Protein 4JVS (pdb70)

Structure (mmCIF, N/CA/C/O backbone):
data_4JVS
#
_entry.id   4JVS
#
_cell.length_a   95.561
_cell.length_b   95.561
_cell.length_c   197.724
_cell.angle_alpha   90.00
_cell.angle_beta   90.00
_cell.angle_gamma   120.00
#
_symmetry.space_group_name_H-M   'P 65 2 2'
#
loop_
_entity.id
_entity.type
_entity.pdbx_description
1 polymer 'Putative uncharacterized protein'
2 polymer 'Ras-related protein Rab-1A'
3 non-polymer 'ACETIC ACID'
4 non-polymer "GUANOSINE-5'-DIPHOSPHATE"
5 non-polymer 'ALUMINUM FLUORIDE'
6 non-polymer 'MAGNESIUM ION'
7 water water
#
loop_
_atom_site.group_PDB
_atom_site.id
_atom_site.type_symbol
_atom_site.label_atom_id
_atom_site.label_alt_id
_atom_site.label_comp_id
_atom_site.label_asym_id
_atom_site.label_entity_id
_atom_site.label_seq_id
_atom_site.pdbx_PDB_ins_code
_atom_site.Cartn_x
_atom_site.Cartn_y
_atom_site.Cartn_z
_atom_site.occupancy
_atom_site.B_iso_or_equiv
_atom_site.auth_seq_id
_atom_site.auth_comp_id
_atom_site.auth_asym_id
_atom_site.auth_atom_id
_atom_site.pdbx_PDB_model_num
ATOM 1 N N . ALA A 1 21 ? 62.517 -31.075 3.920 1.00 65.40 331 ALA A N 1
ATOM 2 C CA . ALA A 1 21 ? 61.810 -30.265 2.925 1.00 68.03 331 ALA A CA 1
ATOM 3 C C . ALA A 1 21 ? 60.917 -29.223 3.599 1.00 71.78 331 ALA A C 1
ATOM 4 O O . ALA A 1 21 ? 60.217 -29.528 4.568 1.00 70.28 331 ALA A O 1
ATOM 6 N N . THR A 1 22 ? 60.930 -27.998 3.081 1.00 68.07 332 THR A N 1
ATOM 7 C CA . THR A 1 22 ? 60.198 -26.909 3.722 1.00 65.13 332 THR A CA 1
ATOM 8 C C . THR A 1 22 ? 58.738 -26.789 3.269 1.00 63.89 332 THR A C 1
ATOM 9 O O . THR A 1 22 ? 58.470 -26.510 2.097 1.00 60.87 332 THR A O 1
ATOM 13 N N . PRO A 1 23 ? 57.793 -27.001 4.207 1.00 62.70 333 PRO A N 1
ATOM 14 C CA . PRO A 1 23 ? 56.352 -26.857 3.966 1.00 56.16 333 PRO A CA 1
ATOM 15 C C . PRO A 1 23 ? 56.001 -25.428 3.579 1.00 55.74 333 PRO A C 1
ATOM 16 O O . PRO A 1 23 ? 56.375 -24.500 4.294 1.00 55.79 333 PRO A O 1
ATOM 20 N N . PRO A 1 24 ? 55.306 -25.251 2.447 1.00 52.28 334 PRO A N 1
ATOM 21 C CA . PRO A 1 24 ? 54.921 -23.931 1.949 1.00 47.72 334 PRO A CA 1
ATOM 22 C C . PRO A 1 24 ? 53.794 -23.323 2.769 1.00 50.83 334 PRO A C 1
ATOM 23 O O . PRO A 1 24 ? 53.026 -24.063 3.379 1.00 50.90 334 PRO A O 1
ATOM 27 N N . LEU A 1 25 ? 53.699 -21.995 2.766 1.00 49.72 335 LEU A N 1
ATOM 28 C CA . LEU A 1 25 ? 52.711 -21.270 3.558 1.00 47.56 335 LEU A CA 1
ATOM 29 C C . LEU A 1 25 ? 51.563 -20.775 2.689 1.00 46.79 335 LEU A C 1
ATOM 30 O O . LEU A 1 25 ? 51.756 -19.929 1.816 1.00 49.40 335 LEU A O 1
ATOM 35 N N . LEU A 1 26 ? 50.368 -21.298 2.923 1.00 44.41 336 LEU A N 1
ATOM 36 C CA . LEU A 1 26 ? 49.202 -20.823 2.195 1.00 44.37 336 LEU A CA 1
ATOM 37 C C . LEU A 1 26 ? 48.846 -19.420 2.653 1.00 45.72 336 LEU A C 1
ATOM 38 O O . LEU A 1 26 ? 48.628 -19.184 3.843 1.00 47.85 336 LEU A O 1
ATOM 43 N N . GLN A 1 27 ? 48.787 -18.496 1.701 1.00 45.52 337 GLN A N 1
ATOM 44 C CA . GLN A 1 27 ? 48.468 -17.106 1.999 1.00 47.37 337 GLN A CA 1
ATOM 45 C C . GLN A 1 27 ? 47.299 -16.593 1.171 1.00 47.80 337 GLN A C 1
ATOM 46 O O . GLN A 1 27 ? 47.106 -17.017 0.026 1.00 48.60 337 GLN A O 1
ATOM 52 N N . MET A 1 28 ? 46.536 -15.664 1.715 1.00 45.40 338 MET A N 1
ATOM 53 C CA . MET A 1 28 ? 45.381 -15.161 1.016 1.00 48.22 338 MET A CA 1
ATOM 54 C C . MET A 1 28 ? 45.600 -13.787 0.468 1.00 51.17 338 MET A C 1
ATOM 55 O O . MET A 1 28 ? 46.015 -12.889 1.144 1.00 49.59 338 MET A O 1
ATOM 60 N N . GLU A 1 29 ? 45.302 -13.669 -0.807 1.00 56.89 339 GLU A N 1
ATOM 61 C CA . GLU A 1 29 ? 45.801 -12.633 -1.662 1.00 63.13 339 GLU A CA 1
ATOM 62 C C . GLU A 1 29 ? 45.141 -11.282 -1.544 1.00 72.10 339 GLU A C 1
ATOM 63 O O . GLU A 1 29 ? 44.093 -11.124 -0.945 1.00 68.45 339 GLU A O 1
ATOM 69 N N . GLN A 1 30 ? 45.781 -10.299 -2.148 1.00 76.38 340 GLN A N 1
ATOM 70 C CA . GLN A 1 30 ? 45.459 -8.930 -1.877 1.00 77.68 340 GLN A CA 1
ATOM 71 C C . GLN A 1 30 ? 44.018 -8.644 -2.199 1.00 78.97 340 GLN A C 1
ATOM 72 O O . GLN A 1 30 ? 43.336 -8.004 -1.429 1.00 81.33 340 GLN A O 1
ATOM 78 N N . GLU A 1 31 ? 43.538 -9.084 -3.342 1.00 75.38 341 GLU A N 1
ATOM 79 C CA . GLU A 1 31 ? 42.120 -9.120 -3.539 1.00 74.17 341 GLU A CA 1
ATOM 80 C C . GLU A 1 31 ? 41.814 -10.192 -4.528 1.00 71.75 341 GLU A C 1
ATOM 81 O O . GLU A 1 31 ? 40.794 -10.158 -5.166 1.00 71.99 341 GLU A O 1
ATOM 87 N N . GLN A 1 32 ? 42.725 -11.130 -4.689 1.00 68.58 342 GLN A N 1
ATOM 88 C CA . GLN A 1 32 ? 42.575 -12.139 -5.717 1.00 63.99 342 GLN A CA 1
ATOM 89 C C . GLN A 1 32 ? 41.421 -13.082 -5.479 1.00 60.42 342 GLN A C 1
ATOM 90 O O . GLN A 1 32 ? 41.126 -13.448 -4.368 1.00 58.85 342 GLN A O 1
ATOM 96 N N . PRO A 1 33 ? 40.802 -13.480 -6.570 1.00 54.02 343 PRO A N 1
ATOM 97 C CA . PRO A 1 33 ? 39.627 -14.316 -6.601 1.00 50.09 343 PRO A CA 1
ATOM 98 C C . PRO A 1 33 ? 39.924 -15.728 -6.225 1.00 48.42 343 PRO A C 1
ATOM 99 O O . PRO A 1 33 ? 41.039 -16.123 -6.267 1.00 45.99 343 PRO A O 1
ATOM 103 N N . PHE A 1 34 ? 38.904 -16.473 -5.851 1.00 47.09 344 PHE A N 1
ATOM 104 C CA . PHE A 1 34 ? 39.063 -17.873 -5.466 1.00 43.23 344 PHE A CA 1
ATOM 105 C C . PHE A 1 34 ? 39.844 -18.746 -6.481 1.00 42.32 344 PHE A C 1
ATOM 106 O O . PHE A 1 34 ? 40.735 -19.486 -6.077 1.00 43.49 344 PHE A O 1
ATOM 114 N N . PRO A 1 35 ? 39.552 -18.657 -7.754 1.00 40.58 345 PRO A N 1
ATOM 115 C CA . PRO A 1 35 ? 40.257 -19.478 -8.706 1.00 41.56 345 PRO A CA 1
ATOM 116 C C . PRO A 1 35 ? 41.739 -19.208 -8.773 1.00 45.23 345 PRO A C 1
ATOM 117 O O . PRO A 1 35 ? 42.507 -20.121 -8.879 1.00 46.15 345 PRO A O 1
ATOM 121 N N . GLU A 1 36 ? 42.142 -17.962 -8.747 1.00 46.14 346 GLU A N 1
ATOM 122 C CA . GLU A 1 36 ? 43.546 -17.628 -8.717 1.00 46.89 346 GLU A CA 1
ATOM 123 C C . GLU A 1 36 ? 44.221 -18.061 -7.454 1.00 46.41 346 GLU A C 1
ATOM 124 O O . GLU A 1 36 ? 45.359 -18.431 -7.448 1.00 44.57 346 GLU A O 1
ATOM 130 N N . LEU A 1 37 ? 43.510 -17.955 -6.366 1.00 44.06 347 LEU A N 1
ATOM 131 C CA . LEU A 1 37 ? 44.022 -18.392 -5.124 1.00 43.42 347 LEU A CA 1
ATOM 132 C C . LEU A 1 37 ? 44.303 -19.873 -5.163 1.00 44.44 347 LEU A C 1
ATOM 133 O O . LEU A 1 37 ? 45.342 -20.307 -4.785 1.00 45.14 347 LEU A O 1
ATOM 138 N N . ILE A 1 38 ? 43.394 -20.658 -5.673 1.00 41.63 348 ILE A N 1
ATOM 139 C CA . ILE A 1 38 ? 43.604 -22.072 -5.755 1.00 38.38 348 ILE A CA 1
ATOM 140 C C . ILE A 1 38 ? 44.719 -22.456 -6.685 1.00 42.88 348 ILE A C 1
ATOM 141 O O . ILE A 1 38 ? 45.526 -23.281 -6.379 1.00 41.86 348 ILE A O 1
ATOM 146 N N . ARG A 1 39 ? 44.763 -21.826 -7.837 1.00 45.25 349 ARG A N 1
ATOM 147 C CA . ARG A 1 39 ? 45.837 -22.009 -8.806 1.00 45.41 349 ARG A CA 1
ATOM 148 C C . ARG A 1 39 ? 47.180 -21.804 -8.115 1.00 45.34 349 ARG A C 1
ATOM 149 O O . ARG A 1 39 ? 48.081 -22.635 -8.227 1.00 43.98 349 ARG A O 1
ATOM 157 N N . THR A 1 40 ? 47.286 -20.695 -7.384 1.00 46.89 350 THR A N 1
ATOM 158 C CA . THR A 1 40 ? 48.468 -20.384 -6.586 1.00 45.79 350 THR A CA 1
ATOM 159 C C . THR A 1 40 ? 48.825 -21.498 -5.615 1.00 43.49 350 THR A C 1
ATOM 160 O O . THR A 1 40 ? 49.957 -21.984 -5.605 1.00 44.71 350 THR A O 1
ATOM 164 N N . TRP A 1 41 ? 47.862 -21.906 -4.798 1.00 45.05 351 TRP A N 1
ATOM 165 C CA . TRP A 1 41 ? 48.129 -22.924 -3.781 1.00 44.81 351 TRP A CA 1
ATOM 166 C C . TRP A 1 41 ? 48.494 -24.283 -4.372 1.00 41.44 351 TRP A C 1
ATOM 167 O O . TRP A 1 41 ? 49.424 -24.941 -3.898 1.00 40.18 351 TRP A O 1
ATOM 178 N N . ALA A 1 42 ? 47.771 -24.693 -5.409 1.00 42.50 352 ALA A N 1
ATOM 179 C CA . ALA A 1 42 ? 48.063 -25.958 -6.074 1.00 42.59 352 ALA A CA 1
ATOM 180 C C . ALA A 1 42 ? 49.491 -25.961 -6.619 1.00 44.65 352 ALA A C 1
ATOM 181 O O . ALA A 1 42 ? 50.153 -26.994 -6.632 1.00 49.13 352 ALA A O 1
ATOM 183 N N . GLY A 1 43 ? 49.961 -24.796 -7.055 1.00 42.47 353 GLY A N 1
ATOM 184 C CA . GLY A 1 43 ? 51.315 -24.651 -7.543 1.00 42.03 353 GLY A CA 1
ATOM 185 C C . GLY A 1 43 ? 52.346 -24.833 -6.446 1.00 46.99 353 GLY A C 1
ATOM 186 O O . GLY A 1 43 ? 53.326 -25.562 -6.624 1.00 47.38 353 GLY A O 1
ATOM 187 N N . LEU A 1 44 ? 52.122 -24.167 -5.312 1.00 47.41 354 LEU A N 1
ATOM 188 C CA . LEU A 1 44 ? 52.994 -24.279 -4.147 1.00 46.19 354 LEU A CA 1
ATOM 189 C C . LEU A 1 44 ? 53.041 -25.704 -3.590 1.00 46.14 354 LEU A C 1
ATOM 190 O O . LEU A 1 44 ? 54.070 -26.157 -3.094 1.00 48.38 354 LEU A O 1
ATOM 195 N N . LEU A 1 45 ? 51.944 -26.404 -3.639 1.00 44.01 355 LEU A N 1
ATOM 196 C CA . LEU A 1 45 ? 51.905 -27.732 -3.085 1.00 47.18 355 LEU A CA 1
ATOM 197 C C . LEU A 1 45 ? 52.348 -28.805 -4.058 1.00 49.63 355 LEU A C 1
ATOM 198 O O . LEU A 1 45 ? 52.533 -29.940 -3.685 1.00 49.52 355 LEU A O 1
ATOM 203 N N . GLY A 1 46 ? 52.510 -28.440 -5.312 1.00 46.02 356 GLY A N 1
ATOM 204 C CA . GLY A 1 46 ? 52.921 -29.376 -6.321 1.00 44.32 356 GLY A CA 1
ATOM 205 C C . GLY A 1 46 ? 54.401 -29.334 -6.482 1.00 51.06 356 GLY A C 1
ATOM 206 O O . GLY A 1 46 ? 54.992 -30.044 -7.254 1.00 52.59 356 GLY A O 1
ATOM 207 N N . GLN A 1 47 ? 55.016 -28.463 -5.735 1.00 51.13 357 GLN A N 1
ATOM 208 C CA . GLN A 1 47 ? 56.417 -28.291 -5.836 1.00 50.31 357 GLN A CA 1
ATOM 209 C C . GLN A 1 47 ? 57.040 -29.493 -5.239 1.00 49.80 357 GLN A C 1
ATOM 210 O O . GLN A 1 47 ? 56.421 -30.212 -4.519 1.00 51.07 357 GLN A O 1
ATOM 216 N N . ILE A 1 48 ? 58.273 -29.733 -5.608 1.00 48.03 358 ILE A N 1
ATOM 217 C CA . ILE A 1 48 ? 58.937 -30.946 -5.286 1.00 48.96 358 ILE A CA 1
ATOM 218 C C . ILE A 1 48 ? 59.341 -31.077 -3.849 1.00 50.52 358 ILE A C 1
ATOM 219 O O . ILE A 1 48 ? 59.826 -30.168 -3.255 1.00 51.62 358 ILE A O 1
ATOM 224 N N . GLY A 1 49 ? 59.143 -32.251 -3.302 1.00 47.15 359 GLY A N 1
ATOM 225 C CA . GLY A 1 49 ? 59.574 -32.548 -1.949 1.00 49.45 359 GLY A CA 1
ATOM 226 C C . GLY A 1 49 ? 58.599 -32.232 -0.828 1.00 52.80 359 GLY A C 1
ATOM 227 O O . GLY A 1 49 ? 58.766 -32.714 0.297 1.00 54.09 359 GLY A O 1
ATOM 228 N N . VAL A 1 50 ? 57.581 -31.427 -1.111 1.00 54.31 360 VAL A N 1
ATOM 229 C CA . VAL A 1 50 ? 56.682 -31.003 -0.039 1.00 58.12 360 VAL A CA 1
ATOM 230 C C . VAL A 1 50 ? 55.853 -32.180 0.472 1.00 58.32 360 VAL A C 1
ATOM 231 O O . VAL A 1 50 ? 55.370 -33.006 -0.316 1.00 56.76 360 VAL A O 1
ATOM 235 N N . GLU A 1 51 ? 55.737 -32.268 1.798 1.00 59.11 361 GLU A N 1
ATOM 236 C CA . GLU A 1 51 ? 55.007 -33.356 2.452 1.00 61.86 361 GLU A CA 1
ATOM 237 C C . GLU A 1 51 ? 54.167 -32.885 3.651 1.00 62.76 361 GLU A C 1
ATOM 238 O O . GLU A 1 51 ? 53.590 -33.700 4.378 1.00 62.75 361 GLU A O 1
ATOM 244 N N . SER A 1 52 ? 54.112 -31.568 3.850 1.00 59.29 362 SER A N 1
ATOM 245 C CA . SER A 1 52 ? 53.125 -30.959 4.743 1.00 57.37 362 SER A CA 1
ATOM 246 C C . SER A 1 52 ? 52.766 -29.553 4.238 1.00 52.65 362 SER A C 1
ATOM 247 O O . SER A 1 52 ? 53.125 -29.196 3.114 1.00 50.76 362 SER A O 1
ATOM 250 N N . VAL A 1 53 ? 52.057 -28.771 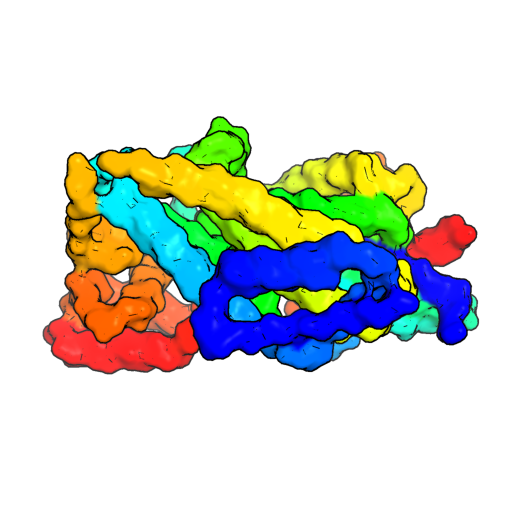5.055 1.00 52.82 363 VAL A N 1
ATOM 251 C CA . VAL A 1 53 ? 51.588 -27.437 4.653 1.00 50.94 363 VAL A CA 1
ATOM 252 C C . VAL A 1 53 ? 51.229 -26.574 5.872 1.00 47.94 363 VAL A C 1
ATOM 253 O O . VAL A 1 53 ? 50.781 -27.093 6.886 1.00 50.09 363 VAL A O 1
ATOM 257 N N . ARG A 1 54 ? 51.425 -25.262 5.772 1.00 47.55 364 ARG A N 1
ATOM 258 C CA . ARG A 1 54 ? 51.132 -24.348 6.876 1.00 48.79 364 ARG A CA 1
ATOM 259 C C . ARG A 1 54 ? 49.872 -23.502 6.639 1.00 50.52 364 ARG A C 1
ATOM 260 O O . ARG A 1 54 ? 49.909 -22.480 5.942 1.00 47.59 364 ARG A O 1
ATOM 268 N N . THR A 1 55 ? 48.768 -23.923 7.255 1.00 50.41 365 THR A N 1
ATOM 269 C CA . THR A 1 55 ? 47.480 -23.271 7.080 1.00 45.76 365 THR A CA 1
ATOM 270 C C . THR A 1 55 ? 47.192 -22.283 8.195 1.00 47.64 365 THR A C 1
ATOM 271 O O . THR A 1 55 ? 46.046 -21.874 8.393 1.00 50.48 365 THR A O 1
ATOM 275 N N . GLU A 1 56 ? 48.236 -21.902 8.922 1.00 49.20 366 GLU A N 1
ATOM 276 C CA . GLU A 1 56 ? 48.107 -21.031 10.093 1.00 49.22 366 GLU A CA 1
ATOM 277 C C . GLU A 1 56 ? 47.616 -19.625 9.728 1.00 47.57 366 GLU A C 1
ATOM 278 O O . GLU A 1 56 ? 46.864 -19.007 10.478 1.00 47.93 366 GLU A O 1
ATOM 284 N N . GLU A 1 57 ? 48.037 -19.123 8.572 1.00 48.36 367 GLU A N 1
ATOM 285 C CA . GLU A 1 57 ? 47.697 -17.759 8.175 1.00 47.08 367 GLU A CA 1
ATOM 286 C C . GLU A 1 57 ? 46.453 -17.680 7.286 1.00 46.70 367 GLU A C 1
ATOM 287 O O . GLU A 1 57 ? 46.123 -16.614 6.745 1.00 44.02 367 GLU A O 1
ATOM 293 N N . VAL A 1 58 ? 45.761 -18.810 7.160 1.00 44.96 368 VAL A N 1
ATOM 294 C CA . VAL A 1 58 ? 44.519 -18.874 6.404 1.00 45.81 368 VAL A CA 1
ATOM 295 C C . VAL A 1 58 ? 43.337 -18.464 7.295 1.00 44.11 368 VAL A C 1
ATOM 296 O O . VAL A 1 58 ? 43.109 -19.047 8.351 1.00 49.13 368 VAL A O 1
ATOM 300 N N . ASN A 1 59 ? 42.603 -17.443 6.869 1.00 42.86 369 ASN A N 1
ATOM 301 C CA . ASN A 1 59 ? 41.382 -17.045 7.549 1.00 45.18 369 ASN A CA 1
ATOM 302 C C . ASN A 1 59 ? 40.173 -17.694 6.890 1.00 43.95 369 ASN A C 1
ATOM 303 O O . ASN A 1 59 ? 39.734 -17.267 5.821 1.00 43.12 369 ASN A O 1
ATOM 308 N N . PHE A 1 60 ? 39.615 -18.699 7.556 1.00 40.85 370 PHE A N 1
ATOM 309 C CA . PHE A 1 60 ? 38.550 -19.496 6.969 1.00 40.29 370 PHE A CA 1
ATOM 310 C C . PHE A 1 60 ? 37.279 -18.709 6.642 1.00 41.40 370 PHE A C 1
ATOM 311 O O . PHE A 1 60 ? 36.649 -18.961 5.611 1.00 41.25 370 PHE A O 1
ATOM 319 N N . GLY A 1 61 ? 36.934 -17.742 7.489 1.00 40.42 371 GLY A N 1
ATOM 320 C CA . GLY A 1 61 ? 35.873 -16.791 7.189 1.00 40.20 371 GLY A CA 1
ATOM 321 C C . GLY A 1 61 ? 36.105 -16.000 5.904 1.00 43.11 371 GLY A C 1
ATOM 322 O O . GLY A 1 61 ? 35.186 -15.829 5.094 1.00 45.21 371 GLY A O 1
ATOM 323 N N . GLN A 1 62 ? 37.329 -15.520 5.695 1.00 42.41 372 GLN A N 1
ATOM 324 C CA . GLN A 1 62 ? 37.642 -14.813 4.452 1.00 42.66 372 GLN A CA 1
ATOM 325 C C . GLN A 1 62 ? 37.701 -15.773 3.260 1.00 41.52 372 GLN A C 1
ATOM 326 O O . GLN A 1 62 ? 37.366 -15.401 2.139 1.00 39.36 372 GLN A O 1
ATOM 332 N N . LEU A 1 63 ? 38.134 -17.008 3.499 1.00 40.63 373 LEU A N 1
ATOM 333 C CA . LEU A 1 63 ? 38.198 -17.984 2.429 1.00 37.65 373 LEU A CA 1
ATOM 334 C C . LEU A 1 63 ? 36.782 -18.280 1.965 1.00 40.11 373 LEU A C 1
ATOM 335 O O . LEU A 1 63 ? 36.531 -18.419 0.767 1.00 38.36 373 LEU A O 1
ATOM 340 N N . ALA A 1 64 ? 35.858 -18.366 2.920 1.00 39.74 374 ALA A N 1
ATOM 341 C CA . ALA A 1 64 ? 34.459 -18.607 2.593 1.00 37.98 374 ALA A CA 1
ATOM 342 C C . ALA A 1 64 ? 33.816 -17.442 1.821 1.00 38.61 374 ALA A C 1
ATOM 343 O O . ALA A 1 64 ? 33.132 -17.677 0.824 1.00 38.36 374 ALA A O 1
ATOM 345 N N . LYS A 1 65 ? 34.029 -16.200 2.257 1.00 36.93 375 LYS A N 1
ATOM 346 C CA . LYS A 1 65 ? 33.546 -15.052 1.475 1.00 38.25 375 LYS A CA 1
ATOM 347 C C . LYS A 1 65 ? 34.095 -15.113 0.055 1.00 38.44 375 LYS A C 1
ATOM 348 O O . LYS A 1 65 ? 33.377 -14.897 -0.916 1.00 39.45 375 LYS A O 1
ATOM 354 N N . CYS A 1 66 ? 35.372 -15.444 -0.047 1.00 38.46 376 CYS A N 1
ATOM 355 C CA . CYS A 1 66 ? 36.078 -15.499 -1.317 1.00 39.01 376 CYS A CA 1
ATOM 356 C C . CYS A 1 66 ? 35.467 -16.544 -2.257 1.00 39.00 376 CYS A C 1
ATOM 357 O O . CYS A 1 66 ? 35.248 -16.285 -3.446 1.00 39.12 376 CYS A O 1
ATOM 360 N N . PHE A 1 67 ? 35.186 -17.726 -1.724 1.00 37.74 377 PHE A N 1
ATOM 361 C CA . PHE A 1 67 ? 34.529 -18.754 -2.518 1.00 37.66 377 PHE A CA 1
ATOM 362 C C . PHE A 1 67 ? 33.085 -18.362 -2.850 1.00 38.37 377 PHE A C 1
ATOM 363 O O . PHE A 1 67 ? 32.606 -18.572 -3.970 1.00 36.21 377 PHE A O 1
ATOM 371 N N . ASN A 1 68 ? 32.394 -17.796 -1.866 1.00 37.74 378 ASN A N 1
ATOM 372 C CA . ASN A 1 68 ? 31.019 -17.372 -2.059 1.00 35.48 378 ASN A CA 1
ATOM 373 C C . ASN A 1 68 ? 30.888 -16.297 -3.131 1.00 35.63 378 ASN A C 1
ATOM 374 O O . ASN A 1 68 ? 29.934 -16.300 -3.889 1.00 39.84 378 ASN A O 1
ATOM 379 N N . ASP A 1 69 ? 31.844 -15.380 -3.200 1.00 37.83 379 ASP A N 1
ATOM 380 C CA . ASP A 1 69 ? 31.829 -14.359 -4.248 1.00 39.10 379 ASP A CA 1
ATOM 381 C C . ASP A 1 69 ? 31.902 -15.031 -5.611 1.00 37.78 379 ASP A C 1
ATOM 382 O O . ASP A 1 69 ? 31.180 -14.665 -6.540 1.00 36.66 379 ASP A O 1
ATOM 387 N N . TYR A 1 70 ? 32.771 -16.021 -5.735 1.00 37.36 380 TYR A N 1
ATOM 388 C CA . TYR A 1 70 ? 32.960 -16.737 -6.984 1.00 36.74 380 TYR A CA 1
ATOM 389 C C . TYR A 1 70 ? 31.733 -17.509 -7.388 1.00 37.59 380 TYR A C 1
ATOM 390 O O . TYR A 1 70 ? 31.321 -17.446 -8.508 1.00 38.65 380 TYR A O 1
ATOM 399 N N . LEU A 1 71 ? 31.165 -18.247 -6.451 1.00 37.00 381 LEU A N 1
ATOM 400 C CA . LEU A 1 71 ? 29.894 -18.928 -6.641 1.00 34.00 381 LEU A CA 1
ATOM 401 C C . LEU A 1 71 ? 28.836 -17.959 -7.129 1.00 36.53 381 LEU A C 1
ATOM 402 O O . LEU A 1 71 ? 28.082 -18.265 -8.050 1.00 39.06 381 LEU A O 1
ATOM 407 N N . ASN A 1 72 ? 28.773 -16.796 -6.494 1.00 36.37 382 ASN A N 1
ATOM 408 C CA . ASN A 1 72 ? 27.842 -15.752 -6.902 1.00 39.37 382 ASN A CA 1
ATOM 409 C C . ASN A 1 72 ? 28.045 -15.305 -8.361 1.00 39.08 382 ASN A C 1
ATOM 410 O O . ASN A 1 72 ? 27.074 -15.189 -9.120 1.00 40.89 382 ASN A O 1
ATOM 415 N N . THR A 1 73 ? 29.298 -15.088 -8.750 1.00 35.08 383 THR A N 1
ATOM 416 C CA . THR A 1 73 ? 29.645 -14.770 -10.134 1.00 37.77 383 THR A CA 1
ATOM 417 C C . THR A 1 73 ? 29.196 -15.867 -11.107 1.00 40.22 383 THR A C 1
ATOM 418 O O . THR A 1 73 ? 28.665 -15.585 -12.185 1.00 38.81 383 THR A O 1
ATOM 422 N N . VAL A 1 74 ? 29.433 -17.117 -10.729 1.00 38.47 384 VAL A N 1
ATOM 423 C CA . VAL A 1 74 ? 29.025 -18.251 -11.543 1.00 38.30 384 VAL A CA 1
ATOM 424 C C . VAL A 1 74 ? 27.496 -18.350 -11.619 1.00 42.30 384 VAL A C 1
ATOM 425 O O . VAL A 1 74 ? 26.923 -18.415 -12.714 1.00 42.58 384 VAL A O 1
ATOM 429 N N . ALA A 1 75 ? 26.839 -18.358 -10.461 1.00 39.12 385 ALA A N 1
ATOM 430 C CA . ALA A 1 75 ? 25.382 -18.416 -10.414 1.00 36.47 385 ALA A CA 1
ATOM 431 C C . ALA A 1 75 ? 24.747 -17.254 -11.170 1.00 38.03 385 ALA A C 1
ATOM 432 O O . ALA A 1 75 ? 23.722 -17.431 -11.823 1.00 38.49 385 ALA A O 1
ATOM 434 N N . GLU A 1 76 ? 25.355 -16.072 -11.098 1.00 38.99 386 GLU A N 1
ATOM 435 C CA . GLU A 1 76 ? 24.873 -14.938 -11.892 1.00 41.58 386 GLU A CA 1
ATOM 436 C C . GLU A 1 76 ? 25.055 -15.175 -13.393 1.00 42.71 386 GLU A C 1
ATOM 437 O O . GLU A 1 76 ? 24.164 -14.898 -14.193 1.00 44.40 386 GLU A O 1
ATOM 443 N N . HIS A 1 77 ? 26.196 -15.738 -13.763 1.00 41.11 387 HIS A N 1
ATOM 444 C CA . HIS A 1 77 ? 26.485 -16.004 -15.166 1.00 41.87 387 HIS A CA 1
ATOM 445 C C . HIS A 1 77 ? 25.503 -17.046 -15.728 1.00 44.59 387 HIS A C 1
ATOM 446 O O . HIS A 1 77 ? 25.017 -16.905 -16.847 1.00 47.69 387 HIS A O 1
ATOM 453 N N . CYS A 1 78 ? 25.208 -18.084 -14.956 1.00 40.82 388 CYS A N 1
ATOM 454 C CA . CYS A 1 78 ? 24.215 -19.070 -15.356 1.00 39.78 388 CYS A CA 1
ATOM 455 C C . CYS A 1 78 ? 22.851 -18.443 -15.629 1.00 40.61 388 CYS A C 1
ATOM 456 O O . CYS A 1 78 ? 22.179 -18.793 -16.601 1.00 43.57 388 CYS A O 1
ATOM 459 N N . GLU A 1 79 ? 22.413 -17.555 -14.775 1.00 39.77 389 GLU A N 1
ATOM 460 C CA . GLU A 1 79 ? 21.158 -16.882 -14.981 1.00 41.69 389 GLU A CA 1
ATOM 461 C C . GLU A 1 79 ? 21.110 -15.998 -16.200 1.00 43.07 389 GLU A C 1
ATOM 462 O O . GLU A 1 79 ? 20.148 -15.975 -16.908 1.00 40.74 389 GLU A O 1
ATOM 468 N N . GLN A 1 80 ? 22.155 -15.247 -16.439 1.00 42.48 390 GLN A N 1
ATOM 469 C CA . GLN A 1 80 ? 22.136 -14.314 -17.528 1.00 43.94 390 GLN A CA 1
ATOM 470 C C . GLN A 1 80 ? 22.009 -14.956 -18.885 1.00 45.56 390 GLN A C 1
ATOM 471 O O . GLN A 1 80 ? 21.353 -14.446 -19.754 1.00 47.82 390 GLN A O 1
ATOM 477 N N . GLN A 1 81 ? 22.699 -16.060 -19.067 1.00 44.16 391 GLN A N 1
ATOM 478 C CA . GLN A 1 81 ? 22.743 -16.766 -20.308 1.00 43.23 391 GLN A CA 1
ATOM 479 C C . GLN A 1 81 ? 21.650 -17.732 -20.343 1.00 44.51 391 GLN A C 1
ATOM 480 O O . GLN A 1 81 ? 21.421 -18.387 -21.321 1.00 43.61 391 GLN A O 1
ATOM 486 N N . ASN A 1 82 ? 20.974 -17.842 -19.235 1.00 42.75 392 ASN A N 1
ATOM 487 C CA . ASN A 1 82 ? 19.901 -18.816 -19.144 1.00 41.62 392 ASN A CA 1
ATOM 488 C C . ASN A 1 82 ? 20.407 -20.198 -19.535 1.00 42.47 392 ASN A C 1
ATOM 489 O O . ASN A 1 82 ? 19.904 -20.820 -20.469 1.00 43.77 392 ASN A O 1
ATOM 494 N N . ILE A 1 83 ? 21.412 -20.663 -18.802 1.00 40.75 393 ILE A N 1
ATOM 495 C CA . ILE A 1 83 ? 21.942 -22.003 -18.967 1.00 41.02 393 ILE A CA 1
ATOM 496 C C . ILE A 1 83 ? 20.920 -23.060 -18.517 1.00 41.99 393 ILE A C 1
ATOM 497 O O . ILE A 1 83 ? 21.022 -24.250 -18.847 1.00 43.03 393 ILE A O 1
ATOM 502 N N . TRP A 1 84 ? 19.905 -22.592 -17.798 1.00 42.03 394 TRP A N 1
ATOM 503 C CA . TRP A 1 84 ? 18.819 -23.439 -17.296 1.00 42.43 394 TRP A CA 1
ATOM 504 C C . TRP A 1 84 ? 17.763 -23.769 -18.354 1.00 42.75 394 TRP A C 1
ATOM 505 O O . TRP A 1 84 ? 16.913 -24.644 -18.143 1.00 42.81 394 TRP A O 1
ATOM 516 N N . GLN A 1 85 ? 17.821 -23.061 -19.483 1.00 44.46 395 GLN A N 1
ATOM 517 C CA . GLN A 1 85 ? 16.868 -23.240 -20.578 1.00 46.22 395 GLN A CA 1
ATOM 518 C C . GLN A 1 85 ? 15.433 -23.002 -20.105 1.00 44.71 395 GLN A C 1
ATOM 519 O O . GLN A 1 85 ? 14.504 -23.684 -20.539 1.00 42.81 395 GLN A O 1
ATOM 525 N N . HIS A 1 86 ? 15.259 -22.027 -19.217 1.00 43.85 396 HIS A N 1
ATOM 526 C CA . HIS A 1 86 ? 13.947 -21.745 -18.664 1.00 42.94 396 HIS A CA 1
ATOM 527 C C . HIS A 1 86 ? 13.110 -21.013 -19.697 1.00 46.68 396 HIS A C 1
ATOM 528 O O . HIS A 1 86 ? 13.534 -19.984 -20.226 1.00 48.58 396 HIS A O 1
ATOM 535 N N . LYS A 1 87 ? 11.933 -21.565 -19.992 1.00 48.85 397 LYS A N 1
ATOM 536 C CA . LYS A 1 87 ? 10.967 -20.937 -20.890 1.00 47.68 397 LYS A CA 1
ATOM 537 C C . LYS A 1 87 ? 10.323 -19.770 -20.154 1.00 49.67 397 LYS A C 1
ATOM 538 O O . LYS A 1 87 ? 10.065 -19.858 -18.960 1.00 49.91 397 LYS A O 1
ATOM 544 N N . ARG A 1 88 ? 10.055 -18.682 -20.865 1.00 52.26 398 ARG A N 1
ATOM 545 C CA . ARG A 1 88 ? 9.574 -17.460 -20.231 1.00 53.87 398 ARG A CA 1
ATOM 546 C C . ARG A 1 88 ? 8.206 -17.633 -19.546 1.00 53.92 398 ARG A C 1
ATOM 547 O O . ARG A 1 88 ? 7.856 -16.899 -18.610 1.00 53.47 398 ARG A O 1
ATOM 555 N N . GLU A 1 89 ? 7.454 -18.634 -19.992 1.00 51.58 399 GLU A N 1
ATOM 556 C CA . GLU A 1 89 ? 6.050 -18.763 -19.626 1.00 54.40 399 GLU A CA 1
ATOM 557 C C . GLU A 1 89 ? 5.788 -19.745 -18.483 1.00 54.74 399 GLU A C 1
ATOM 558 O O . GLU A 1 89 ? 4.637 -19.976 -18.105 1.00 54.91 399 GLU A O 1
ATOM 564 N N . GLU A 1 90 ? 6.855 -20.328 -17.944 1.00 51.43 400 GLU A N 1
ATOM 565 C CA . GLU A 1 90 ? 6.750 -21.165 -16.754 1.00 50.81 400 GLU A CA 1
ATOM 566 C C . GLU A 1 90 ? 7.058 -20.301 -15.538 1.00 48.52 400 GLU A C 1
ATOM 567 O O . GLU A 1 90 ? 7.945 -19.451 -15.589 1.00 49.95 400 GLU A O 1
ATOM 573 N N . ASN A 1 91 ? 6.335 -20.512 -14.445 1.00 45.58 401 ASN A N 1
ATOM 574 C CA . ASN A 1 91 ? 6.662 -19.833 -13.197 1.00 44.83 401 ASN A CA 1
ATOM 575 C C . ASN A 1 91 ? 7.407 -20.766 -12.246 1.00 42.02 401 ASN A C 1
ATOM 576 O O . ASN A 1 91 ? 7.428 -20.542 -11.042 1.00 40.70 401 ASN A O 1
ATOM 581 N N . HIS A 1 92 ? 8.005 -21.822 -12.789 1.00 42.52 402 HIS A N 1
ATOM 582 C CA . HIS A 1 92 ? 8.654 -22.833 -11.952 1.00 42.85 402 HIS A CA 1
ATOM 583 C C . HIS A 1 92 ? 10.019 -23.264 -12.487 1.00 40.84 402 HIS A C 1
ATOM 584 O O . HIS A 1 92 ? 10.245 -23.301 -13.701 1.00 39.49 402 HIS A O 1
ATOM 591 N N . ASN A 1 93 ? 10.929 -23.565 -11.563 1.00 39.71 403 ASN A N 1
ATOM 592 C CA . ASN A 1 93 ? 12.222 -24.127 -11.919 1.00 39.42 403 ASN A CA 1
ATOM 593 C C . ASN A 1 93 ? 12.040 -25.546 -12.416 1.00 39.22 403 ASN A C 1
ATOM 594 O O . ASN A 1 93 ? 10.944 -26.103 -12.344 1.00 38.95 403 ASN A O 1
ATOM 599 N N . PHE A 1 94 ? 13.118 -26.144 -12.902 1.00 36.84 404 PHE A N 1
ATOM 600 C CA . PHE A 1 94 ? 12.989 -27.450 -13.509 1.00 34.06 404 PHE A CA 1
ATOM 601 C C . PHE A 1 94 ? 13.014 -28.615 -12.519 1.00 37.22 404 PHE A C 1
ATOM 602 O O . PHE A 1 94 ? 13.080 -29.778 -12.934 1.00 40.43 404 PHE A O 1
ATOM 610 N N . PHE A 1 95 ? 12.946 -28.307 -11.221 1.00 37.63 405 PHE A N 1
ATOM 611 C CA . PHE A 1 95 ? 12.966 -29.349 -10.180 1.00 40.35 405 PHE A CA 1
ATOM 612 C C . PHE A 1 95 ? 11.585 -29.907 -9.876 1.00 40.68 405 PHE A C 1
ATOM 613 O O . PHE A 1 95 ? 11.465 -30.950 -9.236 1.00 40.54 405 PHE A O 1
ATOM 621 N N . THR A 1 96 ? 10.559 -29.194 -10.339 1.00 43.01 406 THR A N 1
ATOM 622 C CA . THR A 1 96 ? 9.150 -29.501 -10.065 1.00 47.27 406 THR A CA 1
ATOM 623 C C . THR A 1 96 ? 8.767 -30.970 -10.318 1.00 47.40 406 THR A C 1
ATOM 624 O O . THR A 1 96 ? 8.009 -31.570 -9.544 1.00 45.97 406 THR A O 1
ATOM 628 N N . ALA A 1 97 ? 9.327 -31.546 -11.379 1.00 45.53 407 ALA A N 1
ATOM 629 C CA . ALA A 1 97 ? 9.109 -32.951 -11.717 1.00 45.02 407 ALA A CA 1
ATOM 630 C C . ALA A 1 97 ? 9.569 -33.928 -10.624 1.00 48.78 407 ALA A C 1
ATOM 631 O O . ALA A 1 97 ? 9.153 -35.090 -10.602 1.00 48.96 407 ALA A O 1
ATOM 633 N N . PHE A 1 98 ? 10.457 -33.480 -9.769 1.00 50.00 408 PHE A N 1
ATOM 634 C CA . PHE A 1 98 ? 11.014 -34.315 -8.746 1.00 48.34 408 PHE A CA 1
ATOM 635 C C . PHE A 1 98 ? 10.501 -33.979 -7.375 1.00 51.24 408 PHE A C 1
ATOM 636 O O . PHE A 1 98 ? 11.117 -34.313 -6.419 1.00 53.59 408 PHE A O 1
ATOM 644 N N . LYS A 1 99 ? 9.368 -33.327 -7.267 1.00 30.00 409 LYS A N 1
ATOM 645 C CA . LYS A 1 99 ? 8.839 -33.016 -5.964 1.00 30.00 409 LYS A CA 1
ATOM 646 C C . LYS A 1 99 ? 7.355 -32.799 -5.889 1.00 30.00 409 LYS A C 1
ATOM 647 O O . LYS A 1 99 ? 6.855 -31.752 -6.228 1.00 30.00 409 LYS A O 1
ATOM 653 N N . PRO A 1 100 ? 6.653 -33.816 -5.449 1.00 73.11 410 PRO A N 1
ATOM 654 C CA . PRO A 1 100 ? 5.494 -33.740 -4.558 1.00 75.53 410 PRO A CA 1
ATOM 655 C C . PRO A 1 100 ? 5.807 -34.713 -3.443 1.00 78.80 410 PRO A C 1
ATOM 656 O O . PRO A 1 100 ? 6.859 -35.320 -3.561 1.00 78.94 410 PRO A O 1
ATOM 660 N N . ASP A 1 101 ? 5.001 -34.868 -2.393 1.00 83.71 411 ASP A N 1
ATOM 661 C CA . ASP A 1 101 ? 3.760 -34.117 -2.115 1.00 83.62 411 ASP A CA 1
ATOM 662 C C . ASP A 1 101 ? 3.757 -32.592 -2.277 1.00 79.03 411 ASP A C 1
ATOM 663 O O . ASP A 1 101 ? 2.700 -31.999 -2.524 1.00 75.48 411 ASP A O 1
ATOM 668 N N . ALA A 1 102 ? 4.933 -31.981 -2.142 1.00 73.62 412 ALA A N 1
ATOM 669 C CA . ALA A 1 102 ? 5.061 -30.536 -2.001 1.00 67.10 412 ALA A CA 1
ATOM 670 C C . ALA A 1 102 ? 4.231 -30.094 -0.804 1.00 62.03 412 ALA A C 1
ATOM 671 O O . ALA A 1 102 ? 3.192 -29.449 -0.940 1.00 61.07 412 ALA A O 1
ATOM 673 N N . SER A 1 103 ? 4.689 -30.502 0.372 1.00 57.35 413 SER A N 1
ATOM 674 C CA . SER A 1 103 ? 4.195 -29.957 1.619 1.00 50.27 413 SER A CA 1
ATOM 675 C C . SER A 1 103 ? 4.294 -28.442 1.554 1.00 47.16 413 SER A C 1
ATOM 676 O O . SER A 1 103 ? 5.242 -27.904 0.983 1.00 48.39 413 SER A O 1
ATOM 679 N N . LYS A 1 104 ? 3.321 -27.750 2.131 1.00 44.33 414 LYS A N 1
ATOM 680 C CA . LYS A 1 104 ? 3.364 -26.293 2.172 1.00 42.82 414 LYS A CA 1
ATOM 681 C C . LYS A 1 104 ? 3.840 -25.824 3.541 1.00 39.97 414 LYS A C 1
ATOM 682 O O . LYS A 1 104 ? 3.791 -24.637 3.854 1.00 39.59 414 LYS A O 1
ATOM 688 N N . ALA A 1 105 ? 4.301 -26.766 4.355 1.00 38.50 415 ALA A N 1
ATOM 689 C CA . ALA A 1 105 ? 4.816 -26.440 5.678 1.00 38.09 415 ALA A CA 1
ATOM 690 C C . ALA A 1 105 ? 6.324 -26.228 5.599 1.00 37.33 415 ALA A C 1
ATOM 691 O O . ALA A 1 105 ? 6.942 -26.577 4.599 1.00 38.72 415 ALA A O 1
ATOM 693 N N . ALA A 1 106 ? 6.914 -25.644 6.640 1.00 37.34 416 ALA A N 1
ATOM 694 C CA . ALA A 1 106 ? 8.362 -25.403 6.660 1.00 36.49 416 ALA A CA 1
ATOM 695 C C . ALA A 1 106 ? 9.158 -26.668 6.979 1.00 33.87 416 ALA A C 1
ATOM 696 O O . ALA A 1 106 ? 8.749 -27.471 7.817 1.00 33.61 416 ALA A O 1
ATOM 698 N N . LEU A 1 107 ? 10.290 -26.834 6.293 1.00 36.13 417 LEU A N 1
ATOM 699 C CA . LEU A 1 107 ? 11.195 -27.970 6.489 1.00 33.49 417 LEU A CA 1
ATOM 700 C C . LEU A 1 107 ? 12.603 -27.477 6.860 1.00 34.80 417 LEU A C 1
ATOM 701 O O . LEU A 1 107 ? 13.378 -27.048 6.003 1.00 35.08 417 LEU A O 1
ATOM 706 N N . HIS A 1 108 ? 12.917 -27.547 8.148 1.00 34.94 418 HIS A N 1
ATOM 707 C CA . HIS A 1 108 ? 14.127 -26.949 8.697 1.00 35.21 418 HIS A CA 1
ATOM 708 C C . HIS A 1 108 ? 14.246 -25.468 8.342 1.00 38.56 418 HIS A C 1
ATOM 709 O O . HIS A 1 108 ? 15.329 -25.001 7.971 1.00 43.10 418 HIS A O 1
ATOM 716 N N . GLY A 1 109 ? 13.128 -24.768 8.439 1.00 37.54 419 GLY A N 1
ATOM 717 C CA . GLY A 1 109 ? 13.036 -23.344 8.227 1.00 36.57 419 GLY A CA 1
ATOM 718 C C . GLY A 1 109 ? 12.694 -22.751 6.891 1.00 37.63 419 GLY A C 1
ATOM 719 O O . GLY A 1 109 ? 12.549 -21.564 6.792 1.00 36.89 419 GLY A O 1
ATOM 720 N N . HIS A 1 110 ? 12.529 -23.576 5.879 1.00 36.09 420 HIS A N 1
ATOM 721 C CA . HIS A 1 110 ? 12.166 -23.136 4.565 1.00 35.02 420 HIS A CA 1
ATOM 722 C C . HIS A 1 110 ? 11.013 -23.920 4.098 1.00 36.18 420 HIS A C 1
ATOM 723 O O . HIS A 1 110 ? 10.858 -25.053 4.440 1.00 35.30 420 HIS A O 1
ATOM 730 N N . ALA A 1 111 ? 10.187 -23.344 3.268 1.00 39.58 421 ALA A N 1
ATOM 731 C CA . ALA A 1 111 ? 9.082 -24.068 2.703 1.00 38.11 421 ALA A CA 1
ATOM 732 C C . ALA A 1 111 ? 9.303 -24.191 1.224 1.00 36.04 421 ALA A C 1
ATOM 733 O O . ALA A 1 111 ? 9.987 -23.409 0.642 1.00 35.20 421 ALA A O 1
ATOM 735 N N . TYR A 1 112 ? 8.774 -25.225 0.622 1.00 37.07 422 TYR A N 1
ATOM 736 C CA . TYR A 1 112 ? 9.015 -25.407 -0.767 1.00 37.69 422 TYR A CA 1
ATOM 737 C C . TYR A 1 112 ? 8.261 -24.365 -1.485 1.00 37.40 422 TYR A C 1
ATOM 738 O O . TYR A 1 112 ? 7.106 -24.191 -1.276 1.00 35.91 422 TYR A O 1
ATOM 747 N N . ILE A 1 113 ? 8.955 -23.666 -2.349 1.00 38.24 423 ILE A N 1
ATOM 748 C CA . ILE A 1 113 ? 8.360 -22.712 -3.210 1.00 37.23 423 ILE A CA 1
ATOM 749 C C . ILE A 1 113 ? 8.772 -23.192 -4.550 1.00 36.56 423 ILE A C 1
ATOM 750 O O . ILE A 1 113 ? 9.915 -23.418 -4.789 1.00 37.25 423 ILE A O 1
ATOM 755 N N . ALA A 1 114 ? 7.825 -23.418 -5.421 1.00 38.56 424 ALA A N 1
ATOM 756 C CA . ALA A 1 114 ? 8.155 -23.986 -6.730 1.00 37.72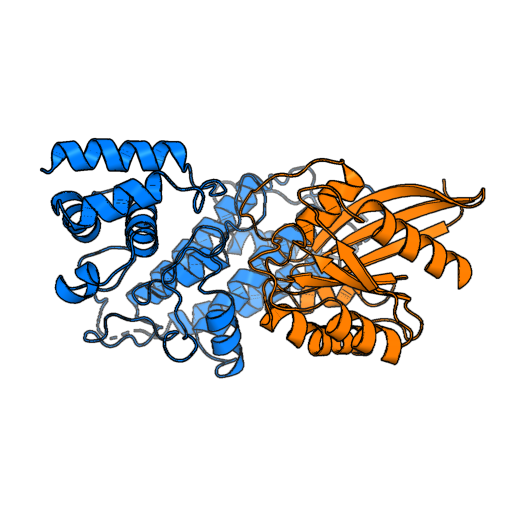 424 ALA A CA 1
ATOM 757 C C . ALA A 1 114 ? 8.746 -22.917 -7.633 1.00 38.12 424 ALA A C 1
ATOM 758 O O . ALA A 1 114 ? 9.306 -23.210 -8.689 1.00 39.86 424 ALA A O 1
ATOM 760 N N . HIS A 1 115 ? 8.630 -21.670 -7.199 1.00 36.59 425 HIS A N 1
ATOM 761 C CA . HIS A 1 115 ? 8.995 -20.539 -8.022 1.00 32.99 425 HIS A CA 1
ATOM 762 C C . HIS A 1 115 ? 10.429 -20.074 -7.819 1.00 36.34 425 HIS A C 1
ATOM 763 O O . HIS A 1 115 ? 10.813 -19.037 -8.349 1.00 37.72 425 HIS A O 1
ATOM 770 N N . TYR A 1 116 ? 11.223 -20.829 -7.061 1.00 36.26 426 TYR A N 1
ATOM 771 C CA . TYR A 1 116 ? 12.629 -20.478 -6.867 1.00 35.88 426 TYR A CA 1
ATOM 772 C C . TYR A 1 116 ? 13.387 -20.498 -8.192 1.00 33.48 426 TYR A C 1
ATOM 773 O O . TYR A 1 116 ? 13.187 -21.391 -9.005 1.00 32.99 426 TYR A O 1
ATOM 782 N N . LYS A 1 117 ? 14.244 -19.506 -8.415 1.00 33.15 427 LYS A N 1
ATOM 783 C CA . LYS A 1 117 ? 15.096 -19.503 -9.601 1.00 33.86 427 LYS A CA 1
ATOM 784 C C . LYS A 1 117 ? 16.245 -20.467 -9.362 1.00 36.10 427 LYS A C 1
ATOM 785 O O . LYS A 1 117 ? 16.779 -20.523 -8.249 1.00 35.93 427 LYS A O 1
ATOM 791 N N . GLU A 1 118 ? 16.626 -21.217 -10.398 1.00 34.45 428 GLU A N 1
ATOM 792 C CA . GLU A 1 118 ? 17.684 -22.229 -10.284 1.00 34.25 428 GLU A CA 1
ATOM 793 C C . GLU A 1 118 ? 18.991 -21.707 -9.655 1.00 35.10 428 GLU A C 1
ATOM 794 O O . GLU A 1 118 ? 19.562 -22.352 -8.767 1.00 37.00 428 GLU A O 1
ATOM 800 N N . SER A 1 119 ? 19.451 -20.542 -10.098 1.00 32.99 429 SER A N 1
ATOM 801 C CA . SER A 1 119 ? 20.677 -19.952 -9.566 1.00 35.42 429 SER A CA 1
ATOM 802 C C . SER A 1 119 ? 20.599 -19.594 -8.075 1.00 35.75 429 SER A C 1
ATOM 803 O O . SER A 1 119 ? 21.618 -19.531 -7.384 1.00 35.58 429 SER A O 1
ATOM 806 N N . VAL A 1 120 ? 19.397 -19.343 -7.580 1.00 33.88 430 VAL A N 1
ATOM 807 C CA . VAL A 1 120 ? 19.229 -19.089 -6.155 1.00 36.88 430 VAL A CA 1
ATOM 808 C C . VAL A 1 120 ? 19.356 -20.405 -5.362 1.00 34.54 430 VAL A C 1
ATOM 809 O O . VAL A 1 120 ? 20.054 -20.480 -4.345 1.00 34.57 430 VAL A O 1
ATOM 813 N N . ILE A 1 121 ? 18.678 -21.436 -5.846 1.00 32.12 431 ILE A N 1
ATOM 814 C CA . ILE A 1 121 ? 18.816 -22.770 -5.306 1.00 32.75 431 ILE A CA 1
ATOM 815 C C . ILE A 1 121 ? 20.297 -23.162 -5.296 1.00 36.31 431 ILE A C 1
ATOM 816 O O . ILE A 1 121 ? 20.837 -23.546 -4.246 1.00 33.46 431 ILE A O 1
ATOM 821 N N . LEU A 1 122 ? 20.954 -23.034 -6.452 1.00 34.90 432 LEU A N 1
ATOM 822 C CA . LEU A 1 122 ? 22.383 -23.328 -6.564 1.00 31.99 432 LEU A CA 1
ATOM 823 C C . LEU A 1 122 ? 23.222 -22.599 -5.514 1.00 33.87 432 LEU A C 1
ATOM 824 O O . LEU A 1 122 ? 24.044 -23.216 -4.829 1.00 36.39 432 LEU A O 1
ATOM 829 N N . ARG A 1 123 ? 22.995 -21.324 -5.342 1.00 33.70 433 ARG A N 1
ATOM 830 C CA . ARG A 1 123 ? 23.646 -20.586 -4.296 1.00 36.09 433 ARG A CA 1
ATOM 831 C C . ARG A 1 123 ? 23.317 -21.069 -2.926 1.00 35.76 433 ARG A C 1
ATOM 832 O O . ARG A 1 123 ? 24.128 -21.036 -2.059 1.00 35.74 433 ARG A O 1
ATOM 840 N N . HIS A 1 124 ? 22.094 -21.477 -2.714 1.00 32.62 434 HIS A N 1
ATOM 841 C CA . HIS A 1 124 ? 21.666 -21.908 -1.391 1.00 31.05 434 HIS A CA 1
ATOM 842 C C . HIS A 1 124 ? 22.326 -23.197 -0.946 1.00 32.23 434 HIS A C 1
ATOM 843 O O . HIS A 1 124 ? 22.737 -23.329 0.211 1.00 33.62 434 HIS A O 1
ATOM 850 N N . LEU A 1 125 ? 22.420 -24.140 -1.877 1.00 32.63 435 LEU A N 1
ATOM 851 C CA . LEU A 1 125 ? 22.884 -25.488 -1.588 1.00 32.90 435 LEU A CA 1
ATOM 852 C C . LEU A 1 125 ? 24.395 -25.583 -1.564 1.00 35.55 435 LEU A C 1
ATOM 853 O O . LEU A 1 125 ? 24.941 -26.666 -1.346 1.00 36.95 435 LEU A O 1
ATOM 858 N N . SER A 1 126 ? 25.076 -24.464 -1.795 1.00 34.29 436 SER A N 1
ATOM 859 C CA . SER A 1 126 ? 26.524 -24.515 -1.935 1.00 34.56 436 SER A CA 1
ATOM 860 C C . SER A 1 126 ? 27.309 -23.357 -1.305 1.00 36.84 436 SER A C 1
ATOM 861 O O . SER A 1 126 ? 28.537 -23.377 -1.299 1.00 38.94 436 SER A O 1
ATOM 864 N N . ILE A 1 127 ? 26.615 -22.363 -0.758 1.00 35.72 437 ILE A N 1
ATOM 865 C CA . ILE A 1 127 ? 27.293 -21.260 -0.089 1.00 35.26 437 ILE A CA 1
ATOM 866 C C . ILE A 1 127 ? 27.782 -21.643 1.313 1.00 36.97 437 ILE A C 1
ATOM 867 O O . ILE A 1 127 ? 27.045 -22.216 2.116 1.00 37.76 437 ILE A O 1
ATOM 872 N N . VAL A 1 128 ? 29.046 -21.341 1.581 1.00 36.96 438 VAL A N 1
ATOM 873 C CA . VAL A 1 128 ? 29.664 -21.669 2.852 1.00 36.74 438 VAL A CA 1
ATOM 874 C C . VAL A 1 128 ? 29.516 -20.501 3.809 1.00 37.27 438 VAL A C 1
ATOM 875 O O . VAL A 1 128 ? 30.000 -19.403 3.535 1.00 38.01 438 VAL A O 1
ATOM 879 N N . ASP A 1 129 ? 28.846 -20.745 4.930 1.00 36.40 439 ASP A N 1
ATOM 880 C CA . ASP A 1 129 ? 28.641 -19.728 5.949 1.00 36.56 439 ASP A CA 1
ATOM 881 C C . ASP A 1 129 ? 29.973 -19.327 6.551 1.00 37.35 439 ASP A C 1
ATOM 882 O O . ASP A 1 129 ? 30.648 -20.149 7.173 1.00 37.84 439 ASP A O 1
ATOM 887 N N . PRO A 1 130 ? 30.364 -18.060 6.363 1.00 37.58 440 PRO A N 1
ATOM 888 C CA . PRO A 1 130 ? 31.628 -17.563 6.928 1.00 40.37 440 PRO A CA 1
ATOM 889 C C . PRO A 1 130 ? 31.714 -17.734 8.457 1.00 41.10 440 PRO A C 1
ATOM 890 O O . PRO A 1 130 ? 32.786 -18.046 8.970 1.00 40.12 440 PRO A O 1
ATOM 894 N N . LYS A 1 131 ? 30.617 -17.634 9.169 1.00 42.88 441 LYS A N 1
ATOM 895 C CA . LYS A 1 131 ? 30.681 -17.814 10.592 1.00 44.02 441 LYS A CA 1
ATOM 896 C C . LYS A 1 131 ? 30.820 -19.223 11.063 1.00 44.18 441 LYS A C 1
ATOM 897 O O . LYS A 1 131 ? 31.652 -19.531 11.874 1.00 44.42 441 LYS A O 1
ATOM 903 N N . THR A 1 132 ? 29.963 -20.087 10.585 1.00 45.67 442 THR A N 1
ATOM 904 C CA . THR A 1 132 ? 29.950 -21.471 11.078 1.00 43.78 442 THR A CA 1
ATOM 905 C C . THR A 1 132 ? 30.714 -22.483 10.221 1.00 43.58 442 THR A C 1
ATOM 906 O O . THR A 1 132 ? 30.974 -23.601 10.668 1.00 44.48 442 THR A O 1
ATOM 910 N N . LEU A 1 133 ? 31.043 -22.097 8.989 1.00 42.67 443 LEU A N 1
ATOM 911 C CA . LEU A 1 133 ? 31.700 -22.991 8.022 1.00 41.62 443 LEU A CA 1
ATOM 912 C C . LEU A 1 133 ? 30.840 -24.194 7.643 1.00 39.86 443 LEU A C 1
ATOM 913 O O . LEU A 1 133 ? 31.347 -25.222 7.202 1.00 38.55 443 LEU A O 1
ATOM 918 N N . GLY A 1 134 ? 29.533 -24.049 7.815 1.00 40.00 444 GLY A N 1
ATOM 919 C CA . GLY A 1 134 ? 28.593 -25.014 7.290 1.00 39.90 444 GLY A CA 1
ATOM 920 C C . GLY A 1 134 ? 27.766 -24.335 6.220 1.00 38.44 444 GLY A C 1
ATOM 921 O O . GLY A 1 134 ? 28.095 -23.229 5.774 1.00 35.94 444 GLY A O 1
ATOM 922 N N . MET A 1 135 ? 26.697 -25.003 5.800 1.00 37.76 445 MET A N 1
ATOM 923 C CA . MET A 1 135 ? 25.708 -24.400 4.916 1.00 33.96 445 MET A CA 1
ATOM 924 C C . MET A 1 135 ? 24.481 -24.022 5.722 1.00 34.75 445 MET A C 1
ATOM 925 O O . MET A 1 135 ? 24.006 -24.812 6.550 1.00 31.97 445 MET A O 1
ATOM 930 N N . LEU A 1 136 ? 23.968 -22.817 5.480 1.00 35.73 446 LEU A N 1
ATOM 931 C CA . LEU A 1 136 ? 22.637 -22.463 5.960 1.00 30.28 446 LEU A CA 1
ATOM 932 C C . LEU A 1 136 ? 21.647 -23.322 5.189 1.00 27.56 446 LEU A C 1
ATOM 933 O O . LEU A 1 136 ? 21.604 -23.282 3.958 1.00 29.20 446 LEU A O 1
ATOM 938 N N . ARG A 1 137 ? 20.876 -24.113 5.927 1.00 29.97 447 ARG A N 1
ATOM 939 C CA . ARG A 1 137 ? 19.977 -25.117 5.358 1.00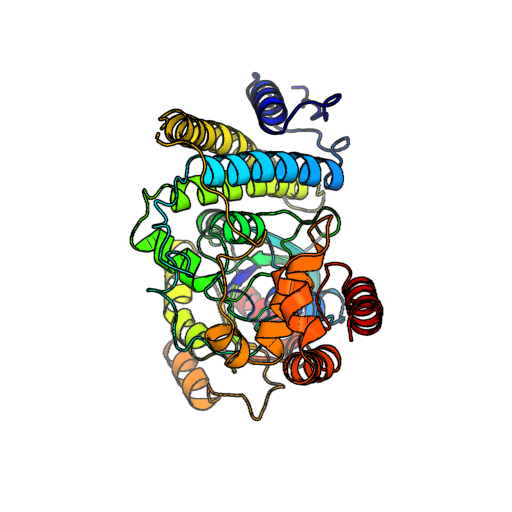 29.45 447 ARG A CA 1
ATOM 940 C C . ARG A 1 137 ? 18.973 -24.613 4.340 1.00 31.65 447 ARG A C 1
ATOM 941 O O . ARG A 1 137 ? 18.373 -23.542 4.502 1.00 32.54 447 ARG A O 1
ATOM 949 N N . PHE A 1 138 ? 18.794 -25.415 3.293 1.00 30.42 448 PHE A N 1
ATOM 950 C CA . PHE A 1 138 ? 17.785 -25.163 2.277 1.00 30.46 448 PHE A CA 1
ATOM 951 C C . PHE A 1 138 ? 17.134 -26.508 1.947 1.00 32.51 448 PHE A C 1
ATOM 952 O O . PHE A 1 138 ? 17.171 -26.983 0.810 1.00 33.85 448 PHE A O 1
ATOM 960 N N . ALA A 1 139 ? 16.533 -27.108 2.972 1.00 30.84 449 ALA A N 1
ATOM 961 C CA . ALA A 1 139 ? 16.039 -28.481 2.926 1.00 26.34 449 ALA A CA 1
ATOM 962 C C . ALA A 1 139 ? 15.005 -28.829 1.838 1.00 30.68 449 ALA A C 1
ATOM 963 O O . ALA A 1 139 ? 14.978 -29.970 1.362 1.00 31.42 449 ALA A O 1
ATOM 965 N N . PRO A 1 140 ? 14.135 -27.873 1.445 1.00 31.54 450 PRO A N 1
ATOM 966 C CA . PRO A 1 140 ? 13.128 -28.352 0.496 1.00 31.78 450 PRO A CA 1
ATOM 967 C C . PRO A 1 140 ? 13.665 -28.670 -0.894 1.00 35.97 450 PRO A C 1
ATOM 968 O O . PRO A 1 140 ? 12.924 -29.268 -1.683 1.00 37.17 450 PRO A O 1
ATOM 972 N N . TYR A 1 141 ? 14.912 -28.296 -1.191 1.00 35.04 451 TYR A N 1
ATOM 973 C CA . TYR A 1 141 ? 15.469 -28.570 -2.515 1.00 34.80 451 TYR A CA 1
ATOM 974 C C . TYR A 1 141 ? 16.609 -29.588 -2.548 1.00 34.55 451 TYR A C 1
ATOM 975 O O . TYR A 1 141 ? 17.090 -29.932 -3.622 1.00 35.30 451 TYR A O 1
ATOM 984 N N . GLU A 1 142 ? 17.010 -30.089 -1.381 1.00 36.51 452 GLU A N 1
ATOM 985 C CA . GLU A 1 142 ? 18.071 -31.099 -1.284 1.00 34.29 452 GLU A CA 1
ATOM 986 C C . GLU A 1 142 ? 17.760 -32.402 -2.016 1.00 36.00 452 GLU A C 1
ATOM 987 O O . GLU A 1 142 ? 18.627 -32.972 -2.677 1.00 38.77 452 GLU A O 1
ATOM 993 N N . ALA A 1 143 ? 16.532 -32.888 -1.877 1.00 36.99 453 ALA A N 1
ATOM 994 C CA . ALA A 1 143 ? 16.126 -34.122 -2.549 1.00 34.69 453 ALA A CA 1
ATOM 995 C C . ALA A 1 143 ? 15.850 -33.923 -4.041 1.00 36.57 453 ALA A C 1
ATOM 996 O O . ALA A 1 143 ? 16.355 -34.693 -4.858 1.00 37.94 453 ALA A O 1
ATOM 998 N N . PRO A 1 144 ? 15.052 -32.899 -4.410 1.00 36.40 454 PRO A N 1
ATOM 999 C CA . PRO A 1 144 ? 14.894 -32.678 -5.853 1.00 37.57 454 PRO A CA 1
ATOM 1000 C C . PRO A 1 144 ? 16.232 -32.429 -6.537 1.00 39.04 454 PRO A C 1
ATOM 1001 O O . PRO A 1 144 ? 16.455 -32.936 -7.635 1.00 39.38 454 PRO A O 1
ATOM 1005 N N . SER A 1 145 ? 17.111 -31.672 -5.883 1.00 39.21 455 SER A N 1
ATOM 1006 C CA . SER A 1 145 ? 18.455 -31.436 -6.402 1.00 38.56 455 SER A CA 1
ATOM 1007 C C . SER A 1 145 ? 19.184 -32.755 -6.655 1.00 38.87 455 SER A C 1
ATOM 1008 O O . SER A 1 145 ? 19.671 -33.010 -7.754 1.00 40.26 455 SER A O 1
ATOM 1011 N N . THR A 1 146 ? 19.260 -33.587 -5.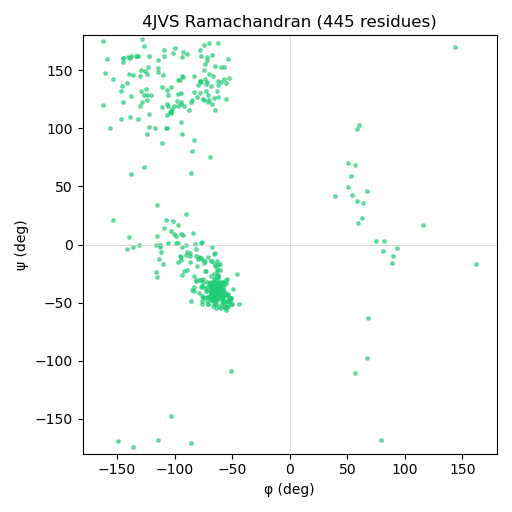628 1.00 37.69 456 THR A N 1
ATOM 1012 C CA . THR A 1 146 ? 19.922 -34.874 -5.753 1.00 39.54 456 THR A CA 1
ATOM 1013 C C . THR A 1 146 ? 19.293 -35.692 -6.878 1.00 42.31 456 THR A C 1
ATOM 1014 O O . THR A 1 146 ? 20.006 -36.284 -7.698 1.00 45.29 456 THR A O 1
ATOM 1018 N N . ASP A 1 147 ? 17.962 -35.692 -6.930 1.00 40.28 457 ASP A N 1
ATOM 1019 C CA . ASP A 1 147 ? 17.233 -36.472 -7.920 1.00 41.99 457 ASP A CA 1
ATOM 1020 C C . ASP A 1 147 ? 17.545 -36.011 -9.331 1.00 43.78 457 ASP A C 1
ATOM 1021 O O . ASP A 1 147 ? 17.729 -36.829 -10.224 1.00 45.30 457 ASP A O 1
ATOM 1026 N N . TYR A 1 148 ? 17.597 -34.695 -9.519 1.00 42.38 458 TYR A N 1
ATOM 1027 C CA . TYR A 1 148 ? 17.992 -34.108 -10.787 1.00 40.82 458 TYR A CA 1
ATOM 1028 C C . TYR A 1 148 ? 19.388 -34.591 -11.208 1.00 42.75 458 TYR A C 1
ATOM 1029 O O . TYR A 1 148 ? 19.572 -35.101 -12.312 1.00 43.84 458 TYR A O 1
ATOM 1038 N N . CYS A 1 149 ? 20.369 -34.456 -10.325 1.00 41.05 459 CYS A N 1
ATOM 1039 C CA . CYS A 1 149 ? 21.736 -34.840 -10.661 1.00 43.97 459 CYS A CA 1
ATOM 1040 C C . CYS A 1 149 ? 21.863 -36.329 -11.026 1.00 48.70 459 CYS A C 1
ATOM 1041 O O . CYS A 1 149 ? 22.845 -36.741 -11.656 1.00 50.47 459 CYS A O 1
ATOM 1044 N N . ARG A 1 150 ? 20.856 -37.121 -10.670 1.00 46.56 460 ARG A N 1
ATOM 1045 C CA . ARG A 1 150 ? 20.884 -38.549 -10.951 1.00 47.04 460 ARG A CA 1
ATOM 1046 C C . ARG A 1 150 ? 20.361 -38.824 -12.369 1.00 48.94 460 ARG A C 1
ATOM 1047 O O . ARG A 1 150 ? 21.001 -39.526 -13.158 1.00 50.42 460 ARG A O 1
ATOM 1055 N N . HIS A 1 151 ? 19.220 -38.236 -12.709 1.00 48.62 461 HIS A N 1
ATOM 1056 C CA . HIS A 1 151 ? 18.696 -38.376 -14.063 1.00 49.34 461 HIS A CA 1
ATOM 1057 C C . HIS A 1 151 ? 19.550 -37.631 -15.070 1.00 48.76 461 HIS A C 1
ATOM 1058 O O . HIS A 1 151 ? 19.672 -38.073 -16.200 1.00 51.42 461 HIS A O 1
ATOM 1065 N N . PHE A 1 152 ? 20.129 -36.502 -14.671 1.00 46.84 462 PHE A N 1
ATOM 1066 C CA . PHE A 1 152 ? 20.935 -35.705 -15.593 1.00 45.31 462 PHE A CA 1
ATOM 1067 C C . PHE A 1 152 ? 22.346 -35.396 -15.062 1.00 47.78 462 PHE A C 1
ATOM 1068 O O . PHE A 1 152 ? 22.681 -34.235 -14.813 1.00 44.49 462 PHE A O 1
ATOM 1076 N N . PRO A 1 153 ? 23.189 -36.438 -14.919 1.00 48.51 463 PRO A N 1
ATOM 1077 C CA . PRO A 1 153 ? 24.542 -36.305 -14.355 1.00 49.62 463 PRO A CA 1
ATOM 1078 C C . PRO A 1 153 ? 25.524 -35.471 -15.195 1.00 50.30 463 PRO A C 1
ATOM 1079 O O . PRO A 1 153 ? 26.623 -35.192 -14.712 1.00 51.93 463 PRO A O 1
ATOM 1083 N N . ASP A 1 154 ? 25.145 -35.090 -16.415 1.00 48.40 464 ASP A N 1
ATOM 1084 C CA . ASP A 1 154 ? 25.995 -34.245 -17.262 1.00 51.22 464 ASP A CA 1
ATOM 1085 C C . ASP A 1 154 ? 25.374 -32.866 -17.459 1.00 48.95 464 ASP A C 1
ATOM 1086 O O . ASP A 1 154 ? 25.935 -32.006 -18.147 1.00 46.96 464 ASP A O 1
ATOM 1091 N N . SER A 1 155 ? 24.209 -32.669 -16.853 1.00 45.80 465 SER A N 1
ATOM 1092 C CA . SER A 1 155 ? 23.485 -31.412 -16.960 1.00 44.94 465 SER A CA 1
ATOM 1093 C C . SER A 1 155 ? 24.337 -30.251 -16.480 1.00 43.25 465 SER A C 1
ATOM 1094 O O . SER A 1 155 ? 25.216 -30.434 -15.632 1.00 41.88 465 SER A O 1
ATOM 1097 N N . PRO A 1 156 ? 24.072 -29.050 -17.016 1.00 39.05 466 PRO A N 1
ATOM 1098 C CA . PRO A 1 156 ? 24.791 -27.860 -16.566 1.00 40.22 466 PRO A CA 1
ATOM 1099 C C . PRO A 1 156 ? 24.689 -27.760 -15.053 1.00 40.63 466 PRO A C 1
ATOM 1100 O O . PRO A 1 156 ? 25.707 -27.526 -14.410 1.00 39.55 466 PRO A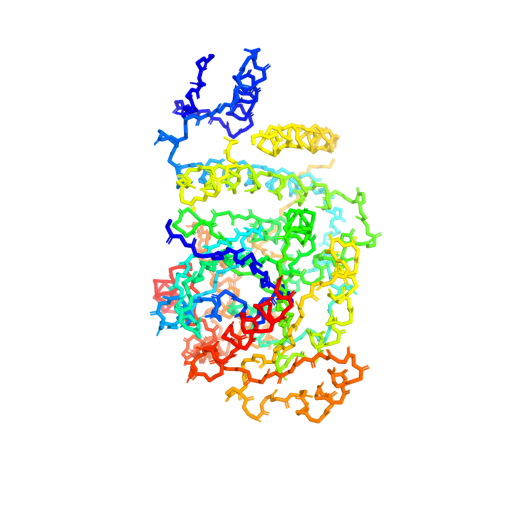 O 1
ATOM 1104 N N . TRP A 1 157 ? 23.488 -27.976 -14.512 1.00 41.01 467 TRP A N 1
ATOM 1105 C CA . TRP A 1 157 ? 23.259 -27.995 -13.066 1.00 39.13 467 TRP A CA 1
ATOM 1106 C C . TRP A 1 157 ? 24.235 -28.902 -12.337 1.00 40.08 467 TRP A C 1
ATOM 1107 O O . TRP A 1 157 ? 24.871 -28.489 -11.368 1.00 39.81 467 TRP A O 1
ATOM 1118 N N . ALA A 1 158 ? 24.353 -30.140 -12.805 1.00 40.58 468 ALA A N 1
ATOM 1119 C CA . ALA A 1 158 ? 25.231 -31.105 -12.161 1.00 41.04 468 ALA A CA 1
ATOM 1120 C C . ALA A 1 158 ? 26.677 -30.641 -12.199 1.00 43.08 468 ALA A C 1
ATOM 1121 O O . ALA A 1 158 ? 27.436 -30.917 -11.273 1.00 43.67 468 ALA A O 1
ATOM 1123 N N . LYS A 1 159 ? 27.050 -29.929 -13.261 1.00 41.49 469 LYS A N 1
ATOM 1124 C CA . LYS A 1 159 ? 28.417 -29.438 -13.399 1.00 40.97 469 LYS A CA 1
ATOM 1125 C C . LYS A 1 159 ? 28.712 -28.281 -12.449 1.00 40.91 469 LYS A C 1
ATOM 1126 O O . LYS A 1 159 ? 29.799 -28.207 -11.872 1.00 40.89 469 LYS A O 1
ATOM 1132 N N . MET A 1 160 ? 27.733 -27.390 -12.289 1.00 40.90 470 MET A N 1
ATOM 1133 C CA . MET A 1 160 ? 27.858 -26.219 -11.429 1.00 38.95 470 MET A CA 1
ATOM 1134 C C . MET A 1 160 ? 27.917 -26.643 -9.979 1.00 39.98 470 MET A C 1
ATOM 1135 O O . MET A 1 160 ? 28.720 -26.132 -9.199 1.00 41.23 470 MET A O 1
ATOM 1140 N N . GLN A 1 161 ? 27.046 -27.576 -9.622 1.00 38.75 471 GLN A N 1
ATOM 1141 C CA . GLN A 1 161 ? 26.976 -28.080 -8.261 1.00 38.71 471 GLN A CA 1
ATOM 1142 C C . GLN A 1 161 ? 28.262 -28.826 -7.910 1.00 39.59 471 GLN A C 1
ATOM 1143 O O . GLN A 1 161 ? 28.686 -28.874 -6.754 1.00 40.87 471 GLN A O 1
ATOM 1149 N N . ARG A 1 162 ? 28.918 -29.326 -8.913 1.00 39.44 472 ARG A N 1
ATOM 1150 C CA . ARG A 1 162 ? 30.056 -30.167 -8.741 1.00 41.49 472 ARG A CA 1
ATOM 1151 C C . ARG A 1 162 ? 31.262 -29.320 -8.537 1.00 40.00 472 ARG A C 1
ATOM 1152 O O . ARG A 1 162 ? 32.139 -29.671 -7.803 1.00 41.25 472 ARG A O 1
ATOM 1160 N N . LEU A 1 163 ? 31.306 -28.205 -9.229 1.00 37.83 473 LEU A N 1
ATOM 1161 C CA . LEU A 1 163 ? 32.335 -27.188 -9.039 1.00 39.15 473 LEU A CA 1
ATOM 1162 C C . LEU A 1 163 ? 32.166 -26.547 -7.667 1.00 36.40 473 LEU A C 1
ATOM 1163 O O . LEU A 1 163 ? 33.128 -26.228 -6.974 1.00 33.02 473 LEU A O 1
ATOM 1168 N N . ALA A 1 164 ? 30.909 -26.364 -7.298 1.00 38.16 474 ALA A N 1
ATOM 1169 C CA . ALA A 1 164 ? 30.537 -25.791 -6.019 1.00 36.74 474 ALA A CA 1
ATOM 1170 C C . ALA A 1 164 ? 31.049 -26.659 -4.886 1.00 36.36 474 ALA A C 1
ATOM 1171 O O . ALA A 1 164 ? 31.734 -26.176 -3.983 1.00 35.42 474 ALA A O 1
ATOM 1173 N N . THR A 1 165 ? 30.702 -27.942 -4.952 1.00 37.78 475 THR A N 1
ATOM 1174 C CA . THR A 1 165 ? 31.071 -28.925 -3.938 1.00 37.84 475 THR A CA 1
ATOM 1175 C C . THR A 1 165 ? 32.585 -29.038 -3.854 1.00 36.03 475 THR A C 1
ATOM 1176 O O . THR A 1 165 ? 33.146 -29.210 -2.777 1.00 36.56 475 THR A O 1
ATOM 1180 N N . ALA A 1 166 ? 33.233 -28.938 -5.009 1.00 36.21 476 ALA A N 1
ATOM 1181 C CA . ALA A 1 166 ? 34.682 -29.025 -5.107 1.00 35.55 476 ALA A CA 1
ATOM 1182 C C . ALA A 1 166 ? 35.349 -27.910 -4.315 1.00 35.10 476 ALA A C 1
ATOM 1183 O O . ALA A 1 166 ? 36.345 -28.136 -3.623 1.00 34.70 476 ALA A O 1
ATOM 1185 N N . GLY A 1 167 ? 34.795 -26.706 -4.429 1.00 35.97 477 GLY A N 1
ATOM 1186 C CA . GLY A 1 167 ? 35.318 -25.547 -3.738 1.00 34.13 477 GLY A CA 1
ATOM 1187 C C . GLY A 1 167 ? 35.122 -25.691 -2.246 1.00 36.76 477 GLY A C 1
ATOM 1188 O O . GLY A 1 167 ? 35.996 -25.302 -1.461 1.00 38.75 477 GLY A O 1
ATOM 1189 N N . GLN A 1 168 ? 33.974 -26.250 -1.860 1.00 34.22 478 GLN A N 1
ATOM 1190 C CA . GLN A 1 168 ? 33.661 -26.503 -0.460 1.00 33.36 478 GLN A CA 1
ATOM 1191 C C . GLN A 1 168 ? 34.689 -27.444 0.149 1.00 34.46 478 GLN A C 1
ATOM 1192 O O . GLN A 1 168 ? 35.148 -27.254 1.274 1.00 34.86 478 GLN A O 1
ATOM 1198 N N . ASN A 1 169 ? 35.063 -28.456 -0.615 1.00 33.93 479 ASN A N 1
ATOM 1199 C CA . ASN A 1 169 ? 35.965 -29.478 -0.133 1.00 32.21 479 ASN A CA 1
ATOM 1200 C C . ASN A 1 169 ? 37.376 -28.935 0.107 1.00 34.22 479 ASN A C 1
ATOM 1201 O O . ASN A 1 169 ? 38.070 -29.389 1.019 1.00 35.33 479 ASN A O 1
ATOM 1206 N N . ILE A 1 170 ? 37.797 -27.969 -0.708 1.00 31.59 480 ILE A N 1
ATOM 1207 C CA . ILE A 1 170 ? 39.090 -27.320 -0.519 1.00 33.11 480 ILE A CA 1
ATOM 1208 C C . ILE A 1 170 ? 39.135 -26.685 0.874 1.00 35.89 480 ILE A C 1
ATOM 1209 O O . ILE A 1 170 ? 40.083 -26.864 1.636 1.00 36.50 480 ILE A O 1
ATOM 1214 N N . ILE A 1 171 ? 38.081 -25.953 1.199 1.00 36.21 481 ILE A N 1
ATOM 1215 C CA . ILE A 1 171 ? 37.949 -25.313 2.494 1.00 34.64 481 ILE A CA 1
ATOM 1216 C C . ILE A 1 171 ? 37.863 -26.353 3.599 1.00 35.23 481 ILE A C 1
ATOM 1217 O O . ILE A 1 171 ? 38.445 -26.169 4.660 1.00 37.14 481 ILE A O 1
ATOM 1222 N N . LEU A 1 172 ? 37.157 -27.452 3.331 1.00 35.72 482 LEU A N 1
ATOM 1223 C CA . LEU A 1 172 ? 37.021 -28.567 4.273 1.00 36.61 482 LEU A CA 1
ATOM 1224 C C . LEU A 1 172 ? 38.379 -29.170 4.617 1.00 41.23 482 LEU A C 1
ATOM 1225 O O . LEU A 1 172 ? 38.740 -29.306 5.794 1.00 42.75 482 LEU A O 1
ATOM 1230 N N . GLN A 1 173 ? 39.122 -29.556 3.585 1.00 40.47 483 GLN A N 1
ATOM 1231 C CA . GLN A 1 173 ? 40.405 -30.206 3.802 1.00 41.86 483 GLN A CA 1
ATOM 1232 C C . GLN A 1 173 ? 41.373 -29.284 4.540 1.00 43.77 483 GLN A C 1
ATOM 1233 O O . GLN A 1 173 ? 42.127 -29.745 5.398 1.00 44.89 483 GLN A O 1
ATOM 1239 N N . LEU A 1 174 ? 41.334 -27.988 4.228 1.00 41.15 484 LEU A N 1
ATOM 1240 C CA . LEU A 1 174 ? 42.177 -27.014 4.925 1.00 42.19 484 LEU A CA 1
ATOM 1241 C C . LEU A 1 174 ? 41.812 -26.880 6.408 1.00 42.98 484 LEU A C 1
ATOM 1242 O O . LEU A 1 174 ? 42.693 -26.829 7.262 1.00 41.71 484 LEU A O 1
ATOM 1247 N N . ARG A 1 175 ? 40.513 -26.824 6.702 1.00 44.58 485 ARG A N 1
ATOM 1248 C CA . ARG A 1 175 ? 40.024 -26.741 8.079 1.00 43.31 485 ARG A CA 1
ATOM 1249 C C . ARG A 1 175 ? 40.400 -28.007 8.843 1.00 45.65 485 ARG A C 1
ATOM 1250 O O . ARG A 1 175 ? 40.717 -27.950 10.034 1.00 46.71 485 ARG A O 1
ATOM 1258 N N . LEU A 1 176 ? 40.362 -29.147 8.150 1.00 45.06 486 LEU A N 1
ATOM 1259 C CA . LEU A 1 176 ? 40.784 -30.423 8.732 1.00 46.88 486 LEU A CA 1
ATOM 1260 C C . LEU A 1 176 ? 42.276 -30.430 9.085 1.00 45.66 486 LEU A C 1
ATOM 1261 O O . LEU A 1 176 ? 42.657 -30.768 10.201 1.00 48.36 486 LEU A O 1
ATOM 1266 N N . ILE A 1 177 ? 43.087 -30.063 8.128 1.00 44.69 487 ILE A N 1
ATOM 1267 C CA . ILE A 1 177 ? 44.509 -30.004 8.287 1.00 46.66 487 ILE A CA 1
ATOM 1268 C C . ILE A 1 177 ? 44.866 -29.003 9.324 1.00 47.39 487 ILE A C 1
ATOM 1269 O O . ILE A 1 177 ? 45.763 -29.203 10.069 1.00 50.47 487 ILE A O 1
ATOM 1274 N N . GLN A 1 178 ? 44.123 -27.930 9.384 1.00 46.41 488 GLN A N 1
ATOM 1275 C CA . GLN A 1 178 ? 44.345 -26.883 10.340 1.00 47.34 488 GLN A CA 1
ATOM 1276 C C . GLN A 1 178 ? 44.124 -27.362 11.735 1.00 49.68 488 GLN A C 1
ATOM 1277 O O . GLN A 1 178 ? 44.439 -26.669 12.656 1.00 50.65 488 GLN A O 1
ATOM 1283 N N . ASN A 1 179 ? 43.632 -28.576 11.858 1.00 51.02 489 ASN A N 1
ATOM 1284 C CA . ASN A 1 179 ? 43.534 -29.224 13.135 1.00 52.32 489 ASN A CA 1
ATOM 1285 C C . ASN A 1 179 ? 44.435 -30.413 13.423 1.00 56.04 489 ASN A C 1
ATOM 1286 O O . ASN A 1 179 ? 44.098 -31.524 13.147 1.00 56.46 489 ASN A O 1
ATOM 1291 N N . GLY A 1 180 ? 45.629 -30.119 13.918 1.00 64.39 490 GLY A N 1
ATOM 1292 C CA . GLY A 1 180 ? 45.988 -30.520 15.242 1.00 65.82 490 GLY A CA 1
ATOM 1293 C C . GLY A 1 180 ? 45.870 -32.001 15.485 1.00 67.30 490 GLY A C 1
ATOM 1294 O O . GLY A 1 180 ? 46.543 -32.843 14.922 1.00 62.87 490 GLY A O 1
ATOM 1295 N N . GLN A 1 181 ? 44.856 -32.211 16.305 1.00 67.52 491 GLN A N 1
ATOM 1296 C CA . GLN A 1 181 ? 44.535 -33.347 17.121 1.00 66.03 491 GLN A CA 1
ATOM 1297 C C . GLN A 1 181 ? 44.103 -34.644 16.478 1.00 69.38 491 GLN A C 1
ATOM 1298 O O . GLN A 1 181 ? 42.964 -35.043 16.606 1.00 64.20 491 GLN A O 1
ATOM 1304 N N . MET A 1 182 ? 45.067 -35.363 15.917 1.00 71.44 492 MET A N 1
ATOM 1305 C CA . MET A 1 182 ? 44.803 -36.596 15.248 1.00 68.66 492 MET A CA 1
ATOM 1306 C C . MET A 1 182 ? 46.022 -37.430 15.065 1.00 74.08 492 MET A C 1
ATOM 1307 O O . MET A 1 182 ? 47.112 -37.016 15.357 1.00 76.88 492 MET A O 1
ATOM 1312 N N . LEU A 1 183 ? 45.811 -38.619 14.543 1.00 76.15 493 LEU A N 1
ATOM 1313 C CA . LEU A 1 183 ? 46.869 -39.500 14.170 1.00 72.49 493 LEU A CA 1
ATOM 1314 C C . LEU A 1 183 ? 47.868 -38.749 13.280 1.00 80.30 493 LEU A C 1
ATOM 1315 O O . LEU A 1 183 ? 48.547 -37.877 13.783 1.00 84.09 493 LEU A O 1
ATOM 1320 N N . GLU A 1 184 ? 47.921 -39.057 11.969 1.00 30.00 494 GLU A N 1
ATOM 1321 C CA . GLU A 1 184 ? 48.824 -38.439 10.943 1.00 30.00 494 GLU A CA 1
ATOM 1322 C C . GLU A 1 184 ? 48.340 -38.683 9.519 1.00 30.00 494 GLU A C 1
ATOM 1323 O O . GLU A 1 184 ? 48.250 -39.833 9.137 1.00 30.00 494 GLU A O 1
ATOM 1329 N N . ASP A 1 185 ? 48.039 -37.655 8.717 1.00 30.00 495 ASP A N 1
ATOM 1330 C CA . ASP A 1 185 ? 48.494 -36.321 8.936 1.00 30.00 495 ASP A CA 1
ATOM 1331 C C . ASP A 1 185 ? 49.998 -36.605 8.911 1.00 30.00 495 ASP A C 1
ATOM 1332 O O . ASP A 1 185 ? 50.551 -37.097 9.920 1.00 30.00 495 ASP A O 1
ATOM 1337 N N . ASP A 1 186 ? 50.680 -36.352 7.786 1.00 70.88 496 ASP A N 1
ATOM 1338 C CA . ASP A 1 186 ? 50.102 -35.990 6.492 1.00 68.02 496 ASP A CA 1
ATOM 1339 C C . ASP A 1 186 ? 49.720 -34.524 6.444 1.00 67.45 496 ASP A C 1
ATOM 1340 O O . ASP A 1 186 ? 50.463 -33.674 6.907 1.00 65.73 496 ASP A O 1
ATOM 1345 N N . LEU A 1 192 ? 47.496 -35.051 2.833 1.00 57.75 502 LEU A N 1
ATOM 1346 C CA . LEU A 1 192 ? 47.963 -34.035 1.952 1.00 56.01 502 LEU A CA 1
ATOM 1347 C C . LEU A 1 192 ? 47.615 -34.363 0.549 1.00 55.19 502 LEU A C 1
ATOM 1348 O O . LEU A 1 192 ? 47.685 -33.502 -0.275 1.00 53.74 502 LEU A O 1
ATOM 1353 N N . PRO A 1 193 ? 47.266 -35.594 0.228 1.00 58.26 503 PRO A N 1
ATOM 1354 C CA . PRO A 1 193 ? 47.098 -35.806 -1.186 1.00 52.90 503 PRO A CA 1
ATOM 1355 C C . PRO A 1 193 ? 45.685 -35.493 -1.495 1.00 49.75 503 PRO A C 1
ATOM 1356 O O . PRO A 1 193 ? 45.323 -35.328 -2.623 1.00 49.66 503 PRO A O 1
ATOM 1360 N N . VAL A 1 194 ? 44.869 -35.557 -0.466 1.00 50.20 504 VAL A N 1
ATOM 1361 C CA . VAL A 1 194 ? 43.477 -35.199 -0.529 1.00 50.52 504 VAL A CA 1
ATOM 1362 C C . VAL A 1 194 ? 43.264 -33.717 -0.784 1.00 48.84 504 VAL A C 1
ATOM 1363 O O . VAL A 1 194 ? 42.391 -33.342 -1.517 1.00 45.11 504 VAL A O 1
ATOM 1367 N N . LEU A 1 195 ? 44.064 -32.884 -0.154 1.00 46.63 505 LEU A N 1
ATOM 1368 C CA . LEU A 1 195 ? 44.060 -31.491 -0.440 1.00 44.67 505 LEU A CA 1
ATOM 1369 C C . LEU A 1 195 ? 44.493 -31.274 -1.857 1.00 46.07 505 LEU A C 1
ATOM 1370 O O . LEU A 1 195 ? 43.888 -30.559 -2.591 1.00 45.97 505 LEU A O 1
ATOM 1375 N N . GLN A 1 196 ? 45.534 -31.957 -2.256 1.00 47.20 506 GLN A N 1
ATOM 1376 C CA . GLN A 1 196 ? 46.138 -31.738 -3.534 1.00 45.99 506 GLN A CA 1
ATOM 1377 C C . GLN A 1 196 ? 45.162 -32.038 -4.597 1.00 44.35 506 GLN A C 1
ATOM 1378 O O . GLN A 1 196 ? 45.115 -31.373 -5.592 1.00 43.94 506 GLN A O 1
ATOM 1384 N N . LYS A 1 197 ? 44.410 -33.089 -4.381 1.00 43.89 507 LYS A N 1
ATOM 1385 C CA . LYS A 1 197 ? 43.338 -33.493 -5.253 1.00 42.94 507 LYS A CA 1
ATOM 1386 C C . LYS A 1 197 ? 42.160 -32.554 -5.276 1.00 43.11 507 LYS A C 1
ATOM 1387 O O . LYS A 1 197 ? 41.550 -32.351 -6.290 1.00 40.71 507 LYS A O 1
ATOM 1393 N N . ALA A 1 198 ? 41.816 -32.011 -4.135 1.00 41.25 508 ALA A N 1
ATOM 1394 C CA . ALA A 1 198 ? 40.714 -31.100 -4.053 1.00 40.51 508 ALA A CA 1
ATOM 1395 C C . ALA A 1 198 ? 41.012 -29.894 -4.867 1.00 42.21 508 ALA A C 1
ATOM 1396 O O . ALA A 1 198 ? 40.164 -29.339 -5.486 1.00 43.32 508 ALA A O 1
ATOM 1398 N N . LEU A 1 199 ? 42.238 -29.460 -4.832 1.00 41.95 509 LEU A N 1
ATOM 1399 C CA . LEU A 1 199 ? 42.630 -28.304 -5.617 1.00 42.90 509 LEU A CA 1
ATOM 1400 C C . LEU A 1 199 ? 42.543 -28.607 -7.112 1.00 44.54 509 LEU A C 1
ATOM 1401 O O . LEU A 1 199 ? 41.981 -27.813 -7.877 1.00 46.49 509 LEU A O 1
ATOM 1406 N N . ASP A 1 200 ? 43.086 -29.755 -7.522 1.00 42.90 510 ASP A N 1
ATOM 1407 C CA . ASP A 1 200 ? 43.087 -30.145 -8.937 1.00 41.52 510 ASP A CA 1
ATOM 1408 C C . ASP A 1 200 ? 41.672 -30.460 -9.448 1.00 44.54 510 ASP A C 1
ATOM 1409 O O . ASP A 1 200 ? 41.335 -30.138 -10.586 1.00 43.45 510 ASP A O 1
ATOM 1414 N N . ASP A 1 201 ? 40.844 -31.077 -8.608 1.00 44.04 511 ASP A N 1
ATOM 1415 C CA . ASP A 1 201 ? 39.449 -31.318 -8.962 1.00 42.46 511 ASP A CA 1
ATOM 1416 C C . ASP A 1 201 ? 38.690 -30.009 -9.176 1.00 43.90 511 ASP A C 1
ATOM 1417 O O . ASP A 1 201 ? 37.795 -29.936 -10.022 1.00 42.23 511 ASP A O 1
ATOM 1422 N N . PHE A 1 202 ? 39.042 -28.976 -8.410 1.00 43.77 512 PHE A N 1
ATOM 1423 C CA . PHE A 1 202 ? 38.419 -27.669 -8.601 1.00 44.52 512 PHE A CA 1
ATOM 1424 C C . PHE A 1 202 ? 38.737 -27.077 -9.982 1.00 43.61 512 PHE A C 1
ATOM 1425 O O . PHE A 1 202 ? 37.829 -26.714 -10.735 1.00 41.53 512 PHE A O 1
ATOM 1433 N N . MET A 1 203 ? 40.032 -26.980 -10.283 1.00 42.37 513 MET A N 1
ATOM 1434 C CA . MET A 1 203 ? 40.533 -26.610 -11.603 1.00 42.41 513 MET A CA 1
ATOM 1435 C C . MET A 1 203 ? 39.817 -27.308 -12.758 1.00 45.24 513 MET A C 1
ATOM 1436 O O . MET A 1 203 ? 39.393 -26.658 -13.719 1.00 47.09 513 MET A O 1
ATOM 1441 N N . GLN A 1 204 ? 39.715 -28.633 -12.677 1.00 43.50 514 GLN A N 1
ATOM 1442 C CA . GLN A 1 204 ? 39.089 -29.424 -13.733 1.00 45.01 514 GLN A CA 1
ATOM 1443 C C . GLN A 1 204 ? 37.639 -29.016 -13.945 1.00 46.95 514 GLN A C 1
ATOM 1444 O O . GLN A 1 204 ? 37.217 -28.746 -15.073 1.00 47.43 514 GLN A O 1
ATOM 1450 N N . TYR A 1 205 ? 36.883 -28.986 -12.850 1.00 45.52 515 TYR A N 1
ATOM 1451 C CA . TYR A 1 205 ? 35.468 -28.658 -12.884 1.00 42.68 515 TYR A CA 1
ATOM 1452 C C . TYR A 1 205 ? 35.252 -27.216 -13.343 1.00 45.38 515 TYR A C 1
ATOM 1453 O O . TYR A 1 205 ? 34.247 -26.909 -13.988 1.00 46.37 515 TYR A O 1
ATOM 1462 N N . LYS A 1 206 ? 36.201 -26.339 -13.009 1.00 43.93 516 LYS A N 1
ATOM 1463 C CA . LYS A 1 206 ? 36.178 -24.946 -13.455 1.00 42.72 516 LYS A CA 1
ATOM 1464 C C . LYS A 1 206 ? 36.333 -24.881 -14.970 1.00 47.14 516 LYS A C 1
ATOM 1465 O O . LYS A 1 206 ? 35.711 -24.053 -15.637 1.00 47.11 516 LYS A O 1
ATOM 1471 N N . THR A 1 207 ? 37.175 -25.761 -15.506 1.00 48.31 517 THR A N 1
ATOM 1472 C CA . THR A 1 207 ? 37.388 -25.858 -16.946 1.00 47.37 517 THR A CA 1
ATOM 1473 C C . THR A 1 207 ? 36.076 -26.143 -17.658 1.00 48.70 517 THR A C 1
ATOM 1474 O O . THR A 1 207 ? 35.708 -25.436 -18.591 1.00 50.71 517 THR A O 1
ATOM 1478 N N . GLU A 1 208 ? 35.343 -27.124 -17.191 1.00 48.16 518 GLU A N 1
ATOM 1479 C CA . GLU A 1 208 ? 34.072 -27.485 -17.762 1.00 47.24 518 GLU A CA 1
ATOM 1480 C C . GLU A 1 208 ? 33.005 -26.462 -17.572 1.00 46.97 518 GLU A C 1
ATOM 1481 O O . GLU A 1 208 ? 32.132 -26.331 -18.379 1.00 47.24 518 GLU A O 1
ATOM 1487 N N . VAL A 1 209 ? 33.027 -25.802 -16.439 1.00 48.48 519 VAL A N 1
ATOM 1488 C CA . VAL A 1 209 ? 32.079 -24.727 -16.157 1.00 46.72 519 VAL A CA 1
ATOM 1489 C C . VAL A 1 209 ? 32.333 -23.502 -17.040 1.00 51.41 519 VAL A C 1
ATOM 1490 O O . VAL A 1 209 ? 31.401 -22.949 -17.645 1.00 51.43 519 VAL A O 1
ATOM 1494 N N . ASP A 1 210 ? 33.599 -23.091 -17.125 1.00 49.89 520 ASP A N 1
ATOM 1495 C CA . ASP A 1 210 ? 33.996 -21.964 -17.969 1.00 49.10 520 ASP A CA 1
ATOM 1496 C C . ASP A 1 210 ? 33.708 -22.236 -19.452 1.00 50.78 520 ASP A C 1
ATOM 1497 O O . ASP A 1 210 ? 33.511 -21.306 -20.234 1.00 53.86 520 ASP A O 1
ATOM 1502 N N . ALA A 1 211 ? 33.680 -23.517 -19.821 1.00 49.27 521 ALA A N 1
ATOM 1503 C CA . ALA A 1 211 ? 33.460 -23.946 -21.198 1.00 46.29 521 ALA A CA 1
ATOM 1504 C C . ALA A 1 211 ? 31.983 -23.946 -21.547 1.00 50.47 521 ALA A C 1
ATOM 1505 O O . ALA A 1 211 ? 31.608 -23.701 -22.691 1.00 54.50 521 ALA A O 1
ATOM 1507 N N . LEU A 1 212 ? 31.162 -24.189 -20.557 1.00 52.05 522 LEU A N 1
ATOM 1508 C CA . LEU A 1 212 ? 29.746 -24.154 -20.724 1.00 50.00 522 LEU A CA 1
ATOM 1509 C C . LEU A 1 212 ? 29.283 -22.754 -20.897 1.00 51.97 522 LEU A C 1
ATOM 1510 O O . LEU A 1 212 ? 28.315 -22.512 -21.557 1.00 54.63 522 LEU A O 1
ATOM 1515 N N . LEU A 1 213 ? 29.890 -21.899 -20.116 1.00 52.79 523 LEU A N 1
ATOM 1516 C CA . LEU A 1 213 ? 29.591 -20.499 -20.038 1.00 56.38 523 LEU A CA 1
ATOM 1517 C C . LEU A 1 213 ? 29.973 -19.740 -21.280 1.00 57.41 523 LEU A C 1
ATOM 1518 O O . LEU A 1 213 ? 29.411 -18.726 -21.570 1.00 60.25 523 LEU A O 1
ATOM 1523 N N . ALA A 1 214 ? 30.957 -20.237 -21.989 1.00 59.44 524 ALA A N 1
ATOM 1524 C CA . ALA A 1 214 ? 31.480 -19.537 -23.116 1.00 61.96 524 ALA A CA 1
ATOM 1525 C C . ALA A 1 214 ? 30.533 -19.500 -24.268 1.00 67.39 524 ALA A C 1
ATOM 1526 O O . ALA A 1 214 ? 30.506 -18.537 -24.988 1.00 69.69 524 ALA A O 1
ATOM 1528 N N . HIS A 1 215 ? 29.744 -20.540 -24.449 1.00 70.45 525 HIS A N 1
ATOM 1529 C CA . HIS A 1 215 ? 28.785 -20.534 -25.531 1.00 76.00 525 HIS A CA 1
ATOM 1530 C C . HIS A 1 215 ? 27.777 -19.479 -25.268 1.00 76.49 525 HIS A C 1
ATOM 1531 O O . HIS A 1 215 ? 27.156 -19.462 -24.233 1.00 74.53 525 HIS A O 1
ATOM 1538 N N . ASP A 1 216 ? 27.601 -18.603 -26.231 1.00 80.44 526 ASP A N 1
ATOM 1539 C CA . ASP A 1 216 ? 26.729 -17.475 -26.053 1.00 80.60 526 ASP A CA 1
ATOM 1540 C C . ASP A 1 216 ? 25.801 -17.321 -27.238 1.00 82.12 526 ASP A C 1
ATOM 1541 O O . ASP A 1 216 ? 24.614 -17.068 -27.071 1.00 82.18 526 ASP A O 1
ATOM 1543 N N . THR A 1 220 ? 20.452 -14.333 -28.325 1.00 68.98 534 THR A N 1
ATOM 1544 C CA . THR A 1 220 ? 19.528 -14.273 -27.199 1.00 73.29 534 THR A CA 1
ATOM 1545 C C . THR A 1 220 ? 20.124 -13.569 -25.994 1.00 71.85 534 THR A C 1
ATOM 1546 O O . THR A 1 220 ? 20.904 -14.155 -25.279 1.00 71.75 534 THR A O 1
ATOM 1550 N N . PRO A 1 221 ? 19.751 -12.317 -25.743 1.00 72.26 535 PRO A N 1
ATOM 1551 C CA . PRO A 1 221 ? 20.435 -11.753 -24.606 1.00 68.34 535 PRO A CA 1
ATOM 1552 C C . PRO A 1 221 ? 19.666 -12.148 -23.354 1.00 66.31 535 PRO A C 1
ATOM 1553 O O . PRO A 1 221 ? 18.770 -12.973 -23.400 1.00 62.91 535 PRO A O 1
ATOM 1557 N N . VAL A 1 222 ? 20.041 -11.554 -22.242 1.00 63.22 536 VAL A N 1
ATOM 1558 C CA . VAL A 1 222 ? 19.545 -11.938 -20.950 1.00 62.65 536 VAL A CA 1
ATOM 1559 C C . VAL A 1 222 ? 18.092 -11.560 -20.681 1.00 62.61 536 VAL A C 1
ATOM 1560 O O . VAL A 1 222 ? 17.652 -10.506 -21.043 1.00 61.05 536 VAL A O 1
ATOM 1564 N N . SER A 1 223 ? 17.345 -12.441 -20.043 1.00 62.41 537 SER A N 1
ATOM 1565 C CA . SER A 1 223 ? 15.936 -12.223 -19.820 1.00 65.11 537 SER A CA 1
ATOM 1566 C C . SER A 1 223 ? 15.683 -11.884 -18.379 1.00 67.02 537 SER A C 1
ATOM 1567 O O . SER A 1 223 ? 16.186 -12.544 -17.507 1.00 66.74 537 SER A O 1
ATOM 1570 N N . THR A 1 224 ? 14.898 -10.851 -18.131 1.00 65.42 538 THR A N 1
ATOM 1571 C CA . THR A 1 224 ? 14.705 -10.320 -16.792 1.00 64.78 538 THR A CA 1
ATOM 1572 C C . THR A 1 224 ? 13.283 -10.520 -16.350 1.00 60.46 538 THR A C 1
ATOM 1573 O O . THR A 1 224 ? 12.418 -10.686 -17.156 1.00 62.03 538 THR A O 1
ATOM 1577 N N . HIS A 1 225 ? 13.031 -10.503 -15.064 1.00 58.11 539 HIS A N 1
ATOM 1578 C CA . HIS A 1 225 ? 11.689 -10.734 -14.582 1.00 57.72 539 HIS A CA 1
ATOM 1579 C C . HIS A 1 225 ? 11.337 -9.751 -13.483 1.00 54.35 539 HIS A C 1
ATOM 1580 O O . HIS A 1 225 ? 12.099 -8.895 -13.238 1.00 57.14 539 HIS A O 1
ATOM 1587 N N . ASP A 1 226 ? 10.191 -9.860 -12.830 1.00 59.05 540 ASP A N 1
ATOM 1588 C CA . ASP A 1 226 ? 9.713 -8.861 -11.840 1.00 58.46 540 ASP A CA 1
ATOM 1589 C C . ASP A 1 226 ? 9.567 -9.295 -10.396 1.00 57.59 540 ASP A C 1
ATOM 1590 O O . ASP A 1 226 ? 8.681 -8.929 -9.669 1.00 55.73 540 ASP A O 1
ATOM 1595 N N . SER A 1 227 ? 10.466 -10.169 -10.039 1.00 56.56 541 SER A N 1
ATOM 1596 C CA . SER A 1 227 ? 11.184 -10.219 -8.756 1.00 47.19 541 SER A CA 1
ATOM 1597 C C . SER A 1 227 ? 12.529 -10.988 -8.736 1.00 43.28 541 SER A C 1
ATOM 1598 O O . SER A 1 227 ? 12.843 -11.678 -9.648 1.00 41.48 541 SER A O 1
ATOM 1601 N N . SER A 1 228 ? 13.377 -10.734 -7.771 1.00 37.09 542 SER A N 1
ATOM 1602 C CA . SER A 1 228 ? 14.785 -11.140 -7.793 1.00 36.99 542 SER A CA 1
ATOM 1603 C C . SER A 1 228 ? 15.123 -12.610 -7.717 1.00 39.54 542 SER A C 1
ATOM 1604 O O . SER A 1 228 ? 16.059 -13.073 -8.308 1.00 37.41 542 SER A O 1
ATOM 1607 N N . PHE A 1 229 ? 14.366 -13.320 -6.915 1.00 39.39 543 PHE A N 1
ATOM 1608 C CA . PHE A 1 229 ? 14.726 -14.630 -6.384 1.00 37.48 543 PHE A CA 1
ATOM 1609 C C . PHE A 1 229 ? 13.759 -15.671 -6.911 1.00 38.34 543 PHE A C 1
ATOM 1610 O O . PHE A 1 229 ? 14.084 -16.864 -6.998 1.00 36.12 543 PHE A O 1
ATOM 1618 N N . PHE A 1 230 ? 12.575 -15.200 -7.287 1.00 36.65 544 PHE A N 1
ATOM 1619 C CA . PHE A 1 230 ? 11.533 -16.069 -7.797 1.00 37.53 544 PHE A CA 1
ATOM 1620 C C . PHE A 1 230 ? 11.082 -15.632 -9.192 1.00 40.73 544 PHE A C 1
ATOM 1621 O O . PHE A 1 230 ? 11.176 -14.456 -9.552 1.00 44.41 544 PHE A O 1
ATOM 1629 N N . TYR A 1 231 ? 10.594 -16.589 -9.975 1.00 40.48 545 TYR A N 1
ATOM 1630 C CA . TYR A 1 231 ? 9.877 -16.286 -11.209 1.00 41.43 545 TYR A CA 1
ATOM 1631 C C . TYR A 1 231 ? 8.560 -15.618 -10.842 1.00 43.72 545 TYR A C 1
ATOM 1632 O O . TYR A 1 231 ? 8.135 -15.695 -9.692 1.00 42.60 545 TYR A O 1
ATOM 1641 N N . ASP A 1 232 ? 7.924 -14.956 -11.806 1.00 48.58 546 ASP A N 1
ATOM 1642 C CA . ASP A 1 232 ? 6.703 -14.200 -11.532 1.00 45.54 546 ASP A CA 1
ATOM 1643 C C . ASP A 1 232 ? 5.618 -15.079 -10.877 1.00 46.52 546 ASP A C 1
ATOM 1644 O O . ASP A 1 232 ? 5.258 -16.142 -11.390 1.00 46.61 546 ASP A O 1
ATOM 1649 N N . ILE A 1 233 ? 5.121 -14.643 -9.737 1.00 45.17 547 ILE A N 1
ATOM 1650 C CA . ILE A 1 233 ? 4.046 -15.337 -9.073 1.00 48.38 547 ILE A CA 1
ATOM 1651 C C . ILE A 1 233 ? 2.798 -14.499 -9.128 1.00 51.60 547 ILE A C 1
ATOM 1652 O O . ILE A 1 233 ? 2.748 -13.439 -8.558 1.00 54.81 547 ILE A O 1
ATOM 1657 N N . ASP A 1 234 ? 1.774 -15.020 -9.774 1.00 51.88 548 ASP A N 1
ATOM 1658 C CA . ASP A 1 234 ? 0.511 -14.338 -9.941 1.00 53.48 548 ASP A CA 1
ATOM 1659 C C . ASP A 1 234 ? -0.352 -14.363 -8.716 1.00 57.63 548 ASP A C 1
ATOM 1660 O O . ASP A 1 234 ? -0.189 -15.168 -7.841 1.00 57.42 548 ASP A O 1
ATOM 1665 N N . GLU A 1 235 ? -1.320 -13.479 -8.686 1.00 62.63 549 GLU A N 1
ATOM 1666 C CA . GLU A 1 235 ? -2.090 -13.223 -7.496 1.00 61.32 549 GLU A CA 1
ATOM 1667 C C . GLU A 1 235 ? -2.791 -14.476 -7.051 1.00 58.59 549 GLU A C 1
ATOM 1668 O O . GLU A 1 235 ? -2.830 -14.798 -5.893 1.00 58.29 549 GLU A O 1
ATOM 1674 N N . GLN A 1 236 ? -3.290 -15.249 -7.969 1.00 56.82 550 GLN A N 1
ATOM 1675 C CA . GLN A 1 236 ? -4.033 -16.417 -7.635 1.00 56.65 550 GLN A CA 1
ATOM 1676 C C . GLN A 1 236 ? -3.142 -17.503 -7.099 1.00 52.34 550 GLN A C 1
ATOM 1677 O O . GLN A 1 236 ? -3.526 -18.247 -6.250 1.00 51.29 550 GLN A O 1
ATOM 1683 N N . THR A 1 237 ? -1.953 -17.630 -7.634 1.00 54.79 551 THR A N 1
ATOM 1684 C CA . THR A 1 237 ? -1.043 -18.646 -7.145 1.00 54.69 551 THR A CA 1
ATOM 1685 C C . THR A 1 237 ? -0.587 -18.326 -5.770 1.00 51.64 551 THR A C 1
ATOM 1686 O O . THR A 1 237 ? -0.320 -19.171 -4.965 1.00 49.80 551 THR A O 1
ATOM 1690 N N . LEU A 1 238 ? -0.426 -17.050 -5.560 1.00 51.47 552 LEU A N 1
ATOM 1691 C CA . LEU A 1 238 ? 0.101 -16.508 -4.316 1.00 49.51 552 LEU A CA 1
ATOM 1692 C C . LEU A 1 238 ? -0.920 -16.539 -3.170 1.00 48.51 552 LEU A C 1
ATOM 1693 O O . LEU A 1 238 ? -0.542 -16.651 -2.010 1.00 47.90 552 LEU A O 1
ATOM 1698 N N . ASN A 1 239 ? -2.211 -16.445 -3.495 1.00 51.36 553 ASN A N 1
ATOM 1699 C CA . ASN A 1 239 ? -3.269 -16.514 -2.479 1.00 47.60 553 ASN A CA 1
ATOM 1700 C C . ASN A 1 239 ? -3.597 -17.944 -2.087 1.00 44.17 553 ASN A C 1
ATOM 1701 O O . ASN A 1 239 ? -4.417 -18.183 -1.201 1.00 43.71 553 ASN A O 1
ATOM 1706 N N . ALA A 1 240 ? -2.946 -18.887 -2.758 1.00 43.09 554 ALA A N 1
ATOM 1707 C CA . ALA A 1 240 ? -3.098 -20.305 -2.458 1.00 45.75 554 ALA A CA 1
ATOM 1708 C C . ALA A 1 240 ? -1.999 -20.789 -1.504 1.00 46.61 554 ALA A C 1
ATOM 1709 O O . ALA A 1 240 ? -2.044 -21.908 -0.984 1.00 45.59 554 ALA A O 1
ATOM 1711 N N . MET A 1 241 ? -1.005 -19.940 -1.280 1.00 45.78 555 MET A N 1
ATOM 1712 C CA . MET A 1 241 ? 0.145 -20.322 -0.473 1.00 44.36 555 MET A CA 1
ATOM 1713 C C . MET A 1 241 ? -0.149 -20.377 1.027 1.00 43.26 555 MET A C 1
ATOM 1714 O O . MET A 1 241 ? -1.008 -19.656 1.530 1.00 43.91 555 MET A O 1
ATOM 1719 N N . SER A 1 242 ? 0.562 -21.247 1.735 1.00 42.03 556 SER A N 1
ATOM 1720 C CA . SER A 1 242 ? 0.470 -21.297 3.187 1.00 43.24 556 SER A CA 1
ATOM 1721 C C . SER A 1 242 ? 1.209 -20.113 3.777 1.00 42.83 556 SER A C 1
ATOM 1722 O O . SER A 1 242 ? 1.913 -19.400 3.066 1.00 42.34 556 SER A O 1
ATOM 1725 N N . GLY A 1 243 ? 1.064 -19.922 5.084 1.00 48.31 557 GLY A N 1
ATOM 1726 C CA . GLY A 1 243 ? 1.749 -18.845 5.772 1.00 46.47 557 GLY A CA 1
ATOM 1727 C C . GLY A 1 243 ? 3.233 -19.105 5.722 1.00 43.45 557 GLY A C 1
ATOM 1728 O O . GLY A 1 243 ? 4.026 -18.199 5.476 1.00 43.75 557 GLY A O 1
ATOM 1729 N N . ASP A 1 244 ? 3.600 -20.359 5.949 1.00 40.15 558 ASP A N 1
ATOM 1730 C CA . ASP A 1 244 ? 4.996 -20.760 5.892 1.00 41.45 558 ASP A CA 1
ATOM 1731 C C . ASP A 1 244 ? 5.639 -20.481 4.527 1.00 41.33 558 ASP A C 1
ATOM 1732 O O . ASP A 1 244 ? 6.767 -19.992 4.454 1.00 41.56 558 ASP A O 1
ATOM 1737 N N . GLN A 1 245 ? 4.923 -20.807 3.453 1.00 39.98 559 GLN A N 1
ATOM 1738 C CA . GLN A 1 245 ? 5.384 -20.512 2.103 1.00 37.42 559 GLN A CA 1
ATOM 1739 C C . GLN A 1 245 ? 5.579 -18.998 1.927 1.00 40.85 559 GLN A C 1
ATOM 1740 O O . GLN A 1 245 ? 6.581 -18.537 1.357 1.00 40.91 559 GLN A O 1
ATOM 1746 N N . LEU A 1 246 ? 4.625 -18.224 2.434 1.00 38.80 560 LEU A N 1
ATOM 1747 C CA . LEU A 1 246 ? 4.646 -16.780 2.253 1.00 37.30 560 LEU A CA 1
ATOM 1748 C C . LEU A 1 246 ? 5.796 -16.131 3.022 1.00 39.02 560 LEU A C 1
ATOM 1749 O O . LEU A 1 246 ? 6.489 -15.260 2.497 1.00 39.07 560 LEU A O 1
ATOM 1754 N N . ALA A 1 247 ? 5.989 -16.568 4.266 1.00 39.81 561 ALA A N 1
ATOM 1755 C CA . ALA A 1 247 ? 7.085 -16.104 5.119 1.00 37.44 561 ALA A CA 1
ATOM 1756 C C . ALA A 1 247 ? 8.442 -16.472 4.529 1.00 37.59 561 ALA A C 1
ATOM 1757 O O . ALA A 1 247 ? 9.386 -15.682 4.594 1.00 37.42 561 ALA A O 1
ATOM 1759 N N . THR A 1 248 ? 8.537 -17.680 3.976 1.00 35.16 562 THR A N 1
ATOM 1760 C CA . THR A 1 248 ? 9.727 -18.100 3.251 1.00 34.79 562 THR A CA 1
ATOM 1761 C C . THR A 1 248 ? 10.080 -17.102 2.144 1.00 37.22 562 THR A C 1
ATOM 1762 O O . THR A 1 248 ? 11.248 -16.748 1.964 1.00 37.67 562 THR A O 1
ATOM 1766 N N . ILE A 1 249 ? 9.065 -16.644 1.416 1.00 37.08 563 ILE A N 1
ATOM 1767 C CA . ILE A 1 249 ? 9.262 -15.674 0.337 1.00 39.20 563 ILE A CA 1
ATOM 1768 C C . ILE A 1 249 ? 9.744 -14.331 0.894 1.00 39.61 563 ILE A C 1
ATOM 1769 O O . ILE A 1 249 ? 10.731 -13.770 0.417 1.00 40.28 563 ILE A O 1
ATOM 1774 N N . CYS A 1 250 ? 9.053 -13.827 1.911 1.00 38.75 564 CYS A N 1
ATOM 1775 C CA . CYS A 1 250 ? 9.438 -12.577 2.555 1.00 39.50 564 CYS A CA 1
ATOM 1776 C C . CYS A 1 250 ? 10.883 -12.587 3.060 1.00 40.53 564 CYS A C 1
ATOM 1777 O O . CYS A 1 250 ? 11.646 -11.647 2.804 1.00 40.08 564 CYS A O 1
ATOM 1780 N N . PHE A 1 251 ? 11.247 -13.646 3.782 1.00 38.66 565 PHE A N 1
ATOM 1781 C CA . PHE A 1 251 ? 12.600 -13.787 4.311 1.00 38.00 565 PHE A CA 1
ATOM 1782 C C . PHE A 1 251 ? 13.634 -13.782 3.200 1.00 37.23 565 PHE A C 1
ATOM 1783 O O . PHE A 1 251 ? 14.757 -13.311 3.387 1.00 36.88 565 PHE A O 1
ATOM 1791 N N . GLU A 1 252 ? 13.238 -14.307 2.045 1.00 36.45 566 GLU A N 1
ATOM 1792 C CA . GLU A 1 252 ? 14.131 -14.421 0.904 1.00 37.51 566 GLU A CA 1
ATOM 1793 C C . GLU A 1 252 ? 14.305 -13.056 0.244 1.00 41.00 566 GLU A C 1
ATOM 1794 O O . GLU A 1 252 ? 15.421 -12.655 -0.089 1.00 42.24 566 GLU A O 1
ATOM 1800 N N . GLU A 1 253 ? 13.194 -12.342 0.080 1.00 42.52 567 GLU A N 1
ATOM 1801 C CA . GLU A 1 253 ? 13.187 -11.036 -0.577 1.00 41.41 567 GLU A CA 1
ATOM 1802 C C . GLU A 1 253 ? 14.048 -9.998 0.150 1.00 39.76 567 GLU A C 1
ATOM 1803 O O . GLU A 1 253 ? 14.643 -9.135 -0.478 1.00 42.51 567 GLU A O 1
ATOM 1809 N N . LEU A 1 254 ? 14.126 -10.099 1.471 1.00 40.77 568 LEU A N 1
ATOM 1810 C CA . LEU A 1 254 ? 14.965 -9.207 2.277 1.00 40.94 568 LEU A CA 1
ATOM 1811 C C . LEU A 1 254 ? 16.472 -9.305 1.978 1.00 41.12 568 LEU A C 1
ATOM 1812 O O . LEU A 1 254 ? 17.246 -8.409 2.338 1.00 43.99 568 LEU A O 1
ATOM 1817 N N . ASN A 1 255 ? 16.884 -10.387 1.322 1.00 39.31 569 ASN A N 1
ATOM 1818 C CA . ASN A 1 255 ? 18.254 -10.520 0.833 1.00 39.13 569 ASN A CA 1
ATOM 1819 C C . ASN A 1 255 ? 18.580 -9.530 -0.298 1.00 44.42 569 ASN A C 1
ATOM 1820 O O . ASN A 1 255 ? 19.748 -9.323 -0.649 1.00 43.11 569 ASN A O 1
ATOM 1825 N N . ALA A 1 256 ? 17.538 -8.929 -0.866 1.00 45.76 570 ALA A N 1
ATOM 1826 C CA . ALA A 1 256 ? 17.689 -7.961 -1.949 1.00 48.24 570 ALA A CA 1
ATOM 1827 C C . ALA A 1 256 ? 17.768 -6.535 -1.401 1.00 51.74 570 ALA A C 1
ATOM 1828 O O . ALA A 1 256 ? 17.082 -6.199 -0.429 1.00 50.52 570 ALA A O 1
ATOM 1830 N N . PRO A 1 257 ? 18.588 -5.683 -2.046 1.00 56.37 571 PRO A N 1
ATOM 1831 C CA . PRO A 1 257 ? 18.898 -4.339 -1.537 1.00 58.72 571 PRO A CA 1
ATOM 1832 C C . PRO A 1 257 ? 17.735 -3.359 -1.689 1.00 59.72 571 PRO A C 1
ATOM 1833 O O . PRO A 1 257 ? 17.759 -2.280 -1.088 1.00 59.81 571 PRO A O 1
ATOM 1837 N N . HIS A 1 258 ? 16.741 -3.732 -2.493 1.00 57.01 572 HIS A N 1
ATOM 1838 C CA . HIS A 1 258 ? 15.596 -2.873 -2.761 1.00 56.62 572 HIS A CA 1
ATOM 1839 C C . HIS A 1 258 ? 14.322 -3.671 -2.539 1.00 56.26 572 HIS A C 1
ATOM 1840 O O . HIS A 1 258 ? 14.291 -4.869 -2.828 1.00 56.43 572 HIS A O 1
ATOM 1847 N N . PRO A 1 259 ? 13.265 -3.014 -2.024 1.00 57.20 573 PRO A N 1
ATOM 1848 C CA . PRO A 1 259 ? 11.993 -3.714 -1.797 1.00 52.84 573 PRO A CA 1
ATOM 1849 C C . PRO A 1 259 ? 11.459 -4.271 -3.118 1.00 52.73 573 PRO A C 1
ATOM 1850 O O . PRO A 1 259 ? 11.581 -3.597 -4.147 1.00 52.21 573 PRO A O 1
ATOM 1854 N N . SER A 1 260 ? 10.908 -5.486 -3.095 1.00 51.71 574 SER A N 1
ATOM 1855 C CA . SER A 1 260 ? 10.452 -6.148 -4.319 1.00 44.43 574 SER A CA 1
ATOM 1856 C C . SER A 1 260 ? 8.989 -5.883 -4.566 1.00 46.43 574 SER A C 1
ATOM 1857 O O . SER A 1 260 ? 8.257 -5.507 -3.656 1.00 47.13 574 SER A O 1
ATOM 1860 N N . ARG A 1 261 ? 8.568 -6.096 -5.807 1.00 47.42 575 ARG A N 1
ATOM 1861 C CA . ARG A 1 261 ? 7.158 -6.086 -6.144 1.00 45.53 575 ARG A CA 1
ATOM 1862 C C . ARG A 1 261 ? 6.480 -7.273 -5.466 1.00 46.02 575 ARG A C 1
ATOM 1863 O O . ARG A 1 261 ? 5.352 -7.159 -4.992 1.00 49.76 575 ARG A O 1
ATOM 1871 N N . LEU A 1 262 ? 7.173 -8.408 -5.410 1.00 44.69 576 LEU A N 1
ATOM 1872 C CA . LEU A 1 262 ? 6.622 -9.605 -4.780 1.00 44.16 576 LEU A CA 1
ATOM 1873 C C . LEU A 1 262 ? 6.402 -9.426 -3.281 1.00 44.14 576 LEU A C 1
ATOM 1874 O O . LEU A 1 262 ? 5.315 -9.704 -2.780 1.00 45.72 576 LEU A O 1
ATOM 1879 N N . ILE A 1 263 ? 7.419 -8.966 -2.558 1.00 41.26 577 ILE A N 1
ATOM 1880 C CA . ILE A 1 263 ? 7.273 -8.838 -1.113 1.00 41.20 577 ILE A CA 1
ATOM 1881 C C . ILE A 1 263 ? 6.284 -7.738 -0.746 1.00 43.04 577 ILE A C 1
ATOM 1882 O O . ILE A 1 263 ? 5.626 -7.801 0.295 1.00 41.49 577 ILE A O 1
ATOM 1887 N N . MET A 1 264 ? 6.211 -6.705 -1.551 1.00 44.52 578 MET A N 1
ATOM 1888 C CA . MET A 1 264 ? 5.237 -5.652 -1.389 1.00 44.32 578 MET A CA 1
ATOM 1889 C C . MET A 1 264 ? 3.833 -6.144 -1.635 1.00 43.95 578 MET A C 1
ATOM 1890 O O . MET A 1 264 ? 2.898 -5.737 -1.009 1.00 41.64 578 MET A O 1
ATOM 1895 N N . ARG A 1 265 ? 3.708 -7.038 -2.582 1.00 45.32 579 ARG A N 1
ATOM 1896 C CA . ARG A 1 265 ? 2.449 -7.639 -2.917 1.00 45.62 579 ARG A CA 1
ATOM 1897 C C . ARG A 1 265 ? 1.880 -8.390 -1.757 1.00 43.24 579 ARG A C 1
ATOM 1898 O O . ARG A 1 265 ? 0.709 -8.389 -1.525 1.00 43.50 579 ARG A O 1
ATOM 1906 N N . ILE A 1 266 ? 2.744 -9.068 -1.056 1.00 42.27 580 ILE A N 1
ATOM 1907 C CA . ILE A 1 266 ? 2.392 -9.918 0.069 1.00 42.56 580 ILE A CA 1
ATOM 1908 C C . ILE A 1 266 ? 2.058 -9.103 1.309 1.00 40.80 580 ILE A C 1
ATOM 1909 O O . ILE A 1 266 ? 1.066 -9.361 1.985 1.00 41.85 580 ILE A O 1
ATOM 1914 N N . LEU A 1 267 ? 2.886 -8.107 1.596 1.00 40.92 581 LEU A N 1
ATOM 1915 C CA . LEU A 1 267 ? 2.702 -7.281 2.780 1.00 41.51 581 LEU A CA 1
ATOM 1916 C C . LEU A 1 267 ? 1.527 -6.303 2.628 1.00 41.45 581 LEU A C 1
ATOM 1917 O O . LEU A 1 267 ? 0.957 -5.838 3.602 1.00 41.44 581 LEU A O 1
ATOM 1922 N N . LYS A 1 268 ? 1.169 -6.007 1.388 1.00 43.86 582 LYS A N 1
ATOM 1923 C CA . LYS A 1 268 ? 0.116 -5.051 1.067 1.00 41.58 582 LYS A CA 1
ATOM 1924 C C . LYS A 1 268 ? -1.262 -5.662 1.252 1.00 42.52 582 LYS A C 1
ATOM 1925 O O . LYS A 1 268 ? -2.262 -4.954 1.204 1.00 46.06 582 LYS A O 1
ATOM 1931 N N . SER A 1 269 ? -1.290 -6.965 1.433 1.00 43.77 583 SER A N 1
ATOM 1932 C CA . SER A 1 269 ? -2.465 -7.769 1.228 1.00 41.90 583 SER A CA 1
ATOM 1933 C C . SER A 1 269 ? -3.357 -8.166 2.350 1.00 47.18 583 SER A C 1
ATOM 1934 O O . SER A 1 269 ? -4.281 -8.867 2.114 1.00 53.64 583 SER A O 1
ATOM 1937 N N . ASP A 1 270 ? -3.111 -7.770 3.569 1.00 46.82 584 ASP A N 1
ATOM 1938 C CA . ASP A 1 270 ? -4.157 -7.844 4.571 1.00 47.37 584 ASP A CA 1
ATOM 1939 C C . ASP A 1 270 ? -4.534 -9.250 4.929 1.00 48.15 584 ASP A C 1
ATOM 1940 O O . ASP A 1 270 ? -4.435 -9.636 6.074 1.00 51.50 584 ASP A O 1
ATOM 1945 N N . SER A 1 271 ? -5.052 -9.982 3.960 1.00 46.56 585 SER A N 1
ATOM 1946 C CA . SER A 1 271 ? -5.253 -11.415 4.032 1.00 47.34 585 SER A CA 1
ATOM 1947 C C . SER A 1 271 ? -4.016 -12.262 3.972 1.00 48.01 585 SER A C 1
ATOM 1948 O O . SER A 1 271 ? -3.855 -13.170 4.740 1.00 50.34 585 SER A O 1
ATOM 1951 N N . LEU A 1 272 ? -3.138 -11.940 3.048 1.00 46.26 586 LEU A N 1
ATOM 1952 C CA . LEU A 1 272 ? -1.815 -12.556 2.932 1.00 47.05 586 LEU A CA 1
ATOM 1953 C C . LEU A 1 272 ? -0.944 -12.247 4.147 1.00 45.80 586 LEU A C 1
ATOM 1954 O O . LEU A 1 272 ? -0.251 -13.119 4.652 1.00 47.53 586 LEU A O 1
ATOM 1959 N N . TRP A 1 273 ? -0.997 -11.006 4.614 1.00 44.52 587 TRP A N 1
ATOM 1960 C CA . TRP A 1 273 ? -0.236 -10.592 5.784 1.00 45.30 587 TRP A CA 1
ATOM 1961 C C . TRP A 1 273 ? -0.628 -11.352 7.047 1.00 48.15 587 TRP A C 1
ATOM 1962 O O . TRP A 1 273 ? 0.217 -11.649 7.893 1.00 49.08 587 TRP A O 1
ATOM 1973 N N . GLN A 1 274 ? -1.883 -11.726 7.143 1.00 51.14 588 GLN A N 1
ATOM 1974 C CA . GLN A 1 274 ? -2.362 -12.481 8.265 1.00 49.25 588 GLN A CA 1
ATOM 1975 C C . GLN A 1 274 ? -1.695 -13.806 8.348 1.00 49.21 588 GLN A C 1
ATOM 1976 O O . GLN A 1 274 ? -1.316 -14.247 9.393 1.00 47.49 588 GLN A O 1
ATOM 1982 N N . GLU A 1 275 ? -1.581 -14.465 7.220 1.00 48.63 589 GLU A N 1
ATOM 1983 C CA . GLU A 1 275 ? -0.892 -15.716 7.165 1.00 48.44 589 GLU A CA 1
ATOM 1984 C C . GLU A 1 275 ? 0.557 -15.560 7.436 1.00 48.94 589 GLU A C 1
ATOM 1985 O O . GLU A 1 275 ? 1.154 -16.404 8.042 1.00 49.29 589 GLU A O 1
ATOM 1991 N N . VAL A 1 276 ? 1.136 -14.495 6.927 1.00 47.37 590 VAL A N 1
ATOM 1992 C CA . VAL A 1 276 ? 2.523 -14.208 7.152 1.00 46.01 590 VAL A CA 1
ATOM 1993 C C . VAL A 1 276 ? 2.812 -13.932 8.587 1.00 46.90 590 VAL A C 1
ATOM 1994 O O . VAL A 1 276 ? 3.797 -14.376 9.086 1.00 45.85 590 VAL A O 1
ATOM 1998 N N . ASP A 1 277 ? 1.943 -13.193 9.247 1.00 46.20 591 ASP A N 1
ATOM 1999 C CA . ASP A 1 277 ? 2.130 -12.842 10.651 1.00 47.31 591 ASP A CA 1
ATOM 2000 C C . ASP A 1 277 ? 2.083 -14.048 11.594 1.00 49.48 591 ASP A C 1
ATOM 2001 O O . ASP A 1 277 ? 2.903 -14.161 12.505 1.00 50.22 591 ASP A O 1
ATOM 2006 N N . ASP A 1 278 ? 1.133 -14.952 11.399 1.00 49.17 592 ASP A N 1
ATOM 2007 C CA . ASP A 1 278 ? 1.030 -16.054 12.347 1.00 52.51 592 ASP A CA 1
ATOM 2008 C C . ASP A 1 278 ? 2.035 -17.178 12.058 1.00 51.13 592 ASP A C 1
ATOM 2009 O O . ASP A 1 278 ? 2.221 -18.092 12.873 1.00 51.86 592 ASP A O 1
ATOM 2014 N N . SER A 1 279 ? 2.690 -17.095 10.902 1.00 50.54 593 SER A N 1
ATOM 2015 C CA . SER A 1 279 ? 3.837 -17.953 10.630 1.00 48.03 593 SER A CA 1
ATOM 2016 C C . SER A 1 279 ? 5.101 -17.349 11.238 1.00 46.43 593 SER A C 1
ATOM 2017 O O . SER A 1 279 ? 5.929 -18.063 11.795 1.00 48.39 593 SER A O 1
ATOM 2020 N N . LEU A 1 280 ? 5.245 -16.032 11.134 1.00 44.96 594 LEU A N 1
ATOM 2021 C CA . LEU A 1 280 ? 6.342 -15.334 11.792 1.00 48.12 594 LEU A CA 1
ATOM 2022 C C . LEU A 1 280 ? 6.297 -15.569 13.296 1.00 51.04 594 LEU A C 1
ATOM 2023 O O . LEU A 1 280 ? 7.335 -15.643 13.951 1.00 54.11 594 LEU A O 1
ATOM 2028 N N . ASN A 1 281 ? 5.081 -15.676 13.830 1.00 51.46 595 ASN A N 1
ATOM 2029 C CA . ASN A 1 281 ? 4.861 -15.920 15.253 1.00 51.19 595 ASN A CA 1
ATOM 2030 C C . ASN A 1 281 ? 4.782 -17.408 15.586 1.00 52.68 595 ASN A C 1
ATOM 2031 O O . ASN A 1 281 ? 4.145 -17.805 16.566 1.00 53.49 595 ASN A O 1
ATOM 2036 N N . GLY A 1 282 ? 5.425 -18.223 14.754 1.00 52.22 596 GLY A N 1
ATOM 2037 C CA . GLY A 1 282 ? 5.477 -19.658 14.959 1.00 50.06 596 GLY A CA 1
ATOM 2038 C C . GLY A 1 282 ? 6.828 -20.060 15.506 1.00 50.32 596 GLY A C 1
ATOM 2039 O O . GLY A 1 282 ? 7.488 -19.264 16.172 1.00 55.04 596 GLY A O 1
ATOM 2040 N N . ASP A 1 283 ? 7.281 -21.241 15.144 1.00 51.37 597 ASP A N 1
ATOM 2041 C CA . ASP A 1 283 ? 8.489 -21.826 15.673 1.00 51.12 597 ASP A CA 1
ATOM 2042 C C . ASP A 1 283 ? 9.279 -22.439 14.554 1.00 49.23 597 ASP A C 1
ATOM 2043 O O . ASP A 1 283 ? 10.327 -22.992 14.759 1.00 47.94 597 ASP A O 1
ATOM 2048 N N . ALA A 1 284 ? 8.731 -22.375 13.365 1.00 46.40 598 ALA A N 1
ATOM 2049 C CA . ALA A 1 284 ? 9.320 -23.036 12.214 1.00 42.31 598 ALA A CA 1
ATOM 2050 C C . ALA A 1 284 ? 10.550 -22.315 11.704 1.00 40.94 598 ALA A C 1
ATOM 2051 O O . ALA A 1 284 ? 11.322 -22.888 10.939 1.00 43.60 598 ALA A O 1
ATOM 2053 N N . PHE A 1 285 ? 10.729 -21.066 12.120 1.00 38.65 599 PHE A N 1
ATOM 2054 C CA . PHE A 1 285 ? 11.848 -20.260 11.639 1.00 42.20 599 PHE A CA 1
ATOM 2055 C C . PHE A 1 285 ? 12.832 -19.904 12.754 1.00 42.72 599 PHE A C 1
ATOM 2056 O O . PHE A 1 285 ? 13.764 -19.134 12.547 1.00 44.32 599 PHE A O 1
ATOM 2064 N N . MET A 1 286 ? 12.618 -20.487 13.927 1.00 45.85 600 MET A N 1
ATOM 2065 C CA . MET A 1 286 ? 13.437 -20.224 15.105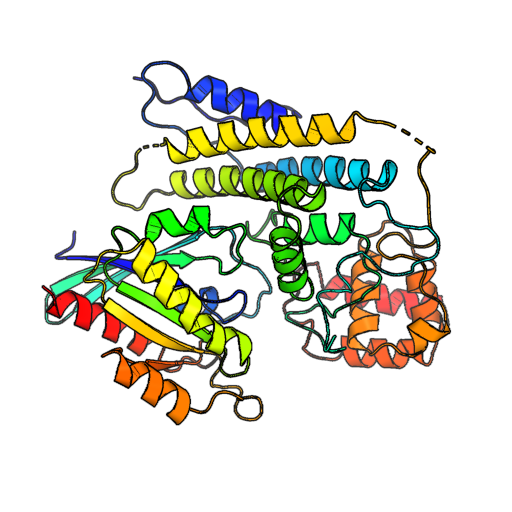 1.00 49.97 600 MET A CA 1
ATOM 2066 C C . MET A 1 286 ? 14.918 -20.387 14.779 1.00 51.35 600 MET A C 1
ATOM 2067 O O . MET A 1 286 ? 15.731 -19.484 15.025 1.00 47.43 600 MET A O 1
ATOM 2072 N N . GLY A 1 287 ? 15.247 -21.520 14.189 1.00 47.05 601 GLY A N 1
ATOM 2073 C CA . GLY A 1 287 ? 16.607 -21.918 13.955 1.00 44.66 601 GLY A CA 1
ATOM 2074 C C . GLY A 1 287 ? 17.350 -21.282 12.821 1.00 43.48 601 GLY A C 1
ATOM 2075 O O . GLY A 1 287 ? 18.467 -21.598 12.599 1.00 41.90 601 GLY A O 1
ATOM 2076 N N . ARG A 1 288 ? 16.715 -20.377 12.113 1.00 41.99 602 ARG A N 1
ATOM 2077 C CA . ARG A 1 288 ? 17.294 -19.724 10.960 1.00 42.61 602 ARG A CA 1
ATOM 2078 C C . ARG A 1 288 ? 18.382 -18.785 11.318 1.00 41.46 602 ARG A C 1
ATOM 2079 O O . ARG A 1 288 ? 18.380 -18.217 12.349 1.00 44.12 602 ARG A O 1
ATOM 2087 N N . GLN A 1 289 ? 19.364 -18.671 10.463 1.00 41.85 603 GLN A N 1
ATOM 2088 C CA . GLN A 1 289 ? 20.547 -17.972 10.831 1.00 42.16 603 GLN A CA 1
ATOM 2089 C C . GLN A 1 289 ? 20.773 -16.763 10.028 1.00 42.85 603 GLN A C 1
ATOM 2090 O O . GLN A 1 289 ? 21.700 -16.060 10.235 1.00 44.87 603 GLN A O 1
ATOM 2096 N N . ASP A 1 290 ? 19.889 -16.509 9.102 1.00 43.80 604 ASP A N 1
ATOM 2097 C CA . ASP A 1 290 ? 20.042 -15.355 8.272 1.00 42.39 604 ASP A CA 1
ATOM 2098 C C . ASP A 1 290 ? 19.436 -14.182 8.967 1.00 44.72 604 ASP A C 1
ATOM 2099 O O . ASP A 1 290 ? 18.516 -13.580 8.489 1.00 45.25 604 ASP A O 1
ATOM 2104 N N . ASP A 1 291 ? 19.961 -13.851 10.122 1.00 46.53 605 ASP A N 1
ATOM 2105 C CA . ASP A 1 291 ? 19.505 -12.679 10.833 1.00 49.26 605 ASP A CA 1
ATOM 2106 C C . ASP A 1 291 ? 18.038 -12.653 10.974 1.00 47.55 605 ASP A C 1
ATOM 2107 O O . ASP A 1 291 ? 17.434 -11.654 10.776 1.00 45.03 605 ASP A O 1
ATOM 2112 N N . ILE A 1 292 ? 17.485 -13.746 11.423 1.00 47.74 606 ILE A N 1
ATOM 2113 C CA . ILE A 1 292 ? 16.065 -13.898 11.474 1.00 45.27 606 ILE A CA 1
ATOM 2114 C C . ILE A 1 292 ? 15.372 -12.877 12.354 1.00 44.27 606 ILE A C 1
ATOM 2115 O O . ILE A 1 292 ? 14.312 -12.459 12.019 1.00 44.15 606 ILE A O 1
ATOM 2120 N N . CYS A 1 293 ? 15.928 -12.479 13.482 1.00 45.77 607 CYS A N 1
ATOM 2121 C CA . CYS A 1 293 ? 15.246 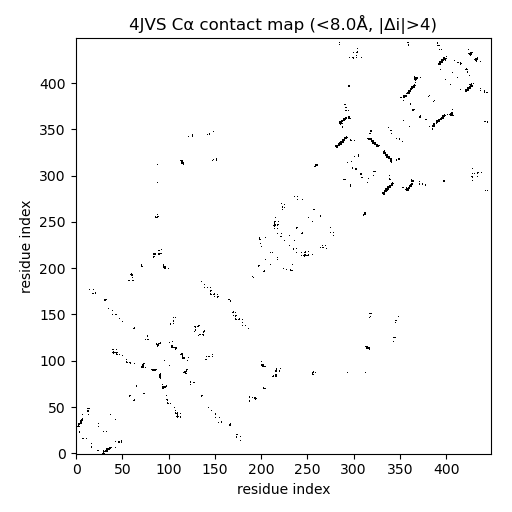-11.461 14.254 1.00 47.76 607 CYS A CA 1
ATOM 2122 C C . CYS A 1 293 ? 15.186 -10.181 13.471 1.00 47.50 607 CYS A C 1
ATOM 2123 O O . CYS A 1 293 ? 14.167 -9.584 13.365 1.00 46.44 607 CYS A O 1
ATOM 2126 N N . GLU A 1 294 ? 16.275 -9.783 12.873 1.00 46.21 608 GLU A N 1
ATOM 2127 C CA . GLU A 1 294 ? 16.284 -8.524 12.194 1.00 46.67 608 GLU A CA 1
ATOM 2128 C C . GLU A 1 294 ? 15.351 -8.476 11.002 1.00 44.61 608 GLU A C 1
ATOM 2129 O O . GLU A 1 294 ? 14.726 -7.484 10.768 1.00 43.32 608 GLU A O 1
ATOM 2135 N N . LYS A 1 295 ? 15.265 -9.566 10.260 1.00 44.64 609 LYS A N 1
ATOM 2136 C CA . LYS A 1 295 ? 14.365 -9.699 9.114 1.00 40.90 609 LYS A CA 1
ATOM 2137 C C . LYS A 1 295 ? 12.912 -9.632 9.540 1.00 41.43 609 LYS A C 1
ATOM 2138 O O . LYS A 1 295 ? 12.098 -8.983 8.887 1.00 42.72 609 LYS A O 1
ATOM 2144 N N . ARG A 1 296 ? 12.575 -10.286 10.613 1.00 41.09 610 ARG A N 1
ATOM 2145 C CA . ARG A 1 296 ? 11.237 -10.183 11.111 1.00 42.65 610 ARG A CA 1
ATOM 2146 C C . ARG A 1 296 ? 10.888 -8.744 11.415 1.00 43.72 610 ARG A C 1
ATOM 2147 O O . ARG A 1 296 ? 9.787 -8.308 11.174 1.00 42.86 610 ARG A O 1
ATOM 2155 N N . ASN A 1 297 ? 11.849 -8.007 11.940 1.00 42.88 611 ASN A N 1
ATOM 2156 C CA . ASN A 1 297 ? 11.661 -6.582 12.204 1.00 43.22 611 ASN A CA 1
ATOM 2157 C C . ASN A 1 297 ? 11.415 -5.745 10.951 1.00 46.04 611 ASN A C 1
ATOM 2158 O O . ASN A 1 297 ? 10.495 -4.930 10.925 1.00 47.05 611 ASN A O 1
ATOM 2163 N N . LYS A 1 298 ? 12.245 -5.952 9.927 1.00 44.87 612 LYS A N 1
ATOM 2164 C CA . LYS A 1 298 ? 12.087 -5.317 8.615 1.00 41.95 612 LYS A CA 1
ATOM 2165 C C . LYS A 1 298 ? 10.695 -5.564 8.041 1.00 43.39 612 LYS A C 1
ATOM 2166 O O . LYS A 1 298 ? 10.028 -4.649 7.588 1.00 45.57 612 LYS A O 1
ATOM 2172 N N . ILE A 1 299 ? 10.268 -6.819 8.065 1.00 44.09 613 ILE A N 1
ATOM 2173 C CA . ILE A 1 299 ? 8.981 -7.213 7.512 1.00 44.62 613 ILE A CA 1
ATOM 2174 C C . ILE A 1 299 ? 7.823 -6.481 8.190 1.00 46.05 613 ILE A C 1
ATOM 2175 O O . ILE A 1 299 ? 6.908 -6.009 7.525 1.00 46.65 613 ILE A O 1
ATOM 2180 N N . CYS A 1 300 ? 7.877 -6.371 9.513 1.00 49.72 614 CYS A N 1
ATOM 2181 C CA . CYS A 1 300 ? 6.857 -5.634 10.258 1.00 49.58 614 CYS A CA 1
ATOM 2182 C C . CYS A 1 300 ? 6.901 -4.141 9.949 1.00 48.16 614 CYS A C 1
ATOM 2183 O O . CYS A 1 300 ? 5.868 -3.523 9.726 1.00 50.48 614 CYS A O 1
ATOM 2186 N N . GLN A 1 301 ? 8.098 -3.563 9.927 1.00 49.11 615 GLN A N 1
ATOM 2187 C CA . GLN A 1 301 ? 8.239 -2.144 9.617 1.00 51.12 615 GLN A CA 1
ATOM 2188 C C . GLN A 1 301 ? 7.815 -1.834 8.174 1.00 50.17 615 GLN A C 1
ATOM 2189 O O . GLN A 1 301 ? 7.557 -0.683 7.830 1.00 52.73 615 GLN A O 1
ATOM 2195 N N . TRP A 1 302 ? 7.735 -2.868 7.340 1.00 48.05 616 TRP A N 1
ATOM 2196 C CA . TRP A 1 302 ? 7.336 -2.711 5.947 1.00 47.30 616 TRP A CA 1
ATOM 2197 C C . TRP A 1 302 ? 5.837 -2.915 5.724 1.00 48.59 616 TRP A C 1
ATOM 2198 O O . TRP A 1 302 ? 5.285 -2.425 4.738 1.00 47.09 616 TRP A O 1
ATOM 2209 N N . ARG A 1 303 ? 5.206 -3.684 6.572 1.00 48.68 617 ARG A N 1
ATOM 2210 C CA . ARG A 1 303 ? 3.782 -3.809 6.514 1.00 51.39 617 ARG A CA 1
ATOM 2211 C C . ARG A 1 303 ? 3.130 -2.477 6.865 1.00 50.30 617 ARG A C 1
ATOM 2212 O O . ARG A 1 303 ? 2.191 -2.044 6.244 1.00 48.59 617 ARG A O 1
ATOM 2220 N N . GLN A 1 304 ? 3.657 -1.821 7.866 1.00 48.29 618 GLN A N 1
ATOM 2221 C CA . GLN A 1 304 ? 3.112 -0.579 8.324 1.00 52.49 618 GLN A CA 1
ATOM 2222 C C . GLN A 1 304 ? 3.209 0.470 7.271 1.00 55.96 618 GLN A C 1
ATOM 2223 O O . GLN A 1 304 ? 2.364 1.319 7.142 1.00 59.71 618 GLN A O 1
ATOM 2229 N N . LEU A 1 305 ? 4.300 0.400 6.550 1.00 51.67 619 LEU A N 1
ATOM 2230 C CA . LEU A 1 305 ? 4.587 1.287 5.474 1.00 51.54 619 LEU A CA 1
ATOM 2231 C C . LEU A 1 305 ? 3.549 1.160 4.389 1.00 53.56 619 LEU A C 1
ATOM 2232 O O . LEU A 1 305 ? 3.341 2.069 3.640 1.00 55.73 619 LEU A O 1
ATOM 2237 N N . VAL A 1 306 ? 2.928 0.010 4.262 1.00 52.37 620 VAL A N 1
ATOM 2238 C CA . VAL A 1 306 ? 2.219 -0.300 3.050 1.00 51.36 620 VAL A CA 1
ATOM 2239 C C . VAL A 1 306 ? 0.705 -0.362 3.086 1.00 55.09 620 VAL A C 1
ATOM 2240 O O . VAL A 1 306 ? 0.071 -0.303 2.064 1.00 54.26 620 VAL A O 1
ATOM 2244 N N . GLN A 1 307 ? 0.119 -0.470 4.259 1.00 56.55 621 GLN A N 1
ATOM 2245 C CA . GLN A 1 307 ? -1.298 -0.761 4.364 1.00 56.70 621 GLN A CA 1
ATOM 2246 C C . GLN A 1 307 ? -2.215 0.392 4.011 1.00 55.65 621 GLN A C 1
ATOM 2247 O O . GLN A 1 307 ? -3.430 0.231 3.973 1.00 55.88 621 GLN A O 1
ATOM 2253 N N . GLU B 2 11 ? 49.224 -42.582 25.608 1.00 59.66 7 GLU B N 1
ATOM 2254 C CA . GLU B 2 11 ? 48.070 -41.741 25.860 1.00 58.18 7 GLU B CA 1
ATOM 2255 C C . GLU B 2 11 ? 46.798 -42.535 26.005 1.00 60.58 7 GLU B C 1
ATOM 2256 O O . GLU B 2 11 ? 45.944 -42.169 26.777 1.00 62.97 7 GLU B O 1
ATOM 2262 N N . TYR B 2 12 ? 46.663 -43.624 25.263 1.00 58.59 8 TYR B N 1
ATOM 2263 C CA . TYR B 2 12 ? 45.443 -44.431 25.313 1.00 57.30 8 TYR B CA 1
ATOM 2264 C C . TYR B 2 12 ? 45.744 -45.925 25.157 1.00 57.31 8 TYR B C 1
ATOM 2265 O O . TYR B 2 12 ? 46.805 -46.306 24.663 1.00 56.24 8 TYR B O 1
ATOM 2274 N N . ASP B 2 13 ? 44.801 -46.761 25.581 1.00 59.61 9 ASP B N 1
ATOM 2275 C CA . ASP B 2 13 ? 44.899 -48.207 25.379 1.00 60.44 9 ASP B CA 1
ATOM 2276 C C . ASP B 2 13 ? 44.373 -48.594 23.994 1.00 61.13 9 ASP B C 1
ATOM 2277 O O . ASP B 2 13 ? 44.926 -49.472 23.326 1.00 63.14 9 ASP B O 1
ATOM 2282 N N . TYR B 2 14 ? 43.293 -47.932 23.580 1.00 61.29 10 TYR B N 1
ATOM 2283 C CA . TYR B 2 14 ? 42.640 -48.189 22.297 1.00 57.77 10 TYR B CA 1
ATOM 2284 C C . TYR B 2 14 ? 42.341 -46.878 21.555 1.00 52.65 10 TYR B C 1
ATOM 2285 O O . TYR B 2 14 ? 42.329 -45.806 22.152 1.00 51.61 10 TYR B O 1
ATOM 2294 N N . LEU B 2 15 ? 42.092 -46.972 20.252 1.00 53.00 11 LEU B N 1
ATOM 2295 C CA . LEU B 2 15 ? 41.610 -45.829 19.474 1.00 51.07 11 LEU B CA 1
ATOM 2296 C C . LEU B 2 15 ? 40.523 -46.297 18.507 1.00 50.06 11 LEU B C 1
ATOM 2297 O O . LEU B 2 15 ? 40.814 -47.004 17.544 1.00 51.91 11 LEU B O 1
ATOM 2302 N N . PHE B 2 16 ? 39.275 -45.911 18.771 1.00 48.39 12 PHE B N 1
ATOM 2303 C CA . PHE B 2 16 ? 38.151 -46.320 17.925 1.00 48.86 12 PHE B CA 1
ATOM 2304 C C . PHE B 2 16 ? 37.683 -45.186 17.015 1.00 44.49 12 PHE B C 1
ATOM 2305 O O . PHE B 2 16 ? 37.175 -44.172 17.492 1.00 43.45 12 PHE B O 1
ATOM 2313 N N . LYS B 2 17 ? 37.847 -45.363 15.710 1.00 43.28 13 LYS B N 1
ATOM 2314 C CA . LYS B 2 17 ? 37.211 -44.481 14.742 1.00 42.71 13 LYS B CA 1
ATOM 2315 C C . LYS B 2 17 ? 35.730 -44.802 14.661 1.00 41.63 13 LYS B C 1
ATOM 2316 O O . LYS B 2 17 ? 35.334 -45.935 14.422 1.00 40.54 13 LYS B O 1
ATOM 2322 N N . LEU B 2 18 ? 34.910 -43.791 14.882 1.00 43.55 14 LEU B N 1
ATOM 2323 C CA . LEU B 2 18 ? 33.475 -43.959 14.796 1.00 42.73 14 LEU B CA 1
ATOM 2324 C C . LEU B 2 18 ? 32.962 -43.130 13.617 1.00 41.40 14 LEU B C 1
ATOM 2325 O O . LEU B 2 18 ? 33.543 -42.097 13.284 1.00 40.96 14 LEU B O 1
ATOM 2330 N N . LEU B 2 19 ? 31.896 -43.600 12.977 1.00 38.98 15 LEU B N 1
ATOM 2331 C CA . LEU B 2 19 ? 31.268 -42.884 11.875 1.00 36.76 15 LEU B CA 1
ATOM 2332 C C . LEU B 2 19 ? 29.803 -42.642 12.177 1.00 37.25 15 LEU B C 1
ATOM 2333 O O . LEU B 2 19 ? 29.066 -43.569 12.510 1.00 37.69 15 LEU B O 1
ATOM 2338 N N . LEU B 2 20 ? 29.365 -41.401 12.047 1.00 36.41 16 LEU B N 1
ATOM 2339 C CA . LEU B 2 20 ? 27.940 -41.141 11.992 1.00 34.41 16 LEU B CA 1
ATOM 2340 C C . LEU B 2 20 ? 27.513 -40.928 10.540 1.00 36.64 16 LEU B C 1
ATOM 2341 O O . LEU B 2 20 ? 28.019 -40.020 9.872 1.00 39.76 16 LEU B O 1
ATOM 2346 N N . ILE B 2 21 ? 26.614 -41.781 10.043 1.00 33.06 17 ILE B N 1
ATOM 2347 C CA . ILE B 2 21 ? 26.071 -41.638 8.690 1.00 33.50 17 ILE B CA 1
ATOM 2348 C C . ILE B 2 21 ? 24.557 -41.766 8.724 1.00 33.99 17 ILE B C 1
ATOM 2349 O O . ILE B 2 21 ? 23.999 -42.284 9.691 1.00 35.02 17 ILE B O 1
ATOM 2354 N N . GLY B 2 22 ? 23.901 -41.310 7.658 1.00 32.40 18 GLY B N 1
ATOM 2355 C CA . GLY B 2 22 ? 22.449 -41.282 7.581 1.00 30.88 18 GLY B CA 1
ATOM 2356 C C . GLY B 2 22 ? 21.965 -40.041 6.842 1.00 35.36 18 GLY B C 1
ATOM 2357 O O . GLY B 2 22 ? 22.757 -39.125 6.570 1.00 36.78 18 GLY B O 1
ATOM 2358 N N . ASP B 2 23 ? 20.673 -39.997 6.517 1.00 34.38 19 ASP B N 1
ATOM 2359 C CA . ASP B 2 23 ? 20.122 -38.901 5.710 1.00 32.87 19 ASP B CA 1
ATOM 2360 C C . ASP B 2 23 ? 20.410 -37.489 6.233 1.00 33.57 19 ASP B C 1
ATOM 2361 O O . ASP B 2 23 ? 20.722 -37.274 7.407 1.00 33.49 19 ASP B O 1
ATOM 2366 N N . SER B 2 24 ? 20.302 -36.525 5.330 1.00 34.15 20 SER B N 1
ATOM 2367 C CA . SER B 2 24 ? 20.422 -35.130 5.688 1.00 31.56 20 SER B CA 1
ATOM 2368 C C . SER B 2 24 ? 19.302 -34.735 6.642 1.00 31.45 20 SER B C 1
ATOM 2369 O O . SER B 2 24 ? 18.134 -35.052 6.408 1.00 34.71 20 SER B O 1
ATOM 2372 N N . GLY B 2 25 ? 19.666 -34.065 7.728 1.00 31.50 21 GLY B N 1
ATOM 2373 C CA . GLY B 2 25 ? 18.691 -33.498 8.637 1.00 32.53 21 GLY B CA 1
ATOM 2374 C C . GLY B 2 25 ? 18.081 -34.439 9.655 1.00 33.61 21 GLY B C 1
ATOM 2375 O O . GLY B 2 25 ? 17.207 -34.021 10.404 1.00 35.37 21 GLY B O 1
ATOM 2376 N N . VAL B 2 26 ? 18.525 -35.695 9.695 1.00 31.22 22 VAL B N 1
ATOM 2377 C CA . VAL B 2 26 ? 17.964 -36.660 10.640 1.00 30.58 22 VAL B CA 1
ATOM 2378 C C . VAL B 2 26 ? 18.510 -36.512 12.073 1.00 35.29 22 VAL B C 1
ATOM 2379 O O . VAL B 2 26 ? 17.992 -37.135 13.005 1.00 35.26 22 VAL B O 1
ATOM 2383 N N . GLY B 2 27 ? 19.557 -35.707 12.252 1.00 34.05 23 GLY B N 1
ATOM 2384 C CA . GLY B 2 27 ? 20.060 -35.420 13.584 1.00 32.72 23 GLY B CA 1
ATOM 2385 C C . GLY B 2 27 ? 21.468 -35.880 13.946 1.00 33.41 23 GLY B C 1
ATOM 2386 O O . GLY B 2 27 ? 21.823 -35.904 15.123 1.00 35.91 23 GLY B O 1
ATOM 2387 N N . LYS B 2 28 ? 22.283 -36.212 12.950 1.00 32.98 24 LYS B N 1
ATOM 2388 C CA . LYS B 2 28 ? 23.630 -36.737 13.199 1.00 34.13 24 LYS B CA 1
ATOM 2389 C C . LYS B 2 28 ? 24.528 -35.734 13.933 1.00 33.88 24 LYS B C 1
ATOM 2390 O O . LYS B 2 28 ? 25.208 -36.097 14.862 1.00 34.18 24 LYS B O 1
ATOM 2396 N N . SER B 2 29 ? 24.440 -34.481 13.570 1.00 36.00 25 SER B N 1
ATOM 2397 C CA . SER B 2 29 ? 25.318 -33.506 14.120 1.00 35.69 25 SER B CA 1
ATOM 2398 C C . SER B 2 29 ? 24.859 -33.164 15.530 1.00 38.59 25 SER B C 1
ATOM 2399 O O . SER B 2 29 ? 25.634 -32.871 16.392 1.00 37.03 25 SER B O 1
ATOM 2402 N N . CYS B 2 30 ? 23.567 -33.252 15.755 1.00 38.10 26 CYS B N 1
ATOM 2403 C CA . CYS B 2 30 ? 22.951 -33.005 17.048 1.00 39.08 26 CYS B CA 1
ATOM 2404 C C . CYS B 2 30 ? 23.269 -34.093 18.061 1.00 39.82 26 CYS B C 1
ATOM 2405 O O . CYS B 2 30 ? 23.592 -33.795 19.214 1.00 39.77 26 CYS B O 1
ATOM 2408 N N . LEU B 2 31 ? 23.151 -35.345 17.626 1.00 38.65 27 LEU B N 1
ATOM 2409 C CA . LEU B 2 31 ? 23.549 -36.501 18.418 1.00 36.01 27 LEU B CA 1
ATOM 2410 C C . LEU B 2 31 ? 24.998 -36.377 18.875 1.00 38.62 27 LEU B C 1
ATOM 2411 O O . LEU B 2 31 ? 25.303 -36.570 20.048 1.00 40.25 27 LEU B O 1
ATOM 2416 N N . LEU B 2 32 ? 25.889 -36.043 17.947 1.00 39.86 28 LEU B N 1
ATOM 2417 C CA . LEU B 2 32 ? 27.303 -35.913 18.272 1.00 39.14 28 LEU B CA 1
ATOM 2418 C C . LEU B 2 32 ? 27.559 -34.747 19.238 1.00 41.30 28 LEU B C 1
ATOM 2419 O O . LEU B 2 32 ? 28.487 -34.798 20.039 1.00 46.01 28 LEU B O 1
ATOM 2424 N N . LEU B 2 33 ? 26.731 -33.709 19.175 1.00 40.58 29 LEU B N 1
ATOM 2425 C CA . LEU B 2 33 ? 26.892 -32.561 20.061 1.00 40.93 29 LEU B CA 1
ATOM 2426 C C . LEU B 2 33 ? 26.401 -32.873 21.472 1.00 44.70 29 LEU B C 1
ATOM 2427 O O . LEU B 2 33 ? 26.979 -32.397 22.445 1.00 48.88 29 LEU B O 1
ATOM 2432 N N . ARG B 2 34 ? 25.337 -33.669 21.577 1.00 44.55 30 ARG B N 1
ATOM 2433 C CA . ARG B 2 34 ? 24.823 -34.147 22.867 1.00 41.58 30 ARG B CA 1
ATOM 2434 C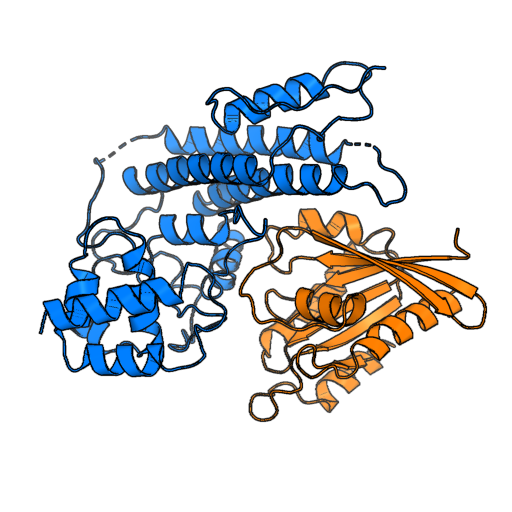 C . ARG B 2 34 ? 25.804 -35.102 23.562 1.00 43.76 30 ARG B C 1
ATOM 2435 O O . ARG B 2 34 ? 25.929 -35.107 24.790 1.00 47.31 30 ARG B O 1
ATOM 2443 N N . PHE B 2 35 ? 26.508 -35.904 22.777 1.00 42.26 31 PHE B N 1
ATOM 2444 C CA . PHE B 2 35 ? 27.499 -36.815 23.336 1.00 45.95 31 PHE B CA 1
ATOM 2445 C C . PHE B 2 35 ? 28.728 -36.069 23.853 1.00 49.33 31 PHE B C 1
ATOM 2446 O O . PHE B 2 35 ? 29.156 -36.263 24.998 1.00 50.60 31 PHE B O 1
ATOM 2454 N N . ALA B 2 36 ? 29.285 -35.209 23.005 1.00 46.66 32 ALA B N 1
ATOM 2455 C CA . ALA B 2 36 ? 30.547 -34.547 23.307 1.00 47.00 32 ALA B CA 1
ATOM 2456 C C . ALA B 2 36 ? 30.425 -33.414 24.320 1.00 48.96 32 ALA B C 1
ATOM 2457 O O . ALA B 2 36 ? 31.330 -33.216 25.128 1.00 50.51 32 ALA B O 1
ATOM 2459 N N . ASP B 2 37 ? 29.323 -32.665 24.279 1.00 47.82 33 ASP B N 1
ATOM 2460 C CA . ASP B 2 37 ? 29.215 -31.462 25.106 1.00 47.64 33 ASP B CA 1
ATOM 2461 C C . ASP B 2 37 ? 27.931 -31.350 25.916 1.00 47.10 33 ASP B C 1
ATOM 2462 O O . ASP B 2 37 ? 27.752 -30.372 26.643 1.00 48.72 33 ASP B O 1
ATOM 2467 N N . ASP B 2 38 ? 27.046 -32.335 25.783 1.00 45.54 34 ASP B N 1
ATOM 2468 C CA . ASP B 2 38 ? 25.765 -32.368 26.509 1.00 47.10 34 ASP B CA 1
ATOM 2469 C C . ASP B 2 38 ? 24.837 -31.168 26.247 1.00 46.43 34 ASP B C 1
ATOM 2470 O O . ASP B 2 38 ? 23.915 -30.912 27.018 1.00 49.84 34 ASP B O 1
ATOM 2475 N N . THR B 2 39 ? 25.080 -30.440 25.161 1.00 46.33 35 THR B N 1
ATOM 2476 C CA . THR B 2 39 ? 24.212 -29.334 24.758 1.00 47.84 35 THR B CA 1
ATOM 2477 C C . THR B 2 39 ? 23.276 -29.743 23.614 1.00 48.60 35 THR B C 1
ATOM 2478 O O . THR B 2 39 ? 23.475 -30.772 22.961 1.00 48.02 35 THR B O 1
ATOM 2482 N N . TYR B 2 40 ? 22.251 -28.931 23.386 1.00 47.92 36 TYR B N 1
ATOM 2483 C CA . TYR B 2 40 ? 21.382 -29.081 22.224 1.00 46.38 36 TYR B CA 1
ATOM 2484 C C . TYR B 2 40 ? 20.932 -27.709 21.752 1.00 49.05 36 TYR B C 1
ATOM 2485 O O . TYR B 2 40 ? 20.567 -26.844 22.554 1.00 50.24 36 TYR B O 1
ATOM 2494 N N . THR B 2 41 ? 20.969 -27.512 20.452 1.00 49.91 37 THR B N 1
ATOM 2495 C CA . THR B 2 41 ? 20.611 -26.259 19.857 1.00 49.89 37 THR B CA 1
ATOM 2496 C C . THR B 2 41 ? 19.934 -26.578 18.552 1.00 48.08 37 THR B C 1
ATOM 2497 O O . THR B 2 41 ? 20.022 -27.680 18.084 1.00 47.89 37 THR B O 1
ATOM 2501 N N . GLU B 2 42 ? 19.145 -25.639 18.100 1.00 46.88 38 GLU B N 1
ATOM 2502 C CA . GLU B 2 42 ? 18.430 -25.795 16.893 1.00 48.29 38 GLU B CA 1
ATOM 2503 C C . GLU B 2 42 ? 19.037 -24.690 16.083 1.00 48.94 38 GLU B C 1
ATOM 2504 O O . GLU B 2 42 ? 18.742 -23.544 16.255 1.00 48.09 38 GLU B O 1
ATOM 2510 N N . SER B 2 43 ? 19.955 -25.071 15.224 1.00 49.68 39 SER B N 1
ATOM 2511 C CA . SER B 2 43 ? 20.639 -24.187 14.333 1.00 44.22 39 SER B CA 1
ATOM 2512 C C . SER B 2 43 ? 20.444 -24.866 13.049 1.00 42.47 39 SER B C 1
ATOM 2513 O O . SER B 2 43 ? 20.843 -25.977 12.892 1.00 43.23 39 SER B O 1
ATOM 2516 N N . TYR B 2 44 ? 19.869 -24.200 12.090 1.00 42.87 40 TYR B N 1
ATOM 2517 C CA . TYR B 2 44 ? 19.706 -24.838 10.830 1.00 40.55 40 TYR B CA 1
ATOM 2518 C C . TYR B 2 44 ? 20.971 -24.655 10.049 1.00 37.17 40 TYR B C 1
ATOM 2519 O O . TYR B 2 44 ? 21.062 -23.797 9.237 1.00 36.88 40 TYR B O 1
ATOM 2528 N N . ILE B 2 45 ? 21.957 -25.482 10.346 1.00 37.95 41 ILE B N 1
ATOM 2529 C CA . ILE B 2 45 ? 23.179 -25.532 9.589 1.00 36.25 41 ILE B CA 1
ATOM 2530 C C . ILE B 2 45 ? 23.565 -26.931 9.169 1.00 34.20 41 ILE B C 1
ATOM 2531 O O . ILE B 2 45 ? 23.876 -27.730 9.980 1.00 32.99 41 ILE B O 1
ATOM 2536 N N . SER B 2 46 ? 23.656 -27.170 7.880 1.00 34.50 42 SER B N 1
ATOM 2537 C CA . SER B 2 46 ? 24.037 -28.461 7.355 1.00 32.26 42 SER B CA 1
ATOM 2538 C C . SER B 2 46 ? 25.502 -28.729 7.385 1.00 34.02 42 SER B C 1
ATOM 2539 O O . SER B 2 46 ? 26.279 -27.915 7.026 1.00 38.67 42 SER B O 1
ATOM 2542 N N . THR B 2 47 ? 25.882 -29.916 7.774 1.00 34.90 43 THR B N 1
ATOM 2543 C CA . THR B 2 47 ? 27.283 -30.251 7.871 1.00 33.57 43 THR B CA 1
ATOM 2544 C C . THR B 2 47 ? 27.854 -30.411 6.458 1.00 35.35 43 THR B C 1
ATOM 2545 O O . THR B 2 47 ? 27.238 -31.073 5.616 1.00 36.27 43 THR B O 1
ATOM 2549 N N . ILE B 2 48 ? 29.002 -29.792 6.185 1.00 35.02 44 ILE B N 1
ATOM 2550 C CA . ILE B 2 48 ? 29.655 -29.939 4.879 1.00 34.69 44 ILE B CA 1
ATOM 2551 C C . ILE B 2 48 ? 30.745 -31.006 4.923 1.00 35.45 44 ILE B C 1
ATOM 2552 O O . ILE B 2 48 ? 31.715 -30.890 5.665 1.00 34.85 44 ILE B O 1
ATOM 2557 N N . GLY B 2 49 ? 30.582 -32.044 4.112 1.00 35.89 45 GLY B N 1
ATOM 2558 C CA . GLY B 2 49 ? 31.556 -33.111 4.040 1.00 35.39 45 GLY B CA 1
ATOM 2559 C C . GLY B 2 49 ? 31.608 -33.913 5.322 1.00 37.00 45 GLY B C 1
ATOM 2560 O O . GLY B 2 49 ? 30.803 -34.827 5.531 1.00 35.89 45 GLY B O 1
ATOM 2561 N N . VAL B 2 50 ? 32.575 -33.580 6.174 1.00 39.90 46 VAL B N 1
ATOM 2562 C CA . VAL B 2 50 ? 32.733 -34.244 7.469 1.00 38.43 46 VAL B CA 1
ATOM 2563 C C . VAL B 2 50 ? 33.079 -33.255 8.563 1.00 37.80 46 VAL B C 1
ATOM 2564 O O . VAL B 2 50 ? 33.531 -32.143 8.305 1.00 41.57 46 VAL B O 1
ATOM 2568 N N . ASP B 2 51 ? 32.844 -33.677 9.793 1.00 40.85 47 ASP B N 1
ATOM 2569 C CA . ASP B 2 51 ? 33.385 -33.008 10.955 1.00 43.97 47 ASP B CA 1
ATOM 2570 C C . ASP B 2 51 ? 33.672 -34.116 11.944 1.00 43.22 47 ASP B C 1
ATOM 2571 O O . ASP B 2 51 ? 33.147 -35.223 11.808 1.00 41.01 47 ASP B O 1
ATOM 2576 N N . PHE B 2 52 ? 34.520 -33.833 12.923 1.00 43.84 48 PHE B N 1
ATOM 2577 C CA . PHE B 2 52 ? 34.848 -34.842 13.910 1.00 42.90 48 PHE B CA 1
ATOM 2578 C C . PHE B 2 52 ? 34.896 -34.266 15.311 1.00 42.66 48 PHE B C 1
ATOM 2579 O O . PHE B 2 52 ? 34.973 -33.051 15.506 1.00 44.58 48 PHE B O 1
ATOM 2587 N N . LYS B 2 53 ? 34.829 -35.162 16.284 1.00 42.65 49 LYS B N 1
ATOM 2588 C CA . LYS B 2 53 ? 35.066 -34.816 17.668 1.00 41.80 49 LYS B CA 1
ATOM 2589 C C . LYS B 2 53 ? 35.864 -35.950 18.289 1.00 44.44 49 LYS B C 1
ATOM 2590 O O . LYS B 2 53 ? 35.922 -37.058 17.748 1.00 45.29 49 LYS B O 1
ATOM 2596 N N . ILE B 2 54 ? 36.496 -35.661 19.417 1.00 44.35 50 ILE B N 1
ATOM 2597 C CA . ILE B 2 54 ? 37.361 -36.612 20.082 1.00 43.49 50 ILE B CA 1
ATOM 2598 C C . ILE B 2 54 ? 36.933 -36.690 21.532 1.00 47.35 50 ILE B C 1
ATOM 2599 O O . ILE B 2 54 ? 36.726 -35.665 22.177 1.00 49.51 50 ILE B O 1
ATOM 2604 N N . ARG B 2 55 ? 36.772 -37.907 22.039 1.00 47.03 51 ARG B N 1
ATOM 2605 C CA . ARG B 2 55 ? 36.295 -38.092 23.397 1.00 46.93 51 ARG B CA 1
ATOM 2606 C C . ARG B 2 55 ? 36.938 -39.333 24.005 1.00 45.46 51 ARG B C 1
ATOM 2607 O O . ARG B 2 55 ? 36.624 -40.452 23.619 1.00 47.14 51 ARG B O 1
ATOM 2615 N N . THR B 2 56 ? 37.860 -39.135 24.938 1.00 45.55 52 THR B N 1
ATOM 2616 C CA . THR B 2 56 ? 38.468 -40.262 25.630 1.00 47.18 52 THR B CA 1
ATOM 2617 C C . THR B 2 56 ? 37.535 -40.740 26.737 1.00 50.92 52 THR B C 1
ATOM 2618 O O . THR B 2 56 ? 37.075 -39.960 27.576 1.00 50.97 52 THR B O 1
ATOM 2622 N N . ILE B 2 57 ? 37.239 -42.032 26.707 1.00 52.37 53 ILE B N 1
ATOM 2623 C CA . ILE B 2 57 ? 36.357 -42.637 27.682 1.00 51.54 53 ILE B CA 1
ATOM 2624 C C . ILE B 2 57 ? 37.072 -43.789 28.366 1.00 58.23 53 ILE B C 1
ATOM 2625 O O . ILE B 2 57 ? 37.913 -44.458 27.762 1.00 57.01 53 ILE B O 1
ATOM 2630 N N . GLU B 2 58 ? 36.759 -44.007 29.639 1.00 67.03 54 GLU B N 1
ATOM 2631 C CA . GLU B 2 58 ? 37.308 -45.159 30.344 1.00 65.78 54 GLU B CA 1
ATOM 2632 C C . GLU B 2 58 ? 36.268 -46.276 30.319 1.00 64.62 54 GLU B C 1
ATOM 2633 O O . GLU B 2 58 ? 35.093 -46.056 30.652 1.00 62.97 54 GLU B O 1
ATOM 2639 N N . LEU B 2 59 ? 36.702 -47.465 29.905 1.00 63.32 55 LEU B N 1
ATOM 2640 C CA . LEU B 2 59 ? 35.790 -48.593 29.745 1.00 64.16 55 LEU B CA 1
ATOM 2641 C C . LEU B 2 59 ? 36.395 -49.900 30.270 1.00 67.23 55 LEU B C 1
ATOM 2642 O O . LEU B 2 59 ? 37.521 -50.264 29.903 1.00 66.75 55 LEU B O 1
ATOM 2647 N N . ASP B 2 60 ? 35.641 -50.583 31.143 1.00 69.24 56 ASP B N 1
ATOM 2648 C CA . ASP B 2 60 ? 36.082 -51.815 31.843 1.00 65.51 56 ASP B CA 1
ATOM 2649 C C . ASP B 2 60 ? 37.546 -51.764 32.273 1.00 66.80 56 ASP B C 1
ATOM 2650 O O . ASP B 2 60 ? 38.280 -52.742 32.120 1.00 68.71 56 ASP B O 1
ATOM 2655 N N . GLY B 2 61 ? 37.965 -50.612 32.790 1.00 68.26 57 GLY B N 1
ATOM 2656 C CA . GLY B 2 61 ? 39.329 -50.429 33.251 1.00 71.12 57 GLY B CA 1
ATOM 2657 C C . GLY B 2 61 ? 40.309 -49.929 32.203 1.00 71.09 57 GLY B C 1
ATOM 2658 O O . GLY B 2 61 ? 41.417 -49.496 32.538 1.00 73.80 57 GLY B O 1
ATOM 2659 N N . LYS B 2 62 ? 39.893 -49.894 30.962 1.00 69.18 58 LYS B N 1
ATOM 2660 C CA . LYS B 2 62 ? 40.812 -49.510 29.917 1.00 68.85 58 LYS B CA 1
ATOM 2661 C C . LYS B 2 62 ? 40.456 -48.149 29.344 1.00 65.61 58 LYS B C 1
ATOM 2662 O O . LYS B 2 62 ? 39.313 -47.787 29.290 1.00 66.01 58 LYS B O 1
ATOM 2668 N N . THR B 2 63 ? 41.456 -47.391 28.949 1.00 60.63 59 THR B N 1
ATOM 2669 C CA . THR B 2 63 ? 41.222 -46.049 28.440 1.00 61.09 59 THR B CA 1
ATOM 2670 C C . THR B 2 63 ? 41.119 -46.077 26.906 1.00 58.06 59 THR B C 1
ATOM 2671 O O . THR B 2 63 ? 42.023 -46.538 26.214 1.00 55.69 59 THR B O 1
ATOM 2675 N N . ILE B 2 64 ? 39.987 -45.603 26.392 1.00 55.76 60 ILE B N 1
ATOM 2676 C CA . ILE B 2 64 ? 39.663 -45.700 24.972 1.00 52.48 60 ILE B CA 1
ATOM 2677 C C . ILE B 2 64 ? 39.451 -44.313 24.363 1.00 52.00 60 ILE B C 1
ATOM 2678 O O . ILE B 2 64 ? 38.675 -43.513 24.890 1.00 51.31 60 ILE B O 1
ATOM 2683 N N . LYS B 2 65 ? 40.129 -44.032 23.253 1.00 46.95 61 LYS B N 1
ATOM 2684 C CA . LYS B 2 65 ? 39.990 -42.745 22.583 1.00 44.86 61 LYS B CA 1
ATOM 2685 C C . LYS B 2 65 ? 38.944 -42.940 21.515 1.00 46.43 61 LYS B C 1
ATOM 2686 O O . LYS B 2 65 ? 39.006 -43.916 20.766 1.00 49.96 61 LYS B O 1
ATOM 2692 N N . LEU B 2 66 ? 37.956 -42.057 21.463 1.00 47.33 62 LEU B N 1
ATOM 2693 C CA . LEU B 2 66 ? 36.952 -42.142 20.417 1.00 44.08 62 LEU B CA 1
ATOM 2694 C C . LEU B 2 66 ? 37.190 -41.029 19.406 1.00 42.61 62 LEU B C 1
ATOM 2695 O O . LEU B 2 66 ? 37.036 -39.842 19.715 1.00 43.08 62 LEU B O 1
ATOM 2700 N N . GLN B 2 67 ? 37.601 -41.415 18.205 1.00 41.31 63 GLN B N 1
ATOM 2701 C CA . GLN B 2 67 ? 37.645 -40.475 17.101 1.00 44.08 63 GLN B CA 1
ATOM 2702 C C . GLN B 2 67 ? 36.330 -40.582 16.319 1.00 42.99 63 GLN B C 1
ATOM 2703 O O . GLN B 2 67 ? 36.182 -41.455 15.459 1.00 41.59 63 GLN B O 1
ATOM 2709 N N . ILE B 2 68 ? 35.371 -39.712 16.634 1.00 40.01 64 ILE B N 1
ATOM 2710 C CA . ILE B 2 68 ? 34.035 -39.814 16.041 1.00 41.91 64 ILE B CA 1
ATOM 2711 C C . ILE B 2 68 ? 33.829 -38.879 14.847 1.00 39.83 64 ILE B C 1
ATOM 2712 O O . ILE B 2 68 ? 33.979 -37.660 14.951 1.00 36.74 64 ILE B O 1
ATOM 2717 N N . TRP B 2 69 ? 33.461 -39.465 13.716 1.00 39.11 65 TRP B N 1
ATOM 2718 C CA . TRP B 2 69 ? 33.241 -38.701 12.499 1.00 39.73 65 TRP B CA 1
ATOM 2719 C C . TRP B 2 69 ? 31.774 -38.459 12.178 1.00 39.55 65 TRP B C 1
ATOM 2720 O O . TRP B 2 69 ? 31.001 -39.393 11.951 1.00 40.37 65 TRP B O 1
ATOM 2731 N N . ASP B 2 70 ? 31.409 -37.184 12.183 1.00 39.91 66 ASP B N 1
ATOM 2732 C CA . ASP B 2 70 ? 30.097 -36.720 11.755 1.00 40.26 66 ASP B CA 1
ATOM 2733 C C . ASP B 2 70 ? 30.175 -36.559 10.232 1.00 40.75 66 ASP B C 1
ATOM 2734 O O . ASP B 2 70 ? 31.066 -35.882 9.716 1.00 39.40 66 ASP B O 1
ATOM 2739 N N . THR B 2 71 ? 29.276 -37.215 9.506 1.00 40.04 67 THR B N 1
ATOM 2740 C CA . THR B 2 71 ? 29.249 -37.063 8.054 1.00 39.67 67 THR B CA 1
ATOM 2741 C C . THR B 2 71 ? 28.038 -36.268 7.551 1.00 37.92 67 THR B C 1
ATOM 2742 O O . THR B 2 71 ? 27.082 -35.999 8.285 1.00 37.73 67 THR B O 1
ATOM 2746 N N . ALA B 2 72 ? 28.102 -35.881 6.287 1.00 35.43 68 ALA B N 1
ATOM 2747 C CA . ALA B 2 72 ? 26.972 -35.260 5.635 1.00 35.37 68 ALA B CA 1
ATOM 2748 C C . ALA B 2 72 ? 26.193 -36.359 4.932 1.00 35.20 68 ALA B C 1
ATOM 2749 O O . ALA B 2 72 ? 26.783 -37.312 4.440 1.00 33.84 68 ALA B O 1
ATOM 2751 N N . GLY B 2 73 ? 24.871 -36.230 4.891 1.00 35.00 69 GLY B N 1
ATOM 2752 C CA . GLY B 2 73 ? 24.037 -37.279 4.340 1.00 31.75 69 GLY B CA 1
ATOM 2753 C C . GLY B 2 73 ? 23.691 -37.100 2.876 1.00 34.62 69 GLY B C 1
ATOM 2754 O O . GLY B 2 73 ? 23.230 -38.049 2.236 1.00 37.34 69 GLY B O 1
ATOM 2755 N N . GLN B 2 74 ? 23.912 -35.943 2.305 1.00 33.95 70 GLN B N 1
ATOM 2756 C CA . GLN B 2 74 ? 23.520 -35.624 0.948 1.00 31.37 70 GLN B CA 1
ATOM 2757 C C . GLN B 2 74 ? 24.496 -36.092 -0.105 1.00 34.45 70 GLN B C 1
ATOM 2758 O O . GLN B 2 74 ? 25.627 -36.160 0.162 1.00 37.52 70 GLN B O 1
ATOM 2764 N N . GLU B 2 75 ? 24.106 -36.509 -1.268 1.00 38.95 71 GLU B N 1
ATOM 2765 C CA . GLU B 2 75 ? 24.886 -37.335 -2.198 1.00 39.19 71 GLU B CA 1
ATOM 2766 C C . GLU B 2 75 ? 26.143 -36.677 -2.770 1.00 37.87 71 GLU B C 1
ATOM 2767 O O . GLU B 2 75 ? 27.111 -37.362 -3.083 1.00 40.74 71 GLU B O 1
ATOM 2773 N N . ARG B 2 76 ? 26.138 -35.359 -2.910 1.00 36.05 72 ARG B N 1
ATOM 2774 C CA . ARG B 2 76 ? 27.316 -34.676 -3.423 1.00 36.01 72 ARG B CA 1
ATOM 2775 C C . ARG B 2 76 ? 28.516 -34.839 -2.503 1.00 37.14 72 ARG B C 1
ATOM 2776 O O . ARG B 2 76 ? 29.663 -34.691 -2.926 1.00 40.61 72 ARG B O 1
ATOM 2784 N N . PHE B 2 77 ? 28.253 -35.153 -1.242 1.00 36.44 73 PHE B N 1
ATOM 2785 C CA . PHE B 2 77 ? 29.335 -35.305 -0.277 1.00 37.44 73 PHE B CA 1
ATOM 2786 C C . PHE B 2 77 ? 29.702 -36.769 -0.074 1.00 40.09 73 PHE B C 1
ATOM 2787 O O . PHE B 2 77 ? 30.513 -37.099 0.793 1.00 39.97 73 PHE B O 1
ATOM 2795 N N . ARG B 2 78 ? 29.110 -37.644 -0.883 1.00 40.04 74 ARG B N 1
ATOM 2796 C CA . ARG B 2 78 ? 29.260 -39.075 -0.671 1.00 42.23 74 ARG B CA 1
ATOM 2797 C C . ARG B 2 78 ? 30.688 -39.546 -0.915 1.00 44.36 74 ARG B C 1
ATOM 2798 O O . ARG B 2 78 ? 31.222 -40.354 -0.149 1.00 44.51 74 ARG B O 1
ATOM 2806 N N . THR B 2 79 ? 31.305 -39.047 -1.978 1.00 39.36 75 THR B N 1
ATOM 2807 C CA . THR B 2 79 ? 32.672 -39.426 -2.270 1.00 39.78 75 THR B CA 1
ATOM 2808 C C . THR B 2 79 ? 33.628 -38.915 -1.169 1.00 43.37 75 THR B C 1
ATOM 2809 O O . THR B 2 79 ? 34.577 -39.588 -0.786 1.00 46.37 75 THR B O 1
ATOM 2813 N N . ILE B 2 80 ? 33.334 -37.742 -0.630 1.00 41.07 76 ILE B N 1
ATOM 2814 C CA . ILE B 2 80 ? 34.158 -37.146 0.409 1.00 40.59 76 ILE B CA 1
ATOM 2815 C C . ILE B 2 80 ? 34.095 -37.899 1.763 1.00 43.91 76 ILE B C 1
ATOM 2816 O O . ILE B 2 80 ? 35.094 -38.001 2.488 1.00 45.82 76 ILE B O 1
ATOM 2821 N N . THR B 2 81 ? 32.925 -38.433 2.091 1.00 42.35 77 THR B N 1
ATOM 2822 C CA . THR B 2 81 ? 32.731 -39.178 3.331 1.00 43.61 77 THR B CA 1
ATOM 2823 C C . THR B 2 81 ? 33.219 -40.624 3.231 1.00 43.89 77 THR B C 1
ATOM 2824 O O . THR B 2 81 ? 33.684 -41.202 4.211 1.00 43.08 77 THR B O 1
ATOM 2828 N N . SER B 2 82 ? 33.126 -41.184 2.028 1.00 46.62 78 SER B N 1
ATOM 2829 C CA . SER B 2 82 ? 33.465 -42.583 1.760 1.00 47.00 78 SER B CA 1
ATOM 2830 C C . SER B 2 82 ? 34.875 -42.982 2.183 1.00 45.25 78 SER B C 1
ATOM 2831 O O . SER B 2 82 ? 35.116 -44.139 2.538 1.00 47.06 78 SER B O 1
ATOM 2834 N N . SER B 2 83 ? 35.795 -42.024 2.143 1.00 43.36 79 SER B N 1
ATOM 2835 C CA . SER B 2 83 ? 37.166 -42.249 2.590 1.00 44.01 79 SER B CA 1
ATOM 2836 C C . SER B 2 83 ? 37.174 -42.763 4.026 1.00 45.39 79 SER B C 1
ATOM 2837 O O . SER B 2 83 ? 38.018 -43.570 4.408 1.00 48.37 79 SER B O 1
ATOM 2840 N N . TYR B 2 84 ? 36.202 -42.313 4.813 1.00 45.64 80 TYR B N 1
ATOM 2841 C CA . TYR B 2 84 ? 36.193 -42.587 6.244 1.00 43.95 80 TYR B CA 1
ATOM 2842 C C . TYR B 2 84 ? 35.530 -43.906 6.638 1.00 46.13 80 TYR B C 1
ATOM 2843 O O . TYR B 2 84 ? 35.591 -44.299 7.806 1.00 42.98 80 TYR B O 1
ATOM 2852 N N . TYR B 2 85 ? 34.903 -44.589 5.676 1.00 47.83 81 TYR B N 1
ATOM 2853 C CA . TYR B 2 85 ? 34.267 -45.880 5.965 1.00 49.66 81 TYR B CA 1
ATOM 2854 C C . TYR B 2 85 ? 35.313 -46.973 6.224 1.00 49.63 81 TYR B C 1
ATOM 2855 O O . TYR B 2 85 ? 35.234 -47.679 7.230 1.00 48.11 81 TYR B O 1
ATOM 2864 N N . ARG B 2 86 ? 36.280 -47.115 5.312 1.00 50.83 82 ARG B N 1
ATOM 2865 C CA . ARG B 2 86 ? 37.465 -47.926 5.588 1.00 53.62 82 ARG B CA 1
ATOM 2866 C C . ARG B 2 86 ? 38.147 -47.384 6.837 1.00 53.54 82 ARG B C 1
ATOM 2867 O O . ARG B 2 86 ? 38.200 -46.169 7.062 1.00 55.56 82 ARG B O 1
ATOM 2875 N N . GLY B 2 87 ? 38.673 -48.274 7.661 1.00 46.60 83 GLY B N 1
ATOM 2876 C CA . GLY B 2 87 ? 39.386 -47.814 8.831 1.00 50.22 83 GLY B CA 1
ATOM 2877 C C . GLY B 2 87 ? 38.473 -47.436 9.975 1.00 51.67 83 GLY B C 1
ATOM 2878 O O . GLY B 2 87 ? 38.952 -47.138 11.068 1.00 54.78 83 GLY B O 1
ATOM 2879 N N . ALA B 2 88 ? 37.162 -47.453 9.739 1.00 49.36 84 ALA B N 1
ATOM 2880 C CA . ALA B 2 88 ? 36.206 -47.217 10.815 1.00 44.20 84 ALA B CA 1
ATOM 2881 C C . ALA B 2 88 ? 35.961 -48.500 11.597 1.00 44.42 84 ALA B C 1
ATOM 2882 O O . ALA B 2 88 ? 35.709 -49.548 11.002 1.00 48.84 84 ALA B O 1
ATOM 2884 N N . HIS B 2 89 ? 36.037 -48.404 12.925 1.00 42.82 85 HIS B N 1
ATOM 2885 C CA . HIS B 2 89 ? 35.784 -49.530 13.824 1.00 44.52 85 HIS B CA 1
ATOM 2886 C C . HIS B 2 89 ? 34.299 -49.758 14.115 1.00 46.93 85 HIS B C 1
ATOM 2887 O O . HIS B 2 89 ? 33.880 -50.878 14.409 1.00 47.91 85 HIS B O 1
ATOM 2894 N N . GLY B 2 90 ? 33.507 -48.696 14.032 1.00 45.16 86 GLY B N 1
ATOM 2895 C CA . GLY B 2 90 ? 32.074 -48.804 14.218 1.00 40.16 86 GLY B CA 1
ATOM 2896 C C . GLY B 2 90 ? 31.381 -47.690 13.465 1.00 43.80 86 GLY B C 1
ATOM 2897 O O . GLY B 2 90 ? 31.894 -46.565 13.409 1.00 43.01 86 GLY B O 1
ATOM 2898 N N . ILE B 2 91 ? 30.229 -48.003 12.871 1.00 42.42 87 ILE B N 1
ATOM 2899 C CA . ILE B 2 91 ? 29.429 -47.004 12.167 1.00 37.70 87 ILE B CA 1
ATOM 2900 C C . ILE B 2 91 ? 28.005 -46.959 12.716 1.00 37.76 87 ILE B C 1
ATOM 2901 O O . ILE B 2 91 ? 27.388 -47.991 12.937 1.00 39.24 87 ILE B O 1
ATOM 2906 N N . ILE B 2 92 ? 27.491 -45.760 12.957 1.00 37.95 88 ILE B N 1
ATOM 2907 C CA . ILE B 2 92 ? 26.115 -45.609 13.414 1.00 33.21 88 ILE B CA 1
ATOM 2908 C C . ILE B 2 92 ? 25.252 -45.081 12.283 1.00 35.54 88 ILE B C 1
ATOM 2909 O O . ILE B 2 92 ? 25.493 -43.988 11.759 1.00 35.33 88 ILE B O 1
ATOM 2914 N N . VAL B 2 93 ? 24.254 -45.865 11.895 1.00 35.04 89 VAL B N 1
ATOM 2915 C CA . VAL B 2 93 ? 23.358 -45.465 10.826 1.00 32.76 89 VAL B CA 1
ATOM 2916 C C . VAL B 2 93 ? 22.131 -44.810 11.444 1.00 35.24 89 VAL B C 1
ATOM 2917 O O . VAL B 2 93 ? 21.433 -45.436 12.243 1.00 35.98 89 VAL B O 1
ATOM 2921 N N . VAL B 2 94 ? 21.876 -43.551 11.091 1.00 34.24 90 VAL B N 1
ATOM 2922 C CA . VAL B 2 94 ? 20.827 -42.777 11.751 1.00 33.81 90 VAL B CA 1
ATOM 2923 C C . VAL B 2 94 ? 19.645 -42.509 10.828 1.00 32.16 90 VAL B C 1
ATOM 2924 O O . VAL B 2 94 ? 19.833 -42.163 9.670 1.00 32.23 90 VAL B O 1
ATOM 2928 N N . TYR B 2 95 ? 18.427 -42.688 11.335 1.00 34.71 91 TYR B N 1
ATOM 2929 C CA . TYR B 2 95 ? 17.224 -42.236 10.622 1.00 34.56 91 TYR B CA 1
ATOM 2930 C C . TYR B 2 95 ? 16.373 -41.340 11.532 1.00 35.80 91 TYR B C 1
ATOM 2931 O O . TYR B 2 95 ? 16.642 -41.210 12.731 1.00 34.08 91 TYR B O 1
ATOM 2940 N N . ASP B 2 96 ? 15.361 -40.711 10.943 1.00 36.04 92 ASP B N 1
ATOM 2941 C CA . ASP B 2 96 ? 14.448 -39.824 11.652 1.00 34.78 92 ASP B CA 1
ATOM 2942 C C . ASP B 2 96 ? 13.121 -40.558 11.791 1.00 36.26 92 ASP B C 1
ATOM 2943 O O . ASP B 2 96 ? 12.506 -40.926 10.791 1.00 35.62 92 ASP B O 1
ATOM 2948 N N . VAL B 2 97 ? 12.671 -40.761 13.025 1.00 37.93 93 VAL B N 1
ATOM 2949 C CA . VAL B 2 97 ? 11.459 -41.551 13.265 1.00 39.19 93 VAL B CA 1
ATOM 2950 C C . VAL B 2 97 ? 10.205 -40.879 12.687 1.00 39.69 93 VAL B C 1
ATOM 2951 O O . VAL B 2 97 ? 9.182 -41.536 12.480 1.00 40.60 93 VAL B O 1
ATOM 2955 N N . THR B 2 98 ? 10.288 -39.579 12.416 1.00 37.91 94 THR B N 1
ATOM 2956 C CA . THR B 2 98 ? 9.185 -38.880 11.764 1.00 38.09 94 THR B CA 1
ATOM 2957 C C . THR B 2 98 ? 9.304 -38.894 10.241 1.00 36.44 94 THR B C 1
ATOM 2958 O O . THR B 2 98 ? 8.450 -38.362 9.545 1.00 41.00 94 THR B O 1
ATOM 2962 N N . ASP B 2 99 ? 10.364 -39.506 9.730 1.00 37.20 95 ASP B N 1
ATOM 2963 C CA . ASP B 2 99 ? 10.685 -39.435 8.308 1.00 37.17 95 ASP B CA 1
ATOM 2964 C C . ASP B 2 99 ? 10.785 -40.843 7.751 1.00 38.77 95 ASP B C 1
ATOM 2965 O O . ASP B 2 99 ? 11.836 -41.469 7.833 1.00 40.41 95 ASP B O 1
ATOM 2970 N N . GLN B 2 100 ? 9.690 -41.338 7.185 1.00 40.43 96 GLN B N 1
ATOM 2971 C CA . GLN B 2 100 ? 9.664 -42.692 6.645 1.00 40.37 96 GLN B CA 1
ATOM 2972 C C . GLN B 2 100 ? 10.765 -42.892 5.610 1.00 40.01 96 GLN B C 1
ATOM 2973 O O . GLN B 2 100 ? 11.414 -43.933 5.584 1.00 39.12 96 GLN B O 1
ATOM 2979 N N . GLU B 2 101 ? 10.981 -41.882 4.773 1.00 41.22 97 GLU B N 1
ATOM 2980 C CA . GLU B 2 101 ? 11.997 -41.960 3.727 1.00 41.65 97 GLU B CA 1
ATOM 2981 C C . GLU B 2 101 ? 13.391 -42.226 4.296 1.00 38.37 97 GLU B C 1
ATOM 2982 O O . GLU B 2 101 ? 14.098 -43.110 3.820 1.00 39.08 97 GLU B O 1
ATOM 2988 N N . SER B 2 102 ? 13.776 -41.471 5.321 1.00 37.53 98 SER B N 1
ATOM 2989 C CA . SER B 2 102 ? 15.081 -41.653 5.953 1.00 37.43 98 SER B CA 1
ATOM 2990 C C . SER B 2 102 ? 15.222 -43.035 6.598 1.00 37.50 98 SER B C 1
ATOM 2991 O O . SER B 2 102 ? 16.332 -43.563 6.720 1.00 36.43 98 SER B O 1
ATOM 2994 N N . PHE B 2 103 ? 14.102 -43.621 7.014 1.00 37.35 99 PHE B N 1
ATOM 2995 C CA . PHE B 2 103 ? 14.118 -45.006 7.487 1.00 38.24 99 PHE B CA 1
ATOM 2996 C C . PHE B 2 103 ? 14.341 -45.977 6.340 1.00 37.42 99 PHE B C 1
ATOM 2997 O O . PHE B 2 103 ? 15.127 -46.913 6.457 1.00 36.75 99 PHE B O 1
ATOM 3005 N N . ASN B 2 104 ? 13.630 -45.742 5.240 1.00 39.04 100 ASN B N 1
ATOM 3006 C CA . ASN B 2 104 ? 13.737 -46.569 4.050 1.00 38.90 100 ASN B CA 1
ATOM 3007 C C . ASN B 2 104 ? 15.155 -46.574 3.526 1.00 39.84 100 ASN B C 1
ATOM 3008 O O . ASN B 2 104 ? 15.633 -47.592 3.006 1.00 41.07 100 ASN B O 1
ATOM 3013 N N . ASN B 2 105 ? 15.823 -45.431 3.682 1.00 38.84 101 ASN B N 1
ATOM 3014 C CA . ASN B 2 105 ? 17.164 -45.217 3.137 1.00 38.29 101 ASN B CA 1
ATOM 3015 C C . ASN B 2 105 ? 18.259 -45.933 3.929 1.00 39.22 101 ASN B C 1
ATOM 3016 O O . ASN B 2 105 ? 19.386 -46.049 3.459 1.00 41.51 101 ASN B O 1
ATOM 3021 N N . VAL B 2 106 ? 17.922 -46.417 5.122 1.00 38.29 102 VAL B N 1
ATOM 3022 C CA . VAL B 2 106 ? 18.842 -47.219 5.925 1.00 39.91 102 VAL B CA 1
ATOM 3023 C C . VAL B 2 106 ? 19.330 -48.445 5.142 1.00 42.26 102 VAL B C 1
ATOM 3024 O O . VAL B 2 106 ? 20.478 -48.876 5.296 1.00 40.64 102 VAL B O 1
ATOM 3028 N N . LYS B 2 107 ? 18.454 -48.993 4.300 1.00 44.31 103 LYS B N 1
ATOM 3029 C CA . LYS B 2 107 ? 18.839 -50.047 3.366 1.00 45.69 103 LYS B CA 1
ATOM 3030 C C . LYS B 2 107 ? 20.019 -49.572 2.525 1.00 45.48 103 LYS B C 1
ATOM 3031 O O . LYS B 2 107 ? 21.058 -50.219 2.482 1.00 46.27 103 LYS B O 1
ATOM 3037 N N . GLN B 2 108 ? 19.852 -48.411 1.896 1.00 45.51 104 GLN B N 1
ATOM 3038 C CA . GLN B 2 108 ? 20.894 -47.789 1.069 1.00 46.65 104 GLN B CA 1
ATOM 3039 C C . GLN B 2 108 ? 22.177 -47.411 1.844 1.00 46.13 104 GLN B C 1
ATOM 3040 O O . GLN B 2 108 ? 23.270 -47.415 1.282 1.00 46.50 104 GLN B O 1
ATOM 3046 N N . TRP B 2 109 ? 22.058 -47.110 3.134 1.00 43.11 105 TRP B N 1
ATOM 3047 C CA . TRP B 2 109 ? 23.228 -46.751 3.930 1.00 41.41 105 TRP B CA 1
ATOM 3048 C C . TRP B 2 109 ? 23.991 -47.996 4.314 1.00 42.77 105 TRP B C 1
ATOM 3049 O O . TRP B 2 109 ? 25.203 -47.955 4.484 1.00 43.90 105 TRP B O 1
ATOM 3060 N N . LEU B 2 110 ? 23.274 -49.105 4.466 1.00 44.23 106 LEU B N 1
ATOM 3061 C CA . LEU B 2 110 ? 23.898 -50.343 4.912 1.00 43.31 106 LEU B CA 1
ATOM 3062 C C . LEU B 2 110 ? 24.726 -50.895 3.778 1.00 44.22 106 LEU B C 1
ATOM 3063 O O . LEU B 2 110 ? 25.670 -51.651 3.998 1.00 45.88 106 LEU B O 1
ATOM 3068 N N . GLN B 2 111 ? 24.363 -50.471 2.569 1.00 45.52 107 GLN B N 1
ATOM 3069 C CA . GLN B 2 111 ? 25.003 -50.870 1.323 1.00 44.55 107 GLN B CA 1
ATOM 3070 C C . GLN B 2 111 ? 26.312 -50.089 1.141 1.00 50.25 107 GLN B C 1
ATOM 3071 O O . GLN B 2 111 ? 27.337 -50.649 0.731 1.00 49.54 107 GLN B O 1
ATOM 3077 N N . GLU B 2 112 ? 26.280 -48.794 1.456 1.00 48.27 108 GLU B N 1
ATOM 3078 C CA . GLU B 2 112 ? 27.493 -47.983 1.447 1.00 46.48 108 GLU B CA 1
ATOM 3079 C C . GLU B 2 112 ? 28.507 -48.520 2.465 1.00 49.59 108 GLU B C 1
ATOM 3080 O O . GLU B 2 112 ? 29.715 -48.449 2.234 1.00 53.27 108 GLU B O 1
ATOM 3086 N N . ILE B 2 113 ? 28.014 -49.045 3.588 1.00 45.98 109 ILE B N 1
ATOM 3087 C CA . ILE B 2 113 ? 28.865 -49.708 4.577 1.00 46.08 109 ILE B CA 1
ATOM 3088 C C . ILE B 2 113 ? 29.521 -50.958 3.996 1.00 48.52 109 ILE B C 1
ATOM 3089 O O . ILE B 2 113 ? 30.704 -51.201 4.228 1.00 48.73 109 ILE B O 1
ATOM 3094 N N . ASP B 2 114 ? 28.789 -51.703 3.198 1.00 48.57 110 ASP B N 1
ATOM 3095 C CA . ASP B 2 114 ? 29.331 -52.879 2.573 1.00 53.19 110 ASP B CA 1
ATOM 3096 C C . ASP B 2 114 ? 30.419 -52.502 1.637 1.00 54.20 110 ASP B C 1
ATOM 3097 O O . ASP B 2 114 ? 31.493 -53.070 1.628 1.00 53.56 110 ASP B O 1
ATOM 3102 N N . ARG B 2 115 ? 30.113 -51.490 0.856 1.00 51.57 111 ARG B N 1
ATOM 3103 C CA . ARG B 2 115 ? 30.925 -51.067 -0.242 1.00 51.20 111 ARG B CA 1
ATOM 3104 C C . ARG B 2 115 ? 32.254 -50.510 0.147 1.00 53.86 111 ARG B C 1
ATOM 3105 O O . ARG B 2 115 ? 33.232 -50.753 -0.511 1.00 56.95 111 ARG B O 1
ATOM 3113 N N . TYR B 2 116 ? 32.285 -49.738 1.211 1.00 51.00 112 TYR B N 1
ATOM 3114 C CA . TYR B 2 116 ? 33.474 -48.988 1.583 1.00 50.99 112 TYR B CA 1
ATOM 3115 C C . TYR B 2 116 ? 34.100 -49.414 2.908 1.00 54.08 112 TYR B C 1
ATOM 3116 O O . TYR B 2 116 ? 35.294 -49.216 3.099 1.00 55.85 112 TYR B O 1
ATOM 3125 N N . ALA B 2 117 ? 33.305 -49.951 3.834 1.00 52.66 113 ALA B N 1
ATOM 3126 C CA . ALA B 2 117 ? 33.813 -50.284 5.175 1.00 53.76 113 ALA B CA 1
ATOM 3127 C C . ALA B 2 117 ? 34.372 -51.701 5.256 1.00 54.13 113 ALA B C 1
ATOM 3128 O O . ALA B 2 117 ? 34.102 -52.524 4.385 1.00 57.13 113 ALA B O 1
ATOM 3130 N N . SER B 2 118 ? 35.139 -51.989 6.307 1.00 54.54 114 SER B N 1
ATOM 3131 C CA . SER B 2 118 ? 35.711 -53.322 6.469 1.00 57.04 114 SER B CA 1
ATOM 3132 C C . SER B 2 118 ? 34.579 -54.324 6.607 1.00 57.18 114 SER B C 1
ATOM 3133 O O . SER B 2 118 ? 33.423 -53.937 6.728 1.00 56.34 114 SER B O 1
ATOM 3136 N N . GLU B 2 119 ? 34.892 -55.594 6.630 1.00 62.18 115 GLU B N 1
ATOM 3137 C CA . GLU B 2 119 ? 33.818 -56.542 6.647 1.00 66.69 115 GLU B CA 1
ATOM 3138 C C . GLU B 2 119 ? 33.408 -56.895 8.036 1.00 62.84 115 GLU B C 1
ATOM 3139 O O . GLU B 2 119 ? 32.401 -57.521 8.247 1.00 62.28 115 GLU B O 1
ATOM 3145 N N . ASN B 2 120 ? 34.186 -56.441 8.991 1.00 62.04 116 ASN B N 1
ATOM 3146 C CA . ASN B 2 120 ? 33.918 -56.735 10.394 1.00 61.62 116 ASN B CA 1
ATOM 3147 C C . ASN B 2 120 ? 33.437 -55.539 11.215 1.00 56.32 116 ASN B C 1
ATOM 3148 O O . ASN B 2 120 ? 33.438 -55.603 12.444 1.00 56.02 116 ASN B O 1
ATOM 3153 N N . VAL B 2 121 ? 33.039 -54.451 10.562 1.00 55.50 117 VAL B N 1
ATOM 3154 C CA . VAL B 2 121 ? 32.653 -53.257 11.309 1.00 53.86 117 VAL B CA 1
ATOM 3155 C C . VAL B 2 121 ? 31.455 -53.530 12.204 1.00 52.21 117 VAL B C 1
ATOM 3156 O O . VAL B 2 121 ? 30.538 -54.255 11.822 1.00 52.52 117 VAL B O 1
ATOM 3160 N N . ASN B 2 122 ? 31.473 -52.957 13.401 1.00 48.29 118 ASN B N 1
ATOM 3161 C CA . ASN B 2 122 ? 30.290 -52.960 14.235 1.00 45.48 118 ASN B CA 1
ATOM 3162 C C . ASN B 2 122 ? 29.323 -51.901 13.720 1.00 48.54 118 ASN B C 1
ATOM 3163 O O . ASN B 2 122 ? 29.732 -50.807 13.314 1.00 49.51 118 ASN B O 1
ATOM 3168 N N . LYS B 2 123 ? 28.038 -52.217 13.710 1.00 44.05 119 LYS B N 1
ATOM 3169 C CA . LYS B 2 123 ? 27.070 -51.236 13.276 1.00 40.54 119 LYS B CA 1
ATOM 3170 C C . LYS B 2 123 ? 26.071 -51.018 14.392 1.00 41.40 119 LYS B C 1
ATOM 3171 O O . LYS B 2 123 ? 25.987 -51.825 15.315 1.00 42.79 119 LYS B O 1
ATOM 3177 N N . LEU B 2 124 ? 25.345 -49.906 14.319 1.00 41.22 120 LEU B N 1
ATOM 3178 C CA . LEU B 2 124 ? 24.275 -49.598 15.262 1.00 38.95 120 LEU B CA 1
ATOM 3179 C C . LEU B 2 124 ? 23.182 -48.836 14.523 1.00 38.13 120 LEU B C 1
ATOM 3180 O O . LEU B 2 124 ? 23.467 -47.903 13.776 1.00 38.85 120 LEU B O 1
ATOM 3185 N N . LEU B 2 125 ? 21.936 -49.254 14.702 1.00 38.54 121 LEU B N 1
ATOM 3186 C CA . LEU B 2 125 ? 20.819 -48.538 14.114 1.00 36.68 121 LEU B CA 1
ATOM 3187 C C . LEU B 2 125 ? 20.253 -47.616 15.169 1.00 39.41 121 LEU B C 1
ATOM 3188 O O . LEU B 2 125 ? 20.193 -47.973 16.345 1.00 40.94 121 LEU B O 1
ATOM 3193 N N . VAL B 2 126 ? 19.853 -46.424 14.749 1.00 35.85 122 VAL B N 1
ATOM 3194 C CA . VAL B 2 126 ? 19.459 -45.388 15.685 1.00 35.79 122 VAL B CA 1
ATOM 3195 C C . VAL B 2 126 ? 18.326 -44.589 15.075 1.00 40.17 122 VAL B C 1
ATOM 3196 O O . VAL B 2 126 ? 18.463 -44.050 13.968 1.00 38.54 122 VAL B O 1
ATOM 3200 N N . GLY B 2 127 ? 17.199 -44.544 15.786 1.00 42.28 123 GLY B N 1
ATOM 3201 C CA . GLY B 2 127 ? 16.046 -43.774 15.360 1.00 39.60 123 GLY B CA 1
ATOM 3202 C C . GLY B 2 127 ? 15.998 -42.509 16.180 1.00 38.40 123 GLY B C 1
ATOM 3203 O O . GLY B 2 127 ? 15.786 -42.565 17.389 1.00 41.38 123 GLY B O 1
ATOM 3204 N N . ASN B 2 128 ? 16.212 -41.370 15.532 1.00 36.62 124 ASN B N 1
ATOM 3205 C CA . ASN B 2 128 ? 16.334 -40.101 16.239 1.00 36.30 124 ASN B CA 1
ATOM 3206 C C . ASN B 2 128 ? 15.045 -39.283 16.213 1.00 38.37 124 ASN B C 1
ATOM 3207 O O . ASN B 2 128 ? 14.111 -39.602 15.474 1.00 40.24 124 ASN B O 1
ATOM 3212 N N . LYS B 2 129 ? 15.007 -38.230 17.024 1.00 38.10 125 LYS B N 1
ATOM 3213 C CA . LYS B 2 129 ? 13.828 -37.376 17.173 1.00 40.20 125 LYS B CA 1
ATOM 3214 C C . LYS B 2 129 ? 12.647 -38.146 17.764 1.00 43.33 125 LYS B C 1
ATOM 3215 O O . LYS B 2 129 ? 11.494 -37.907 17.407 1.00 45.50 125 LYS B O 1
ATOM 3221 N N . CYS B 2 130 ? 12.931 -39.065 18.679 1.00 42.65 126 CYS B N 1
ATOM 3222 C CA . CYS B 2 130 ? 11.881 -39.908 19.238 1.00 42.67 126 CYS B CA 1
ATOM 3223 C C . CYS B 2 130 ? 11.026 -39.156 20.269 1.00 46.91 126 CYS B C 1
ATOM 3224 O O . CYS B 2 130 ? 10.121 -39.735 20.883 1.00 49.39 126 CYS B O 1
ATOM 3227 N N . ASP B 2 131 ? 11.320 -37.871 20.463 1.00 44.19 127 ASP B N 1
ATOM 3228 C CA . ASP B 2 131 ? 10.505 -37.022 21.330 1.00 43.94 127 ASP B CA 1
ATOM 3229 C C . ASP B 2 131 ? 9.247 -36.536 20.609 1.00 45.82 127 ASP B C 1
ATOM 3230 O O . ASP B 2 131 ? 8.282 -36.092 21.237 1.00 47.59 127 ASP B O 1
ATOM 3235 N N . LEU B 2 132 ? 9.273 -36.619 19.284 1.00 45.85 128 LEU B N 1
ATOM 3236 C CA . LEU B 2 132 ? 8.122 -36.302 18.462 1.00 46.39 128 LEU B CA 1
ATOM 3237 C C . LEU B 2 132 ? 7.243 -37.539 18.417 1.00 48.82 128 LEU B C 1
ATOM 3238 O O . LEU B 2 132 ? 7.407 -38.392 17.549 1.00 46.81 128 LEU B O 1
ATOM 3243 N N . THR B 2 133 ? 6.313 -37.633 19.362 1.00 50.77 129 THR B N 1
ATOM 3244 C CA . THR B 2 133 ? 5.588 -38.877 19.597 1.00 48.97 129 THR B CA 1
ATOM 3245 C C . THR B 2 133 ? 4.290 -38.990 18.816 1.00 47.58 129 THR B C 1
ATOM 3246 O O . THR B 2 133 ? 3.804 -40.093 18.573 1.00 51.29 129 THR B O 1
ATOM 3250 N N . THR B 2 134 ? 3.741 -37.847 18.417 1.00 50.21 130 THR B N 1
ATOM 3251 C CA . THR B 2 134 ? 2.518 -37.816 17.621 1.00 48.77 130 THR B CA 1
ATOM 3252 C C . THR B 2 134 ? 2.841 -37.729 16.123 1.00 47.99 130 THR B C 1
ATOM 3253 O O . THR B 2 134 ? 1.964 -37.915 15.280 1.00 50.00 130 THR B O 1
ATOM 3257 N N . LYS B 2 135 ? 4.116 -37.482 15.815 1.00 47.55 131 LYS B N 1
ATOM 3258 C CA . LYS B 2 135 ? 4.601 -37.405 14.437 1.00 45.72 131 LYS B CA 1
ATOM 3259 C C . LYS B 2 135 ? 5.413 -38.627 14.031 1.00 42.88 131 LYS B C 1
ATOM 3260 O O . LYS B 2 135 ? 5.903 -38.723 12.917 1.00 41.93 131 LYS B O 1
ATOM 3266 N N . LYS B 2 136 ? 5.539 -39.570 14.945 1.00 43.96 132 LYS B N 1
ATOM 3267 C CA . LYS B 2 136 ? 6.294 -40.778 14.669 1.00 41.80 132 LYS B CA 1
ATOM 3268 C C . LYS B 2 136 ? 5.554 -41.693 13.678 1.00 41.98 132 LYS B C 1
ATOM 3269 O O . LYS B 2 136 ? 4.402 -42.090 13.908 1.00 44.79 132 LYS B O 1
ATOM 3275 N N . VAL B 2 137 ? 6.218 -42.002 12.565 1.00 40.25 133 VAL B N 1
ATOM 3276 C CA . VAL B 2 137 ? 5.623 -42.805 11.503 1.00 38.34 133 VAL B CA 1
ATOM 3277 C C . VAL B 2 137 ? 6.338 -44.137 11.380 1.00 40.38 133 VAL B C 1
ATOM 3278 O O . VAL B 2 137 ? 5.860 -45.045 10.706 1.00 44.25 133 VAL B O 1
ATOM 3282 N N . VAL B 2 138 ? 7.488 -44.250 12.035 1.00 42.86 134 VAL B N 1
ATOM 3283 C CA . VAL B 2 138 ? 8.235 -45.502 12.053 1.00 42.37 134 VAL B CA 1
ATOM 3284 C C . VAL B 2 138 ? 8.135 -46.150 13.425 1.00 46.70 134 VAL B C 1
ATOM 3285 O O . VAL B 2 138 ? 8.845 -45.753 14.353 1.00 50.42 134 VAL B O 1
ATOM 3289 N N . ASP B 2 139 ? 7.253 -47.140 13.552 1.00 48.66 135 ASP B N 1
ATOM 3290 C CA . ASP B 2 139 ? 7.044 -47.856 14.819 1.00 50.55 135 ASP B CA 1
ATOM 3291 C C . ASP B 2 139 ? 8.333 -48.534 15.306 1.00 52.97 135 ASP B C 1
ATOM 3292 O O . ASP B 2 139 ? 9.203 -48.894 14.504 1.00 52.71 135 ASP B O 1
ATOM 3297 N N . TYR B 2 140 ? 8.454 -48.712 16.617 1.00 53.63 136 TYR B N 1
ATOM 3298 C CA . TYR B 2 140 ? 9.613 -49.392 17.193 1.00 51.79 136 TYR B CA 1
ATOM 3299 C C . TYR B 2 140 ? 9.745 -50.820 16.664 1.00 51.75 136 TYR B C 1
ATOM 3300 O O . TYR B 2 140 ? 10.842 -51.270 16.355 1.00 53.38 136 TYR B O 1
ATOM 3309 N N . THR B 2 141 ? 8.624 -51.528 16.562 1.00 52.94 137 THR B N 1
ATOM 3310 C CA . THR B 2 141 ? 8.650 -52.945 16.198 1.00 56.39 137 THR B CA 1
ATOM 3311 C C . THR B 2 141 ? 9.202 -53.197 14.790 1.00 55.98 137 THR B C 1
ATOM 3312 O O . THR B 2 141 ? 9.981 -54.130 14.581 1.00 55.65 137 THR B O 1
ATOM 3316 N N . THR B 2 142 ? 8.801 -52.359 13.837 1.00 55.38 138 THR B N 1
ATOM 3317 C CA . THR B 2 142 ? 9.229 -52.509 12.450 1.00 55.10 138 THR B CA 1
ATOM 3318 C C . THR B 2 142 ? 10.731 -52.279 12.343 1.00 53.48 138 THR B C 1
ATOM 3319 O O . THR B 2 142 ? 11.424 -52.983 11.607 1.00 53.17 138 THR B O 1
ATOM 3323 N N . ALA B 2 143 ? 11.233 -51.310 13.105 1.00 54.33 139 ALA B N 1
ATOM 3324 C CA . ALA B 2 143 ? 12.669 -51.034 13.138 1.00 50.83 139 ALA B CA 1
ATOM 3325 C C . ALA B 2 143 ? 13.434 -52.134 13.869 1.00 50.64 139 ALA B C 1
ATOM 3326 O O . ALA B 2 143 ? 14.436 -52.636 13.357 1.00 49.95 139 ALA B O 1
ATOM 3328 N N . LYS B 2 144 ? 12.957 -52.506 15.060 1.00 50.79 140 LYS B N 1
ATOM 3329 C CA . LYS B 2 144 ? 13.586 -53.561 15.855 1.00 50.34 140 LYS B CA 1
ATOM 3330 C C . LYS B 2 144 ? 13.708 -54.850 15.055 1.00 53.16 140 LYS B C 1
ATOM 3331 O O . LYS B 2 144 ? 14.804 -55.405 14.933 1.00 55.05 140 LYS B O 1
ATOM 3337 N N . GLU B 2 145 ? 12.588 -55.314 14.501 1.00 54.54 141 GLU B N 1
ATOM 3338 C CA . GLU B 2 145 ? 12.576 -56.541 13.698 1.00 56.52 141 GLU B CA 1
ATOM 3339 C C . GLU B 2 145 ? 13.602 -56.504 12.560 1.00 54.40 141 GLU B C 1
ATOM 3340 O O . GLU B 2 145 ? 14.292 -57.497 12.309 1.00 53.75 141 GLU B O 1
ATOM 3346 N N . PHE B 2 146 ? 13.705 -55.363 11.879 1.00 52.45 142 PHE B N 1
ATOM 3347 C CA . PHE B 2 146 ? 14.682 -55.224 10.807 1.00 49.00 142 PHE B CA 1
ATOM 3348 C C . PHE B 2 146 ? 16.092 -55.318 11.362 1.00 49.76 142 PHE B C 1
ATOM 3349 O O . PHE B 2 146 ? 16.930 -56.036 10.823 1.00 49.51 142 PHE B O 1
ATOM 3357 N N . ALA B 2 147 ? 16.349 -54.597 12.445 1.00 48.90 143 ALA B N 1
ATOM 3358 C CA . ALA B 2 147 ? 17.674 -54.603 13.048 1.00 47.99 143 ALA B CA 1
ATOM 3359 C C . ALA B 2 147 ? 18.057 -56.002 13.527 1.00 49.65 143 ALA B C 1
ATOM 3360 O O . ALA B 2 147 ? 19.173 -56.466 13.291 1.00 51.29 143 ALA B O 1
ATOM 3362 N N . ASP B 2 148 ? 17.115 -56.673 14.186 1.00 52.06 144 ASP B N 1
ATOM 3363 C CA . ASP B 2 148 ? 17.331 -58.023 14.710 1.00 50.87 144 ASP B CA 1
ATOM 3364 C C . ASP B 2 148 ? 17.645 -59.037 13.617 1.00 49.65 144 ASP B C 1
ATOM 3365 O O . ASP B 2 148 ? 18.420 -59.966 13.826 1.00 53.25 144 ASP B O 1
ATOM 3370 N N . SER B 2 149 ? 17.046 -58.851 12.449 1.00 47.74 145 SER B N 1
ATOM 3371 C CA . SER B 2 149 ? 17.282 -59.750 11.327 1.00 49.49 145 SER B CA 1
ATOM 3372 C C . SER B 2 149 ? 18.733 -59.728 10.851 1.00 49.94 145 SER B C 1
ATOM 3373 O O . SER B 2 149 ? 19.155 -60.610 10.103 1.00 50.41 145 SER B O 1
ATOM 3376 N N . LEU B 2 150 ? 19.489 -58.721 11.292 1.00 49.76 146 LEU B N 1
ATOM 3377 C CA . LEU B 2 150 ? 20.837 -58.477 10.785 1.00 49.67 146 LEU B CA 1
ATOM 3378 C C . LEU B 2 150 ? 21.898 -58.744 11.832 1.00 52.17 146 LEU B C 1
ATOM 3379 O O . LEU B 2 150 ? 23.097 -58.696 11.540 1.00 55.37 146 LEU B O 1
ATOM 3384 N N . GLY B 2 151 ? 21.461 -59.016 13.054 1.00 49.34 147 GLY B N 1
ATOM 3385 C CA . GLY B 2 151 ? 22.394 -59.095 14.157 1.00 50.70 147 GLY B CA 1
ATOM 3386 C C . GLY B 2 151 ? 22.957 -57.709 14.386 1.00 51.62 147 GLY B C 1
ATOM 3387 O O . GLY B 2 151 ? 24.170 -57.533 14.524 1.00 53.49 147 GLY B O 1
ATOM 3388 N N . ILE B 2 152 ? 22.061 -56.722 14.407 1.00 48.99 148 ILE B N 1
ATOM 3389 C CA . ILE B 2 152 ? 22.443 -55.327 14.608 1.00 47.63 148 ILE B CA 1
ATOM 3390 C C . ILE B 2 152 ? 21.661 -54.686 15.758 1.00 43.92 148 ILE B C 1
ATOM 3391 O O . ILE B 2 152 ? 20.438 -54.776 15.819 1.00 42.41 148 ILE B O 1
ATOM 3396 N N . PRO B 2 153 ? 22.381 -54.063 16.701 1.00 43.47 149 PRO B N 1
ATOM 3397 C CA . PRO B 2 153 ? 21.690 -53.399 17.813 1.00 42.92 149 PRO B CA 1
ATOM 3398 C C . PRO B 2 153 ? 20.859 -52.227 17.315 1.00 40.58 149 PRO B C 1
ATOM 3399 O O . PRO B 2 153 ? 21.174 -51.657 16.278 1.00 40.99 149 PRO B O 1
ATOM 3403 N N . PHE B 2 154 ? 19.801 -51.883 18.038 1.00 41.48 150 PHE B N 1
ATOM 3404 C CA . PHE B 2 154 ? 18.963 -50.760 17.648 1.00 41.10 150 PHE B CA 1
ATOM 3405 C C . PHE B 2 154 ? 18.488 -49.961 18.863 1.00 43.93 150 PHE B C 1
ATOM 3406 O O . PHE B 2 154 ? 18.133 -50.531 19.893 1.00 45.56 150 PHE B O 1
ATOM 3414 N N . LEU B 2 155 ? 18.502 -48.637 18.732 1.00 42.14 151 LEU B N 1
ATOM 3415 C CA . LEU B 2 155 ? 18.061 -47.745 19.795 1.00 43.47 151 LEU B CA 1
ATOM 3416 C C . LEU B 2 155 ? 17.259 -46.577 19.241 1.00 46.10 151 LEU B C 1
ATOM 3417 O O . LEU B 2 155 ? 17.527 -46.110 18.133 1.00 46.00 151 LEU B O 1
ATOM 3422 N N . GLU B 2 156 ? 16.280 -46.104 20.012 1.00 45.75 152 GLU B N 1
ATOM 3423 C CA . GLU B 2 156 ? 15.559 -44.884 19.661 1.00 42.91 152 GLU B CA 1
ATOM 3424 C C . GLU B 2 156 ? 16.050 -43.740 20.518 1.00 44.10 152 GLU B C 1
ATOM 3425 O O . GLU B 2 156 ? 15.833 -43.739 21.729 1.00 46.57 152 GLU B O 1
ATOM 3431 N N . THR B 2 157 ? 16.696 -42.760 19.890 1.00 43.25 153 THR B N 1
ATOM 3432 C CA . THR B 2 157 ? 17.297 -41.657 20.636 1.00 44.03 153 THR B CA 1
ATOM 3433 C C . THR B 2 157 ? 16.565 -40.331 20.463 1.00 41.91 153 THR B C 1
ATOM 3434 O O . THR B 2 157 ? 15.780 -40.150 19.538 1.00 40.18 153 THR B O 1
ATOM 3438 N N . SER B 2 158 ? 16.834 -39.417 21.388 1.00 41.70 154 SER B N 1
ATOM 3439 C CA . SER B 2 158 ? 16.401 -38.039 21.284 1.00 42.80 154 SER B CA 1
ATOM 3440 C C . SER B 2 158 ? 17.601 -37.152 21.592 1.00 45.22 154 SER B C 1
ATOM 3441 O O . SER B 2 158 ? 18.038 -37.076 22.739 1.00 47.02 154 SER B O 1
ATOM 3444 N N . ALA B 2 159 ? 18.150 -36.496 20.572 1.00 42.10 155 ALA B N 1
ATOM 3445 C CA . ALA B 2 159 ? 19.251 -35.567 20.794 1.00 40.36 155 ALA B CA 1
ATOM 3446 C C . ALA B 2 159 ? 18.770 -34.391 21.638 1.00 43.96 155 ALA B C 1
ATOM 3447 O O . ALA B 2 159 ? 19.516 -33.858 22.465 1.00 42.07 155 ALA B O 1
ATOM 3449 N N . LYS B 2 160 ? 17.509 -34.011 21.436 1.00 45.09 156 LYS B N 1
ATOM 3450 C CA . LYS B 2 160 ? 16.901 -32.863 22.114 1.00 45.40 156 LYS B CA 1
ATOM 3451 C C . LYS B 2 160 ? 16.662 -33.069 23.614 1.00 47.67 156 LYS B C 1
ATOM 3452 O O . LYS B 2 160 ? 16.940 -32.182 24.414 1.00 48.88 156 LYS B O 1
ATOM 3458 N N . ASN B 2 161 ? 16.130 -34.231 23.987 1.00 49.45 157 ASN B N 1
ATOM 3459 C CA . ASN B 2 161 ? 15.797 -34.517 25.382 1.00 47.22 157 ASN B CA 1
ATOM 3460 C C . ASN B 2 161 ? 16.823 -35.443 26.031 1.00 49.87 157 ASN B C 1
ATOM 3461 O O . ASN B 2 161 ? 16.594 -35.958 27.127 1.00 55.01 157 ASN B O 1
ATOM 3466 N N . ALA B 2 162 ? 17.947 -35.646 25.343 1.00 48.76 158 ALA B N 1
ATOM 3467 C CA . ALA B 2 162 ? 19.034 -36.514 25.810 1.00 47.41 158 ALA B CA 1
ATOM 3468 C C . ALA B 2 162 ? 18.536 -37.892 26.223 1.00 46.86 158 ALA B C 1
ATOM 3469 O O . ALA B 2 162 ? 18.506 -38.226 27.402 1.00 54.35 158 ALA B O 1
ATOM 3471 N N . THR B 2 163 ? 18.122 -38.658 25.245 1.00 44.31 159 THR B N 1
ATOM 3472 C CA . THR B 2 163 ? 17.641 -39.978 25.472 1.00 48.10 159 THR B CA 1
ATOM 3473 C C . THR B 2 163 ? 18.453 -40.954 24.675 1.00 50.73 159 THR B C 1
ATOM 3474 O O . THR B 2 163 ? 18.376 -40.982 23.488 1.00 51.41 159 THR B O 1
ATOM 3478 N N . ASN B 2 164 ? 19.223 -41.780 25.334 1.00 54.68 160 ASN B N 1
ATOM 3479 C CA . ASN B 2 164 ? 19.895 -42.888 24.702 1.00 51.20 160 ASN B CA 1
ATOM 3480 C C . ASN B 2 164 ? 21.053 -42.436 23.893 1.00 47.79 160 ASN B C 1
ATOM 3481 O O . ASN B 2 164 ? 21.677 -43.228 23.250 1.00 47.21 160 ASN B O 1
ATOM 3486 N N . VAL B 2 165 ? 21.337 -41.153 23.906 1.00 46.00 161 VAL B N 1
ATOM 3487 C CA . VAL B 2 165 ? 22.476 -40.677 23.168 1.00 48.54 161 VAL B CA 1
ATOM 3488 C C . VAL B 2 165 ? 23.779 -41.177 23.727 1.00 46.40 161 VAL B C 1
ATOM 3489 O O . VAL B 2 165 ? 24.602 -41.687 23.025 1.00 46.67 161 VAL B O 1
ATOM 3493 N N . GLU B 2 166 ? 23.939 -41.075 25.021 1.00 46.54 162 GLU B N 1
ATOM 3494 C CA . GLU B 2 166 ? 25.076 -41.699 25.673 1.00 48.03 162 GLU B CA 1
ATOM 3495 C C . GLU B 2 166 ? 25.113 -43.199 25.345 1.00 46.33 162 GLU B C 1
ATOM 3496 O O . GLU B 2 166 ? 26.095 -43.695 24.798 1.00 45.48 162 GLU B O 1
ATOM 3502 N N . GLN B 2 167 ? 24.024 -43.899 25.640 1.00 45.84 163 GLN B N 1
ATOM 3503 C CA . GLN B 2 167 ? 23.961 -45.354 25.491 1.00 46.91 163 GLN B CA 1
ATOM 3504 C C . GLN B 2 167 ? 24.323 -45.846 24.089 1.00 48.01 163 GLN B C 1
ATOM 3505 O O . GLN B 2 167 ? 24.829 -46.948 23.934 1.00 48.24 163 GLN B O 1
ATOM 3511 N N . SER B 2 168 ? 24.065 -45.031 23.071 1.00 48.41 164 SER B N 1
ATOM 3512 C CA . SER B 2 168 ? 24.338 -45.435 21.694 1.00 44.42 164 SER B CA 1
ATOM 3513 C C . SER B 2 168 ? 25.831 -45.525 21.437 1.00 41.44 164 SER B C 1
ATOM 3514 O O . SER B 2 168 ? 26.302 -46.476 20.825 1.00 41.97 164 SER B O 1
ATOM 3517 N N . PHE B 2 169 ? 26.575 -44.532 21.910 1.00 42.88 165 PHE B N 1
ATOM 3518 C CA . PHE B 2 169 ? 28.015 -44.494 21.684 1.00 42.60 165 PHE B CA 1
ATOM 3519 C C . PHE B 2 169 ? 28.731 -45.466 22.600 1.00 41.92 165 PHE B C 1
ATOM 3520 O O . PHE B 2 169 ? 29.706 -46.085 22.209 1.00 39.97 165 PHE B O 1
ATOM 3528 N N . MET B 2 170 ? 28.241 -45.595 23.827 1.00 45.12 166 MET B N 1
ATOM 3529 C CA . MET B 2 170 ? 28.857 -46.488 24.798 1.00 43.35 166 MET B CA 1
ATOM 3530 C C . MET B 2 170 ? 28.578 -47.951 24.480 1.00 43.98 166 MET B C 1
ATOM 3531 O O . MET B 2 170 ? 29.447 -48.800 24.665 1.00 45.53 166 MET B O 1
ATOM 3536 N N . THR B 2 171 ? 27.374 -48.240 23.994 1.00 45.15 167 THR B N 1
ATOM 3537 C CA . THR B 2 171 ? 27.058 -49.557 23.443 1.00 44.61 167 THR B CA 1
ATOM 3538 C C . THR B 2 171 ? 28.034 -49.918 22.329 1.00 45.41 167 THR B C 1
ATOM 3539 O O . THR B 2 171 ? 28.626 -50.999 22.314 1.00 46.79 167 THR B O 1
ATOM 3543 N N . MET B 2 172 ? 28.194 -48.994 21.394 1.00 46.02 168 MET B N 1
ATOM 3544 C CA . MET B 2 172 ? 29.047 -49.220 20.245 1.00 45.13 168 MET B CA 1
ATOM 3545 C C . MET B 2 172 ? 30.535 -49.347 20.613 1.00 49.03 168 MET B C 1
ATOM 3546 O O . MET B 2 172 ? 31.251 -50.132 19.995 1.00 52.48 168 MET B O 1
ATOM 3551 N N . ALA B 2 173 ? 31.001 -48.596 21.612 1.00 45.85 169 ALA B N 1
ATOM 3552 C CA . ALA B 2 173 ? 32.393 -48.706 22.048 1.00 45.19 169 ALA B CA 1
ATOM 3553 C C . ALA B 2 173 ? 32.620 -50.053 22.717 1.00 51.69 169 ALA B C 1
ATOM 3554 O O . ALA B 2 173 ? 33.654 -50.696 22.504 1.00 54.40 169 ALA B O 1
ATOM 3556 N N . ALA B 2 174 ? 31.644 -50.473 23.521 1.00 51.14 170 ALA B N 1
ATOM 3557 C CA . ALA B 2 174 ? 31.682 -51.771 24.194 1.00 50.62 170 ALA B CA 1
ATOM 3558 C C . ALA B 2 174 ? 31.759 -52.924 23.191 1.00 53.82 170 ALA B C 1
ATOM 3559 O O . ALA B 2 174 ? 32.560 -53.849 23.352 1.00 55.63 170 ALA B O 1
ATOM 3561 N N . GLU B 2 175 ? 30.925 -52.858 22.156 1.00 54.73 171 GLU B N 1
ATOM 3562 C CA . GLU B 2 175 ? 30.879 -53.889 21.116 1.00 55.72 171 GLU B CA 1
ATOM 3563 C C . GLU B 2 175 ? 32.180 -54.004 20.329 1.00 55.78 171 GLU B C 1
ATOM 3564 O O . GLU B 2 175 ? 32.619 -55.110 20.020 1.00 58.73 171 GLU B O 1
ATOM 3570 N N . ILE B 2 176 ? 32.778 -52.861 19.999 1.00 53.30 172 ILE B N 1
ATOM 3571 C CA . ILE B 2 176 ? 34.051 -52.816 19.281 1.00 54.64 172 ILE B CA 1
ATOM 3572 C C . ILE B 2 176 ? 35.189 -53.355 20.155 1.00 55.70 172 ILE B C 1
ATOM 3573 O O . ILE B 2 176 ? 36.077 -54.061 19.667 1.00 55.46 172 ILE B O 1
ATOM 3578 N N . LYS B 2 177 ? 35.150 -53.027 21.447 1.00 54.35 173 LYS B N 1
ATOM 3579 C CA . LYS B 2 177 ? 36.160 -53.500 22.398 1.00 55.85 173 LYS B CA 1
ATOM 3580 C C . LYS B 2 177 ? 36.089 -55.016 22.544 1.00 58.61 173 LYS B C 1
ATOM 3581 O O . LYS B 2 177 ? 37.098 -55.678 22.769 1.00 59.35 173 LYS B O 1
ATOM 3587 N N . LYS B 2 178 ? 34.880 -55.550 22.405 1.00 60.05 174 LYS B N 1
ATOM 3588 C CA . LYS B 2 178 ? 34.615 -56.973 22.577 1.00 58.92 174 LYS B CA 1
ATOM 3589 C C . LYS B 2 178 ? 35.116 -57.759 21.377 1.00 60.80 174 LYS B C 1
ATOM 3590 O O . LYS B 2 178 ? 35.590 -58.880 21.510 1.00 62.55 174 LYS B O 1
ATOM 3596 N N . ARG B 2 179 ? 35.065 -57.136 20.209 1.00 62.71 175 ARG B N 1
ATOM 3597 C CA . ARG B 2 179 ? 35.699 -57.653 19.022 1.00 60.58 175 ARG B CA 1
ATOM 3598 C C . ARG B 2 179 ? 37.192 -57.621 19.136 1.00 61.30 175 ARG B C 1
ATOM 3599 O O . ARG B 2 179 ? 37.877 -58.095 18.260 1.00 62.13 175 ARG B O 1
ATOM 3607 N N . MET B 2 180 ? 37.668 -57.100 20.262 1.00 65.04 176 MET B N 1
ATOM 3608 C CA . MET B 2 180 ? 39.062 -57.037 20.638 1.00 65.35 176 MET B CA 1
ATOM 3609 C C . MET B 2 180 ? 39.969 -56.718 19.502 1.00 64.01 176 MET B C 1
ATOM 3610 O O . MET B 2 180 ? 40.948 -57.420 19.312 1.00 67.91 176 MET B O 1
#

InterPro domains:
  IPR040484 LepB GAP domain, C-terminal subdomain [PF18227] (535-614)
  IPR040519 LepB, N-terminal [PF18640] (93-314)
  IPR041585 LepB GAP domain, N-terminal subdomain [PF18172] (336-523)

Nearest PDB structures (foldseek):
  4jvs-assembly1_A  TM=1.004E+00  e=3.332E-48  Legionella drancourtii LLAP12
  4iru-assembly2_C  TM=9.025E-01  e=1.686E-21  Legionella pneumophila subsp. pneumophila str. Philadelphia 1
  4i1o-assembly2_B  TM=8.891E-01  e=6.067E-20  Legionella pneumophila subsp. pneumophila str. Philadelphia 1
  4i1m-assembly1_A  TM=8.611E-01  e=7.090E-20  Legionella pneumophila subsp. pneumophila str. Philadelphia 1
  4i1m-assembly2_B  TM=8.491E-01  e=1.074E-19  Legionella pneumophila subsp. pneumophila str. Philadelphia 1

B-factor: mean 46.3, std 10.08, range [20.0, 121.15]

Organism: NCBI:txid658187

Sequence (449 aa):
ATPPLLQMEQEQPFPELIRTWAGLLGQIGVESVRTEEVNFGQLAKCFNDYLNTVAEHCEQQNIWQHKREENHNFFTAFKPDASKAALHGHAYIAHYKESVILRHLSIVDPKTLGMLRFAPYEAPSTDYCRHFPDSPWAKMQRLATAGQNIILQLRLIQNGQMLEDDLPVLQKALDDFMQYKTEVDALLAHDTPVSTHDSSFFYDIDEQTLNAMSGDQLATICFEELNAPHPSRLIMRILKSDSLWQEVDDSLNGDAFMGRQDDICEKRNKICQWRQLVQEYDYLFKLLLIGDSGVGKSCLLLRFADDTYTESYISTIGVDFKIRTIELDGKTIKLQIWDTAGQERFRTITSSYYRGAHGIIVVYDVTDQESFNNVKQWLQEIDRYASENVNKLLVGNKCDLTTKKVVDYTTAKEFADSLGIPFLETSAKNATNVEQSFMTMAAEIKKRM

CATH classification: 1.20.120.1700 (+1 more: 1.25.40.830)

Radius of gyration: 23.24 Å; Cα contacts (8 Å, |Δi|>4): 733; chains: 2; bounding box: 67×61×60 Å

Secondary structure (DSSP, 8-state):
----B----SS--HHHHHHHHHHHHSSTT----B-TT--HHHHHHHHHHHHHHHHHHHHHTTTT---TT--S-TTGGG--S--SSEETTEE--TTB-HHHHHHHTTPPPTTTSSEEP-GGGHHHHHHHHHH-TTSHHHHHHHHHHHHHHHHHHHHHHT---SS----HHHHHHHHHHHHHHHHHHHHHH--------SSSSB----HHHHTTS-HHHHHHHHHHHTTSSS--HHHHHHHTTTHHHHHHHHHHTSSTTTT--S-HHHHHHHHHHHHHHH-/--SEEEEEEEEESTTSSHHHHHHHHHHS------EEPPSEEEEEEEEEETTEEEEEEEEEE--SGGGHHHHHTTTTT-SEEEEEEETT-HHHHHTHHHHHHHHHHHS-TT-EEEEEEE-TT--SS--S-HHHHHHHHHTTT--EEE-BTTTTBSHHHHHHHHHHHHHHT-

Foldseek 3Di:
DDAEEQADDPLDALLVSLVVVLVSQVDPPHWAHHLPRPQLLVLLVRLLVVLVVLLVLCQWQVLQVDDLPDQFGPLVVVDPPQDLAFDLAAGDDRFFDLSLVLSQVQRQHSVPRHGQDDPVCPRSLVVCCVVPVPRLSVLSSQLSVLSSVLSVVSVVQVDDDDDDDIDVSNSVSSVSNVVSVVVSVVSSPDGPGGDDAQADGGHDDDPVNLLPHALRNLLNVLLVRVVDPDHGPSLLSQLLDPSSVVRVVVNLVDCSNVPGDPPSVVSVVVSVVSSVVHD/DFPEEAEEEEEFAAPQQQVLLVCCQQPVDGDDDPDFDAQKDWDWDWDADPNGIYIYTYIRGGHDDVSLVSNLQSQAVHQEYEYEAEQLDVVRVVCSVVVVVSNVVRHDPNHAYAYEHEPVVPPVSGPHDPVNVCVVCVVVVHHYYYAYSPVGGCSNVRVVVRVVVSVVVD

Solvent-accessible surface area: 21140 Å² total; per-residue (Å²): 100,112,42,16,41,0,103,57,53,174,148,85,74,0,14,64,0,0,136,39,2,23,45,59,4,63,106,167,46,26,125,41,17,86,2,117,105,9,76,25,16,86,0,0,98,19,2,12,92,24,5,51,88,7,0,79,70,0,48,69,60,56,29,13,151,38,134,180,150,71,51,58,0,52,0,51,89,42,42,108,146,36,68,102,58,26,82,48,1,12,1,13,0,26,10,0,18,2,0,6,0,0,45,45,1,0,51,2,15,42,160,69,28,5,3,55,38,3,13,3,0,18,60,1,0,25,39,24,32,130,116,98,65,109,12,44,0,4,46,2,8,80,5,1,10,9,0,3,20,0,6,5,16,0,46,14,39,62,50,62,108,46,71,134,57,109,23,77,82,2,57,121,5,0,70,26,0,55,106,61,41,90,73,0,64,66,48,15,76,147,99,169,118,80,69,113,39,62,14,60,32,0,24,79,2,77,98,148,38,0,74,67,15,30,11,26,8,0,0,0,0,0,0,4,3,20,79,17,126,134,78,13,164,3,0,37,57,0,0,124,26,95,66,5,38,120,72,0,53,98,11,9,110,40,104,34,3,123,3,16,65,29,75,19,75,98,22,67,84,94,0,58,104,34,27,98,121,42,145,196,99,79,78,36,12,57,0,0,0,0,0,24,37,10,2,12,10,44,38,4,4,45,39,6,24,78,101,72,69,67,87,46,26,36,2,25,10,0,0,46,18,60,50,72,80,12,136,30,111,50,97,50,0,36,0,2,0,7,6,2,3,6,11,76,40,1,30,109,24,2,17,77,48,2,145,42,4,65,0,0,3,2,0,0,8,0,39,54,82,112,0,30,86,41,2,157,88,7,25,108,16,3,103,167,44,3,45,171,87,11,24,56,1,5,1,0,3,44,25,40,62,102,136,137,63,78,3,85,96,87,77,0,68,123,62,0,81,86,79,70,14,53,13,42,27,0,1,4,108,96,50,50,41,4,84,94,3,2,46,45,0,0,37,50,8,44,136,106,194